Protein AF-A0A2V6K3G8-F1 (afdb_monomer_lite)

Secondary structure (DSSP, 8-state):
------SS-S-EETTHHHHHHHHHHHTTS--S--TTS--SS--SHHHHHHHHHHHHHHHHTTB-B-TTT-PEEEEEEE-SSS-HHHHHHHHHHH-TT-EEEEEESSGGGT-EEEEEE-TTTHHHHTTSTTEEEEEEPBPPEE---SSS--HHHHTTGGGT---------STT-TT-TT-----HHHHHHHTSS-STT-SS--SPPEEEE----TTT--SSHHHHHHHHHHH-TT---EEE-STT-HHHHHHHHHHHTT-TT----HHHHTT---SEEEE-EE-TTS-TTS--HHHHHHHHHHHTT-EEEE---S--TTS-------EE---SSSBTTT-STTTTS--B-TTS-THHHHT-EE---TT--TTS---------SS---------SSPSS-------SS-S-------GGGPPPP-----PPTT-----------SSTT---------B-TTS-B---

pLDDT: mean 79.96, std 15.94, range [26.11, 98.06]

Radius of gyration: 26.2 Å; chains: 1; bounding box: 74×57×69 Å

Foldseek 3Di:
DFFFDPQADPQEAQCLSLLLVLVCVVVVVDDFQDPVRCFLQRPGPVSVNVVSVVSNVLSVVFFDADPVPRFTKKKFFFLQPDQPVVLVVVCCVVPVQKAWDDWDRPVLVRIITIITHDSVCQRVSCPDHGTRHIYTFTFWDFQDDPDNDPPCVVVVVCVPDPDDDDQAFFQAAPPELVGDPDGNVVCCVVQLAADCPRPLHHAHAQELAGDHDPPVRHHDHNVVRSVCCSVPVHDRHYDYHPRPGLLSNLLVLCQQQVHPPSHHPCVRSVVHHALEDEGAIGGLAQDPQDQDNNNVSVVVSVVVNRHYYYDPGNDDPVQDDDDDFQFDQWADAFACVGIPLQPPHGGGCVRPDCVVDNRGAGAPDPVSDPVDRDRDDDDDPPDDPSDDDDDDNPDDSNRNPDADPVHLDDDDDDQPPNDDDDPDDRDDDPPDDDDDDDDDDDPDPRHDDDDDDFDADPVGDTDDD

Structure (mmCIF, N/CA/C/O backbone):
data_AF-A0A2V6K3G8-F1
#
_entry.id   AF-A0A2V6K3G8-F1
#
loop_
_atom_site.group_PDB
_atom_site.id
_atom_site.type_symbol
_atom_site.label_atom_id
_atom_site.label_alt_id
_atom_site.label_comp_id
_atom_site.label_asym_id
_atom_site.label_entity_id
_atom_site.label_seq_id
_atom_site.pdbx_PDB_ins_code
_atom_site.Cartn_x
_atom_site.Cartn_y
_atom_site.Cartn_z
_atom_site.occupancy
_atom_site.B_iso_or_equiv
_atom_site.auth_seq_id
_atom_site.auth_comp_id
_atom_site.auth_asym_id
_atom_site.auth_atom_id
_atom_site.pdbx_PDB_model_num
ATOM 1 N N . MET A 1 1 ? 38.773 -7.062 -12.611 1.00 28.53 1 MET A N 1
ATOM 2 C CA . MET A 1 1 ? 37.634 -6.235 -13.074 1.00 28.53 1 MET A CA 1
ATOM 3 C C . MET A 1 1 ? 36.806 -5.953 -11.836 1.00 28.53 1 MET A C 1
ATOM 5 O O . MET A 1 1 ? 36.386 -6.922 -11.230 1.00 28.53 1 MET A O 1
ATOM 9 N N . HIS A 1 2 ? 36.674 -4.702 -11.379 1.00 26.11 2 HIS A N 1
ATOM 10 C CA . HIS A 1 2 ? 35.965 -4.444 -10.117 1.00 26.11 2 HIS A CA 1
ATOM 11 C C . HIS A 1 2 ? 34.464 -4.679 -10.291 1.00 26.11 2 HIS A C 1
ATOM 13 O O . HIS A 1 2 ? 33.781 -3.895 -10.951 1.00 26.11 2 HIS A O 1
ATOM 19 N N . LEU A 1 3 ? 33.978 -5.761 -9.690 1.00 30.77 3 LEU A N 1
ATOM 20 C CA . LEU A 1 3 ? 32.568 -5.984 -9.423 1.00 30.77 3 LEU A CA 1
ATOM 21 C C . LEU A 1 3 ? 32.277 -5.342 -8.060 1.00 30.77 3 LEU A C 1
ATOM 23 O O . LEU A 1 3 ? 32.779 -5.794 -7.038 1.00 30.77 3 LEU A O 1
ATOM 27 N N . SER A 1 4 ? 31.503 -4.259 -8.066 1.00 42.22 4 SER A N 1
ATOM 28 C CA . SER A 1 4 ? 30.940 -3.624 -6.867 1.00 42.22 4 SER A CA 1
ATOM 29 C C . SER A 1 4 ? 29.462 -3.970 -6.793 1.00 42.22 4 SER A C 1
ATOM 31 O O . SER A 1 4 ? 28.835 -4.134 -7.844 1.00 42.22 4 SER A O 1
ATOM 33 N N . ALA A 1 5 ? 28.912 -4.065 -5.580 1.00 51.75 5 ALA A N 1
ATOM 34 C CA . ALA A 1 5 ? 27.488 -4.305 -5.376 1.00 51.75 5 ALA A CA 1
ATOM 35 C C . ALA A 1 5 ? 26.690 -3.233 -6.117 1.00 51.75 5 ALA A C 1
ATOM 37 O O . ALA A 1 5 ? 27.124 -2.072 -6.165 1.00 51.75 5 ALA A O 1
ATOM 38 N N . LYS A 1 6 ? 25.524 -3.597 -6.669 1.00 67.50 6 LYS A N 1
ATOM 39 C CA . LYS A 1 6 ? 24.514 -2.577 -6.949 1.00 67.50 6 LYS A CA 1
ATOM 40 C C . LYS A 1 6 ? 24.242 -1.892 -5.603 1.00 67.50 6 LYS A C 1
ATOM 42 O O . LYS A 1 6 ? 23.852 -2.577 -4.660 1.00 67.50 6 LYS A O 1
ATOM 47 N N . PRO A 1 7 ? 24.493 -0.578 -5.462 1.00 77.19 7 PRO A N 1
ATOM 48 C CA . PRO A 1 7 ? 24.336 0.102 -4.174 1.00 77.19 7 PRO A CA 1
ATOM 49 C C . PRO A 1 7 ? 22.864 0.154 -3.730 1.00 77.19 7 PRO A C 1
ATOM 51 O O . PRO A 1 7 ? 22.573 0.421 -2.569 1.00 77.19 7 PRO A O 1
ATOM 54 N N . VAL A 1 8 ? 21.952 -0.125 -4.663 1.00 87.56 8 VAL A N 1
ATOM 55 C CA . VAL A 1 8 ? 20.504 -0.192 -4.508 1.00 87.56 8 VAL A CA 1
ATOM 56 C C . VAL A 1 8 ? 20.066 -1.558 -5.057 1.00 87.56 8 VAL A C 1
ATOM 58 O O . VAL A 1 8 ? 20.346 -1.822 -6.228 1.00 87.56 8 VAL A O 1
ATOM 61 N N . PRO A 1 9 ? 19.462 -2.443 -4.246 1.00 86.69 9 PRO A N 1
ATOM 62 C CA . PRO A 1 9 ? 18.940 -3.730 -4.715 1.00 86.69 9 PRO A CA 1
ATOM 63 C C . PRO A 1 9 ? 17.755 -3.570 -5.675 1.00 86.69 9 PRO A C 1
ATOM 65 O O . PRO A 1 9 ? 17.004 -2.601 -5.574 1.00 86.69 9 PRO A O 1
ATOM 68 N N . ASP A 1 10 ? 17.562 -4.530 -6.585 1.00 83.19 10 ASP A N 1
ATOM 69 C CA . ASP A 1 10 ? 16.461 -4.487 -7.562 1.00 83.19 10 ASP A CA 1
ATOM 70 C C . ASP A 1 10 ? 15.096 -4.881 -6.959 1.00 83.19 10 ASP A C 1
ATOM 72 O O . ASP A 1 10 ? 14.059 -4.599 -7.551 1.00 83.19 10 ASP A O 1
ATOM 76 N N . ASN A 1 11 ? 15.072 -5.515 -5.781 1.00 87.31 11 ASN A N 1
ATOM 77 C CA . ASN A 1 11 ? 13.859 -5.977 -5.093 1.00 87.31 11 ASN A CA 1
ATOM 78 C C . ASN A 1 11 ? 13.232 -4.914 -4.163 1.00 87.31 11 ASN A C 1
ATOM 80 O O . ASN A 1 11 ? 12.672 -5.241 -3.113 1.00 87.31 11 ASN A O 1
ATOM 84 N N . LEU A 1 12 ? 13.335 -3.638 -4.548 1.00 93.12 12 LEU A N 1
ATOM 85 C CA . LEU A 1 12 ? 12.777 -2.495 -3.824 1.00 93.12 12 LEU A CA 1
ATOM 86 C C . LEU A 1 12 ? 11.531 -1.943 -4.541 1.00 93.12 12 LEU A C 1
ATOM 88 O O . LEU A 1 12 ? 11.630 -1.389 -5.635 1.00 93.12 12 LEU A O 1
ATOM 92 N N . GLY A 1 13 ? 10.360 -2.086 -3.916 1.00 90.44 13 GLY A N 1
ATOM 93 C CA 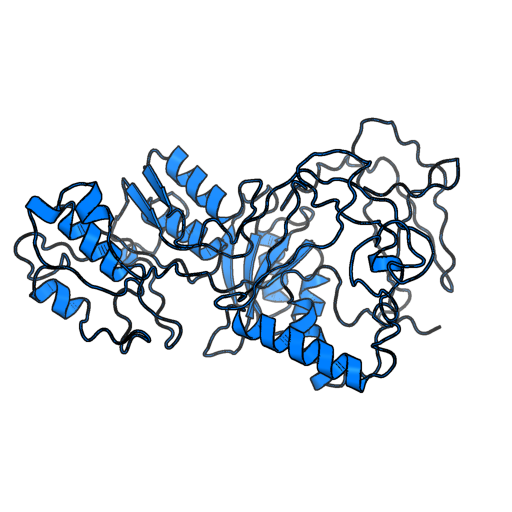. GLY A 1 13 ? 9.060 -1.677 -4.461 1.00 90.44 13 GLY A CA 1
ATOM 94 C C . GLY A 1 13 ? 8.717 -0.196 -4.254 1.00 90.44 13 GLY A C 1
ATOM 95 O O . GLY A 1 13 ? 9.384 0.518 -3.504 1.00 90.44 13 GLY A O 1
ATOM 96 N N . ASN A 1 14 ? 7.653 0.269 -4.919 1.00 89.50 14 ASN A N 1
ATOM 97 C CA . ASN A 1 14 ? 7.013 1.582 -4.719 1.00 89.50 14 ASN A CA 1
ATOM 98 C C . ASN A 1 14 ? 7.947 2.810 -4.691 1.00 89.50 14 ASN A C 1
ATOM 100 O O . ASN A 1 14 ? 7.690 3.791 -3.999 1.00 89.50 14 ASN A O 1
ATOM 104 N N . GLY A 1 15 ? 9.045 2.789 -5.452 1.00 90.06 15 GLY A N 1
ATOM 105 C CA . GLY A 1 15 ? 9.991 3.910 -5.508 1.00 90.06 15 GLY A CA 1
ATOM 106 C C . GLY A 1 15 ? 10.931 4.023 -4.303 1.00 90.06 15 GLY A C 1
ATOM 107 O O . GLY A 1 15 ? 11.682 5.001 -4.203 1.00 90.06 15 GLY A O 1
ATOM 108 N N . LEU A 1 16 ? 10.944 3.023 -3.411 1.00 96.06 16 LEU A N 1
ATOM 109 C CA . LEU A 1 16 ? 11.936 2.897 -2.341 1.00 96.06 16 LEU A CA 1
ATOM 110 C C . LEU A 1 16 ? 13.359 2.899 -2.909 1.00 96.06 16 LEU A C 1
ATOM 112 O O . LEU A 1 16 ? 14.264 3.505 -2.335 1.00 96.06 16 LEU A O 1
ATOM 116 N N . ASP A 1 17 ? 13.538 2.301 -4.087 1.00 93.31 17 ASP A N 1
ATOM 117 C CA . ASP A 1 17 ? 14.779 2.341 -4.851 1.00 93.31 17 ASP A CA 1
ATOM 118 C C . ASP A 1 17 ? 15.236 3.786 -5.135 1.00 93.31 17 ASP A C 1
ATOM 120 O O . ASP A 1 17 ? 16.408 4.102 -4.938 1.00 93.31 17 ASP A O 1
ATOM 124 N N . LYS A 1 18 ? 14.335 4.708 -5.507 1.00 94.31 18 LYS A N 1
ATOM 125 C CA . LYS A 1 18 ? 14.666 6.122 -5.771 1.00 94.31 18 LYS A CA 1
ATOM 126 C C . LYS A 1 18 ? 15.027 6.871 -4.492 1.00 94.31 18 LYS A C 1
ATOM 128 O O . LYS A 1 18 ? 15.986 7.646 -4.504 1.00 94.31 18 LYS A O 1
ATOM 133 N N . LEU A 1 19 ? 14.319 6.613 -3.390 1.00 97.25 19 LEU A N 1
ATOM 134 C CA . LEU A 1 19 ? 14.638 7.169 -2.068 1.00 97.25 19 LEU A CA 1
ATOM 135 C C . LEU A 1 19 ? 16.038 6.736 -1.604 1.00 97.25 19 LEU A C 1
ATOM 137 O O . LEU A 1 19 ? 16.867 7.577 -1.246 1.00 97.25 19 LEU A O 1
ATOM 141 N N . VAL A 1 20 ? 16.328 5.434 -1.683 1.00 96.81 20 VAL A N 1
ATOM 142 C CA . VAL A 1 20 ? 17.631 4.849 -1.341 1.00 96.81 20 VAL A CA 1
ATOM 143 C C . VAL A 1 20 ? 18.728 5.362 -2.283 1.00 96.81 20 VAL A C 1
ATOM 145 O O . VAL A 1 20 ? 19.773 5.801 -1.803 1.00 96.81 20 VAL A O 1
ATOM 148 N N . THR A 1 21 ? 18.490 5.407 -3.600 1.00 94.62 21 THR A N 1
ATOM 149 C CA . THR A 1 21 ? 19.444 5.970 -4.578 1.00 94.62 21 THR A CA 1
ATOM 150 C C . THR A 1 21 ? 19.797 7.413 -4.216 1.00 94.62 21 THR A C 1
ATOM 152 O O . THR A 1 21 ? 20.973 7.765 -4.151 1.00 94.62 21 THR A O 1
ATOM 155 N N . ASN A 1 22 ? 18.797 8.252 -3.925 1.00 96.31 22 ASN A N 1
ATOM 156 C CA . ASN A 1 22 ? 19.013 9.647 -3.551 1.00 96.31 22 ASN A CA 1
ATOM 157 C C . ASN A 1 22 ? 19.821 9.784 -2.245 1.00 96.31 22 ASN A C 1
ATOM 159 O O . ASN A 1 22 ? 20.789 10.541 -2.211 1.00 96.31 22 ASN A O 1
ATOM 163 N N . ASN A 1 23 ? 19.486 9.017 -1.200 1.00 96.69 23 ASN A N 1
ATOM 164 C CA . ASN A 1 23 ? 20.246 8.971 0.058 1.00 96.69 23 ASN A CA 1
ATOM 165 C C . ASN A 1 23 ? 21.725 8.591 -0.177 1.00 96.69 23 ASN A C 1
ATOM 167 O O . ASN A 1 23 ? 22.634 9.245 0.338 1.00 96.69 23 ASN A O 1
ATOM 171 N N . LEU A 1 24 ? 21.986 7.583 -1.013 1.00 94.94 24 LEU A N 1
ATOM 172 C CA . LEU A 1 24 ? 23.343 7.115 -1.308 1.00 94.94 24 LEU A CA 1
ATOM 173 C C . LEU A 1 24 ? 24.134 8.055 -2.239 1.00 94.94 24 LEU A C 1
ATOM 175 O O . LEU A 1 24 ? 25.359 8.120 -2.121 1.00 94.94 24 LEU A O 1
ATOM 179 N N . ILE A 1 25 ? 23.471 8.832 -3.105 1.00 94.62 25 ILE A N 1
ATOM 180 C CA . ILE A 1 25 ? 24.101 9.958 -3.821 1.00 94.62 25 ILE A CA 1
ATOM 181 C C . ILE A 1 25 ? 24.479 11.068 -2.831 1.00 94.62 25 ILE A C 1
ATOM 183 O O . ILE A 1 25 ? 25.621 11.524 -2.825 1.00 94.62 25 ILE A O 1
ATOM 187 N N . GLN A 1 26 ? 23.553 11.480 -1.956 1.00 95.50 26 GLN A N 1
ATOM 188 C CA . GLN A 1 26 ? 23.789 12.544 -0.969 1.00 95.50 26 GLN A CA 1
ATOM 189 C C . GLN A 1 26 ? 24.922 12.200 0.013 1.00 95.50 26 GLN A C 1
ATOM 191 O O . GLN A 1 26 ? 25.648 13.091 0.450 1.00 95.50 26 GLN A O 1
ATOM 196 N N . LYS A 1 27 ? 25.123 10.910 0.311 1.00 94.69 27 LYS A N 1
ATOM 197 C CA . LYS A 1 27 ? 26.228 10.399 1.143 1.00 94.69 27 LYS A CA 1
ATOM 198 C C . LYS A 1 27 ? 27.530 10.131 0.377 1.00 94.69 27 LYS A C 1
ATOM 200 O O . LYS A 1 27 ? 28.501 9.686 0.981 1.00 94.69 27 LYS A O 1
ATOM 205 N N . GLY A 1 28 ? 27.576 10.390 -0.933 1.00 92.38 28 GLY A N 1
ATOM 206 C CA . GLY A 1 28 ? 28.767 10.171 -1.760 1.00 92.38 28 GLY A CA 1
ATOM 207 C C . GLY A 1 28 ? 29.149 8.698 -1.946 1.00 92.38 28 GLY A C 1
ATOM 208 O O . GLY A 1 28 ? 30.288 8.407 -2.302 1.00 92.38 28 GLY A O 1
ATOM 209 N N . VAL A 1 29 ? 28.216 7.768 -1.714 1.00 89.75 29 VAL A N 1
ATOM 210 C CA . VAL A 1 29 ? 28.389 6.332 -1.996 1.00 89.75 29 VAL A CA 1
ATOM 211 C C . VAL A 1 29 ? 28.199 6.080 -3.493 1.00 89.75 29 VAL A C 1
ATOM 213 O O . VAL A 1 29 ? 28.996 5.389 -4.124 1.00 89.75 29 VAL A O 1
ATOM 216 N N . ILE A 1 30 ? 27.182 6.710 -4.089 1.00 88.50 30 ILE A N 1
ATOM 217 C CA . ILE A 1 30 ? 27.005 6.775 -5.541 1.00 88.50 30 ILE A CA 1
ATOM 218 C C . ILE A 1 30 ? 27.650 8.077 -6.029 1.00 88.50 30 ILE A C 1
ATOM 220 O O . ILE A 1 30 ? 27.241 9.163 -5.632 1.00 88.50 30 ILE A O 1
ATOM 224 N N . THR A 1 31 ? 28.666 7.966 -6.888 1.00 88.56 31 THR A N 1
ATOM 225 C CA . THR A 1 31 ? 29.457 9.106 -7.412 1.00 88.56 31 THR A CA 1
ATOM 226 C C . THR A 1 31 ? 29.538 9.152 -8.941 1.00 88.56 31 THR A C 1
ATOM 228 O O . THR A 1 31 ? 30.134 10.060 -9.521 1.00 88.56 31 THR A O 1
ATOM 231 N N . ALA A 1 32 ? 28.939 8.169 -9.610 1.00 84.19 32 ALA A N 1
ATOM 232 C CA . ALA A 1 32 ? 28.826 8.075 -11.057 1.00 84.19 32 ALA A CA 1
ATOM 233 C C . ALA A 1 32 ? 27.555 7.296 -11.415 1.00 84.19 32 ALA A C 1
ATOM 235 O O . ALA A 1 32 ? 27.071 6.496 -10.616 1.00 84.19 32 ALA A O 1
ATOM 236 N N . VAL A 1 33 ? 27.044 7.491 -12.633 1.00 79.81 33 VAL A N 1
ATOM 237 C CA . VAL A 1 33 ? 25.839 6.799 -13.118 1.00 79.81 33 VAL A CA 1
ATOM 238 C C . VAL A 1 33 ? 26.079 5.277 -13.124 1.00 79.81 33 VAL A C 1
ATOM 240 O O . VAL A 1 33 ? 27.022 4.838 -13.814 1.00 79.81 33 VAL A O 1
ATOM 243 N N . PRO A 1 34 ? 25.279 4.478 -12.381 1.00 73.56 34 PRO A N 1
ATOM 244 C CA . PRO A 1 34 ? 25.395 3.021 -12.330 1.00 73.56 34 PRO A CA 1
ATOM 245 C C . PRO A 1 34 ? 25.317 2.391 -13.718 1.00 73.56 34 PRO A C 1
ATOM 247 O O . PRO A 1 34 ? 24.717 2.946 -14.634 1.00 73.56 34 PRO A O 1
ATOM 250 N N . ARG A 1 35 ? 25.953 1.231 -13.916 1.00 62.72 35 ARG A N 1
ATOM 251 C CA . ARG A 1 35 ? 26.141 0.670 -15.266 1.00 62.72 35 ARG A CA 1
ATOM 252 C C . ARG A 1 35 ? 24.824 0.305 -15.971 1.00 62.72 35 ARG A C 1
ATOM 254 O O . ARG A 1 35 ? 24.793 0.402 -17.193 1.00 62.72 35 ARG A O 1
ATOM 261 N N . GLY A 1 36 ? 23.783 -0.067 -15.220 1.00 60.88 36 GLY A N 1
ATOM 262 C CA . GLY A 1 36 ? 22.431 -0.318 -15.743 1.00 60.88 36 GLY A CA 1
ATOM 263 C C . GLY A 1 36 ? 21.632 0.952 -16.065 1.00 60.88 36 GLY A C 1
ATOM 264 O O . GLY A 1 36 ? 20.823 0.941 -16.982 1.00 60.88 36 GLY A O 1
ATOM 265 N N . ASP A 1 37 ? 21.924 2.075 -15.402 1.00 58.25 37 ASP A N 1
ATOM 266 C CA . ASP A 1 37 ? 21.128 3.312 -15.496 1.00 58.25 37 ASP A CA 1
ATOM 267 C C . ASP A 1 37 ? 21.600 4.272 -16.605 1.00 58.25 37 ASP A C 1
ATOM 269 O O . ASP A 1 37 ? 21.161 5.424 -16.685 1.00 58.25 37 ASP A O 1
ATOM 273 N N . ARG A 1 38 ? 22.555 3.844 -17.442 1.00 57.59 38 ARG A N 1
ATOM 274 C CA . ARG A 1 38 ? 23.217 4.684 -18.456 1.00 57.59 38 ARG A CA 1
ATOM 275 C C . ARG A 1 38 ? 22.403 4.779 -19.741 1.00 57.59 38 ARG A C 1
ATOM 277 O O . ARG A 1 38 ? 22.724 4.153 -20.751 1.00 57.59 38 ARG A O 1
ATOM 284 N N . THR A 1 39 ? 21.387 5.631 -19.719 1.00 55.97 39 THR A N 1
ATOM 285 C CA . THR A 1 39 ? 20.611 5.993 -20.906 1.00 55.97 39 THR A CA 1
ATOM 286 C C . THR A 1 39 ? 21.396 6.950 -21.814 1.00 55.97 39 THR A C 1
ATOM 288 O O . THR A 1 39 ? 22.506 7.398 -21.508 1.00 55.97 39 THR A O 1
ATOM 291 N N . THR A 1 40 ? 20.815 7.322 -22.961 1.00 49.69 40 THR A N 1
ATOM 292 C CA . THR A 1 40 ? 21.400 8.380 -23.800 1.00 49.69 40 THR A CA 1
ATOM 293 C C . THR A 1 40 ? 21.143 9.800 -23.277 1.00 49.69 40 THR A C 1
ATOM 295 O O . THR A 1 40 ? 21.789 10.723 -23.779 1.00 49.69 40 THR A O 1
ATOM 298 N N . THR A 1 41 ? 20.298 9.969 -22.252 1.00 48.91 41 THR A N 1
ATOM 299 C CA . THR A 1 41 ? 20.020 11.233 -21.543 1.00 48.91 41 THR A CA 1
ATOM 300 C C . THR A 1 41 ? 20.676 11.324 -20.157 1.00 48.91 41 THR A C 1
ATOM 302 O O . THR A 1 41 ? 21.073 12.415 -19.766 1.00 48.91 41 THR A O 1
ATOM 305 N N . THR A 1 42 ? 20.908 10.216 -19.444 1.00 55.88 42 THR A N 1
ATOM 306 C CA . THR A 1 42 ? 21.641 10.159 -18.157 1.00 55.88 42 THR A CA 1
ATOM 307 C C . THR A 1 42 ? 23.144 9.917 -18.357 1.00 55.88 42 THR A C 1
ATOM 309 O O . THR A 1 42 ? 23.778 9.142 -17.644 1.00 55.88 42 THR A O 1
ATOM 312 N N . LYS A 1 43 ? 23.753 10.560 -19.364 1.00 59.72 43 LYS A N 1
ATOM 313 C CA . LYS A 1 43 ? 25.180 10.352 -19.685 1.00 59.72 43 LYS A CA 1
ATOM 314 C C . LYS A 1 43 ? 26.135 10.951 -18.656 1.00 59.72 43 LYS A C 1
ATOM 316 O O . LYS A 1 43 ? 27.234 10.425 -18.482 1.00 59.72 43 LYS A O 1
ATOM 321 N N . ASP A 1 44 ? 25.737 12.040 -18.007 1.00 78.38 44 ASP A N 1
ATOM 322 C CA . ASP A 1 44 ? 26.474 12.656 -16.909 1.00 78.38 44 ASP A CA 1
ATOM 323 C C . ASP A 1 44 ? 25.758 12.458 -15.566 1.00 78.38 44 ASP A C 1
ATOM 325 O O . ASP A 1 44 ? 24.546 12.240 -15.480 1.00 78.38 44 ASP A O 1
ATOM 329 N N . PHE A 1 45 ? 26.548 12.525 -14.497 1.00 86.19 45 PHE A N 1
ATOM 330 C CA . PHE A 1 45 ? 26.079 12.252 -13.146 1.00 86.19 45 PHE A CA 1
ATOM 331 C C . PHE A 1 45 ? 25.220 13.382 -12.552 1.00 86.19 45 PHE A C 1
ATOM 333 O O . PHE A 1 45 ? 24.435 13.125 -11.640 1.00 86.19 45 PHE A O 1
ATOM 340 N N . ALA A 1 46 ? 25.300 14.610 -13.078 1.00 86.75 46 ALA A N 1
ATOM 341 C CA . ALA A 1 46 ? 24.497 15.730 -12.591 1.00 86.75 46 ALA A CA 1
ATOM 342 C C . ALA A 1 46 ? 23.038 15.604 -13.054 1.00 86.75 46 ALA A C 1
ATOM 344 O O . ALA A 1 46 ? 22.120 15.752 -12.249 1.00 86.75 46 ALA A O 1
ATOM 345 N N . THR A 1 47 ? 22.819 15.237 -14.319 1.00 83.25 47 THR A N 1
ATOM 346 C CA . THR A 1 47 ? 21.484 14.982 -14.876 1.00 83.25 47 THR A CA 1
ATOM 347 C C . THR A 1 47 ? 20.846 13.741 -14.239 1.00 83.25 47 THR A C 1
ATOM 349 O O . THR A 1 47 ? 19.667 13.773 -13.888 1.00 83.25 47 THR A O 1
ATOM 352 N N . TYR A 1 48 ? 21.623 12.675 -14.002 1.00 83.88 48 TYR A N 1
ATOM 353 C CA . TYR A 1 48 ? 21.167 11.513 -13.226 1.00 83.88 48 TYR A CA 1
ATOM 354 C C . TYR A 1 48 ? 20.760 11.900 -11.793 1.00 83.88 48 TYR A C 1
ATOM 356 O O . TYR A 1 48 ? 19.656 11.575 -11.365 1.00 83.88 48 TYR A O 1
ATOM 364 N N . THR A 1 49 ? 21.594 12.667 -11.081 1.00 88.88 49 THR A N 1
ATOM 365 C CA . THR A 1 49 ? 21.289 13.145 -9.719 1.00 88.88 49 THR A CA 1
ATOM 366 C C . THR A 1 49 ? 20.024 14.007 -9.681 1.00 88.88 49 THR A C 1
ATOM 368 O O . THR A 1 49 ? 19.182 13.816 -8.809 1.00 88.88 49 THR A O 1
ATOM 371 N N . ALA A 1 50 ? 19.839 14.917 -10.643 1.00 85.75 50 ALA A N 1
ATOM 372 C CA . ALA A 1 50 ? 18.641 15.752 -10.725 1.00 85.75 50 ALA A CA 1
ATOM 373 C C . ALA A 1 50 ? 17.365 14.937 -11.025 1.00 85.75 50 ALA A C 1
ATOM 375 O O . ALA A 1 50 ? 16.304 15.222 -10.468 1.00 85.75 50 ALA A O 1
ATOM 376 N N . MET A 1 51 ? 17.466 13.904 -11.871 1.00 85.50 51 MET A N 1
ATOM 377 C CA . MET A 1 51 ? 16.368 12.976 -12.162 1.00 85.50 51 MET A CA 1
ATOM 378 C C . MET A 1 51 ? 15.976 12.163 -10.921 1.00 85.50 51 MET A C 1
ATOM 380 O O . MET A 1 51 ? 14.806 12.166 -10.538 1.00 85.50 51 MET A O 1
ATOM 384 N N . ILE A 1 52 ? 16.953 11.514 -10.279 1.00 89.06 52 ILE A N 1
ATOM 385 C CA . ILE A 1 52 ? 16.751 10.707 -9.069 1.00 89.06 52 ILE A CA 1
ATOM 386 C C . ILE A 1 52 ? 16.206 11.568 -7.927 1.00 89.06 52 ILE A C 1
ATOM 388 O O . ILE A 1 52 ? 15.229 11.176 -7.298 1.00 89.06 52 ILE A O 1
ATOM 392 N N . GLY A 1 53 ? 16.759 12.764 -7.704 1.00 89.25 53 GLY A N 1
ATOM 393 C CA . GLY A 1 53 ? 16.268 13.697 -6.688 1.00 89.25 53 GLY A CA 1
ATOM 394 C C . GLY A 1 53 ? 14.802 14.080 -6.906 1.00 89.25 53 GLY A C 1
ATOM 395 O O . GLY A 1 53 ? 14.007 14.007 -5.972 1.00 89.25 53 GLY A O 1
ATOM 396 N N . LYS A 1 54 ? 14.402 14.392 -8.150 1.00 86.56 54 LYS A N 1
ATOM 397 C CA . LYS A 1 54 ? 12.996 14.684 -8.480 1.00 86.56 54 LYS A CA 1
ATOM 398 C C . LYS A 1 54 ? 12.077 13.482 -8.223 1.00 86.56 54 LYS A C 1
ATOM 400 O O . LYS A 1 54 ? 10.983 13.666 -7.695 1.00 86.56 54 LYS A O 1
ATOM 405 N N . GLN A 1 55 ? 12.501 12.273 -8.595 1.00 87.56 55 GLN A N 1
ATOM 406 C CA . GLN A 1 55 ? 11.728 11.051 -8.341 1.00 87.56 55 GLN A CA 1
ATOM 407 C C . GLN A 1 55 ? 11.599 10.779 -6.836 1.00 87.56 55 GLN A C 1
ATOM 409 O O . GLN A 1 55 ? 10.493 10.561 -6.349 1.00 87.56 55 GLN A O 1
ATOM 414 N N . ALA A 1 56 ? 12.701 10.877 -6.090 1.00 92.00 56 ALA A N 1
ATOM 415 C CA . ALA A 1 56 ? 12.730 10.700 -4.644 1.00 92.00 56 ALA A CA 1
ATOM 416 C C . ALA A 1 56 ? 11.831 11.712 -3.915 1.00 92.00 56 ALA A C 1
ATOM 418 O O . ALA A 1 56 ? 11.097 11.313 -3.022 1.00 92.00 56 ALA A O 1
ATOM 419 N N . THR A 1 57 ? 11.807 12.991 -4.316 1.00 90.00 57 THR A N 1
ATOM 420 C CA . THR A 1 57 ? 10.859 13.972 -3.752 1.00 90.00 57 THR A CA 1
ATOM 421 C C . THR A 1 57 ? 9.402 13.569 -3.995 1.00 90.00 57 THR A C 1
ATOM 423 O O . THR A 1 57 ? 8.600 13.656 -3.069 1.00 90.00 57 THR A O 1
ATOM 426 N N . GLY A 1 58 ? 9.064 13.089 -5.198 1.00 86.19 58 GLY A N 1
ATOM 427 C CA . GLY A 1 58 ? 7.706 12.638 -5.521 1.00 86.19 58 GLY A CA 1
ATOM 428 C C . GLY A 1 58 ? 7.250 11.443 -4.678 1.00 86.19 58 GLY A C 1
ATOM 429 O O . GLY A 1 58 ? 6.139 11.455 -4.156 1.00 86.19 58 GLY A O 1
ATOM 430 N N . TYR A 1 59 ? 8.121 10.448 -4.476 1.00 90.19 59 TYR A N 1
ATOM 431 C CA . TYR A 1 59 ? 7.824 9.318 -3.588 1.00 90.19 59 TYR A CA 1
ATOM 432 C C . TYR A 1 59 ? 7.824 9.717 -2.108 1.00 90.19 59 TYR A C 1
ATOM 434 O O . TYR A 1 59 ? 6.940 9.292 -1.380 1.00 90.19 59 TYR A O 1
ATOM 442 N N . MET A 1 60 ? 8.726 10.593 -1.654 1.00 90.56 60 MET A N 1
ATOM 443 C CA . MET A 1 60 ? 8.775 11.082 -0.264 1.00 90.56 60 MET A CA 1
ATOM 444 C C . MET A 1 60 ? 7.495 11.833 0.146 1.00 90.56 60 MET A C 1
ATOM 446 O O . MET A 1 60 ? 7.070 11.738 1.292 1.00 90.56 60 MET A O 1
ATOM 450 N N . GLN A 1 61 ? 6.856 12.551 -0.785 1.00 85.44 61 GLN A N 1
ATOM 451 C CA . GLN A 1 61 ? 5.556 13.195 -0.550 1.00 85.44 61 GLN A CA 1
ATOM 452 C C . GLN A 1 61 ? 4.407 12.188 -0.360 1.00 85.44 61 GLN A C 1
ATOM 454 O O . GLN A 1 61 ? 3.387 12.537 0.229 1.00 85.44 61 GLN A O 1
ATOM 459 N N . ARG A 1 62 ? 4.570 10.942 -0.823 1.00 85.75 62 ARG A N 1
ATOM 460 C CA . ARG A 1 62 ? 3.587 9.857 -0.671 1.00 85.75 62 ARG A CA 1
ATOM 461 C C . ARG A 1 62 ? 3.930 8.899 0.460 1.00 85.75 62 ARG A C 1
ATOM 463 O O . ARG A 1 62 ? 3.026 8.498 1.165 1.00 85.75 62 ARG A O 1
ATOM 470 N N . ALA A 1 63 ? 5.207 8.608 0.674 1.00 91.44 63 ALA A N 1
ATOM 471 C CA . ALA A 1 63 ? 5.729 7.726 1.711 1.00 91.44 63 ALA A CA 1
ATOM 472 C C . ALA A 1 63 ? 5.106 7.973 3.091 1.00 91.44 63 ALA A C 1
ATOM 474 O O . ALA A 1 63 ? 5.155 9.104 3.592 1.00 91.44 63 ALA A O 1
ATOM 475 N N . MET A 1 64 ? 4.625 6.917 3.745 1.00 91.12 64 MET A N 1
ATOM 476 C CA . MET A 1 64 ? 4.366 6.956 5.182 1.00 91.12 64 MET A CA 1
ATOM 477 C C . MET A 1 64 ? 5.702 7.110 5.924 1.00 91.12 64 MET A C 1
ATOM 479 O O . MET A 1 64 ? 6.633 6.320 5.751 1.00 91.12 64 MET A O 1
ATOM 483 N N . ILE A 1 65 ? 5.825 8.187 6.704 1.00 90.81 65 ILE A N 1
ATOM 484 C CA . ILE A 1 65 ? 7.058 8.573 7.402 1.00 90.81 65 ILE A CA 1
ATOM 485 C C . ILE A 1 65 ? 6.706 8.933 8.843 1.00 90.81 65 ILE A C 1
ATOM 487 O O . ILE A 1 65 ? 5.868 9.805 9.072 1.00 90.81 65 ILE A O 1
ATOM 491 N N . ASP A 1 66 ? 7.400 8.313 9.797 1.00 88.31 66 ASP A N 1
ATOM 492 C CA . ASP A 1 66 ? 7.376 8.691 11.209 1.00 88.31 66 ASP A CA 1
ATOM 493 C C . ASP A 1 66 ? 7.929 10.120 11.350 1.00 88.31 66 ASP A C 1
ATOM 495 O O . ASP A 1 66 ? 9.116 10.377 11.124 1.00 88.31 66 ASP A O 1
ATOM 499 N N . SER A 1 67 ? 7.057 11.057 11.726 1.00 80.81 67 SER A N 1
ATOM 500 C CA . SER A 1 67 ? 7.361 12.485 11.863 1.00 80.81 67 SER A CA 1
ATOM 501 C C . SER A 1 67 ? 8.356 12.805 12.988 1.00 80.81 67 SER A C 1
ATOM 503 O O . SER A 1 67 ? 8.972 13.871 12.972 1.00 80.81 67 SER A O 1
ATOM 505 N N . THR A 1 68 ? 8.560 11.882 13.934 1.00 84.31 68 THR A N 1
ATOM 506 C CA . THR A 1 68 ? 9.499 12.014 15.056 1.00 84.31 68 THR A CA 1
ATOM 507 C C . THR A 1 68 ? 10.865 11.404 14.741 1.00 84.31 68 THR A C 1
ATOM 509 O O . THR A 1 68 ? 11.888 12.003 15.077 1.00 84.31 68 THR A O 1
ATOM 512 N N . THR A 1 69 ? 10.920 10.225 14.108 1.00 89.25 69 THR A N 1
ATOM 513 C CA . THR A 1 69 ? 12.197 9.526 13.842 1.00 89.25 69 THR A CA 1
ATOM 514 C C . THR A 1 69 ? 12.714 9.643 12.407 1.00 89.25 69 THR A C 1
ATOM 516 O O . THR A 1 69 ? 13.865 9.286 12.152 1.00 89.25 69 THR A O 1
ATOM 519 N N . GLY A 1 70 ? 11.908 10.151 11.469 1.00 90.44 70 GLY A N 1
ATOM 520 C CA . GLY A 1 70 ? 12.266 10.272 10.050 1.00 90.44 70 GLY A CA 1
ATOM 521 C C . GLY A 1 70 ? 12.396 8.930 9.320 1.00 90.44 70 GLY A C 1
ATOM 522 O O . GLY A 1 70 ? 13.003 8.869 8.248 1.00 90.44 70 GLY A O 1
ATOM 523 N N . LYS A 1 71 ? 11.872 7.849 9.910 1.00 95.50 71 LYS A N 1
ATOM 524 C CA . LYS A 1 71 ? 11.846 6.510 9.316 1.00 95.50 71 LYS A CA 1
ATOM 525 C C . LYS A 1 71 ? 10.699 6.374 8.324 1.00 95.50 71 LYS A C 1
ATOM 527 O O . LYS A 1 71 ? 9.622 6.915 8.543 1.00 95.50 71 LYS A O 1
ATOM 532 N N . TYR A 1 72 ? 10.925 5.584 7.287 1.00 97.38 72 TYR A N 1
ATOM 533 C CA . TYR A 1 72 ? 9.946 5.231 6.264 1.00 97.38 72 TYR A CA 1
ATOM 534 C C . TYR A 1 72 ? 9.278 3.919 6.665 1.00 97.38 72 TYR A C 1
ATOM 536 O O . TYR A 1 72 ? 9.987 2.984 7.045 1.00 97.38 72 TYR A O 1
ATOM 544 N N . LEU A 1 73 ? 7.951 3.848 6.602 1.00 97.62 73 LEU A N 1
ATOM 545 C CA . LEU A 1 73 ? 7.234 2.587 6.764 1.00 97.62 73 LEU A CA 1
ATOM 546 C C . LEU A 1 73 ? 7.428 1.740 5.496 1.00 97.62 73 LEU A C 1
ATOM 548 O O . LEU A 1 73 ? 7.436 2.266 4.380 1.00 97.62 73 LEU A O 1
ATOM 552 N N . VAL A 1 74 ? 7.642 0.438 5.667 1.00 97.81 74 VAL A N 1
ATOM 553 C CA . VAL A 1 74 ? 7.770 -0.517 4.563 1.00 97.81 74 VAL A CA 1
ATOM 554 C C . VAL A 1 74 ? 7.092 -1.837 4.898 1.00 97.81 74 VAL A C 1
ATOM 556 O O . VAL A 1 74 ? 7.095 -2.263 6.055 1.00 97.81 74 VAL A O 1
ATOM 559 N N . GLN A 1 75 ? 6.637 -2.534 3.864 1.00 96.06 75 GLN A N 1
ATOM 560 C CA . GLN A 1 75 ? 6.374 -3.968 3.910 1.00 96.06 75 GLN A CA 1
ATOM 561 C C . GLN A 1 75 ? 7.670 -4.718 3.582 1.00 96.06 75 GLN A C 1
ATOM 563 O O . GLN A 1 75 ? 8.411 -4.353 2.666 1.00 96.06 75 GLN A O 1
ATOM 568 N N . ILE A 1 76 ? 7.953 -5.786 4.319 1.00 96.31 76 ILE A N 1
ATOM 569 C CA . ILE A 1 76 ? 9.050 -6.721 4.067 1.00 96.31 76 ILE A CA 1
ATOM 570 C C . ILE A 1 76 ? 8.410 -8.069 3.746 1.00 96.31 76 ILE A C 1
ATOM 572 O O . ILE A 1 76 ? 7.951 -8.778 4.648 1.00 96.31 76 ILE A O 1
ATOM 576 N N . MET A 1 77 ? 8.384 -8.419 2.460 1.00 92.69 77 MET A N 1
ATOM 577 C CA . MET A 1 77 ? 7.831 -9.686 1.985 1.00 92.69 77 MET A CA 1
ATOM 578 C C . MET A 1 77 ? 8.866 -10.802 2.160 1.00 92.69 77 MET A C 1
ATOM 580 O O . MET A 1 77 ? 9.971 -10.687 1.619 1.00 92.69 77 MET A O 1
ATOM 584 N N . PRO A 1 78 ? 8.565 -11.895 2.879 1.00 91.38 78 PRO A N 1
ATOM 585 C CA . PRO A 1 78 ? 9.424 -13.069 2.960 1.00 91.38 78 PRO A CA 1
ATOM 586 C C . PRO A 1 78 ? 9.387 -13.873 1.654 1.00 91.38 78 PRO A C 1
ATOM 588 O O . PRO A 1 78 ? 8.333 -14.104 1.077 1.00 91.38 78 PRO A O 1
ATOM 591 N N . ASN A 1 79 ? 10.523 -14.412 1.216 1.00 84.94 79 ASN A N 1
ATOM 592 C CA . ASN A 1 79 ? 10.618 -15.247 0.008 1.00 84.94 79 ASN A CA 1
ATOM 593 C C . ASN A 1 79 ? 10.145 -16.708 0.201 1.00 84.94 79 ASN A C 1
ATOM 595 O O . ASN A 1 79 ? 10.561 -17.601 -0.540 1.00 84.94 79 ASN A O 1
ATOM 599 N N . GLY A 1 80 ? 9.356 -16.980 1.244 1.00 82.75 80 GLY A N 1
ATOM 600 C CA . GLY A 1 80 ? 8.879 -18.314 1.632 1.00 82.75 80 GLY A CA 1
ATOM 601 C C . GLY A 1 80 ? 9.944 -19.293 2.160 1.00 82.75 80 GLY A C 1
ATOM 602 O O . GLY A 1 80 ? 9.583 -20.321 2.727 1.00 82.75 80 GLY A O 1
ATOM 603 N N . ARG A 1 81 ? 11.253 -19.011 2.034 1.00 80.81 81 ARG A N 1
ATOM 604 C CA . ARG A 1 81 ? 12.329 -19.933 2.476 1.00 80.81 81 ARG A CA 1
ATOM 605 C C . ARG A 1 81 ? 12.642 -19.855 3.975 1.00 80.81 81 ARG A C 1
ATOM 607 O O . ARG A 1 81 ? 13.351 -20.716 4.491 1.00 80.81 81 ARG A O 1
ATOM 614 N N . VAL A 1 82 ? 12.166 -18.818 4.664 1.00 83.94 82 VAL A N 1
ATOM 615 C CA . VAL A 1 82 ? 12.347 -18.600 6.107 1.00 83.94 82 VAL A CA 1
ATOM 616 C C . VAL A 1 82 ? 10.988 -18.213 6.701 1.00 83.94 82 VAL A C 1
ATOM 618 O O . VAL A 1 82 ? 10.395 -17.255 6.207 1.00 83.94 82 VAL A O 1
ATOM 621 N N . PRO A 1 83 ? 10.487 -18.899 7.748 1.00 89.75 83 PRO A N 1
ATOM 622 C CA . PRO A 1 83 ? 9.245 -18.513 8.418 1.00 89.75 83 PRO A CA 1
ATOM 623 C C . PRO A 1 83 ? 9.297 -17.065 8.914 1.00 89.75 83 PRO A C 1
ATOM 625 O O . PRO A 1 83 ? 10.281 -16.666 9.544 1.00 89.75 83 PRO A O 1
ATOM 628 N N . VAL A 1 84 ? 8.232 -16.292 8.677 1.00 92.81 84 VAL A N 1
ATOM 629 C CA . VAL A 1 84 ? 8.207 -14.839 8.927 1.00 92.81 84 VAL A CA 1
ATOM 630 C C . VAL A 1 84 ? 8.600 -14.449 10.357 1.00 92.81 84 VAL A C 1
ATOM 632 O O . VAL A 1 84 ? 9.309 -13.470 10.553 1.00 92.81 84 VAL A O 1
ATOM 635 N N . THR A 1 85 ? 8.246 -15.252 11.363 1.00 93.25 85 THR A N 1
ATOM 636 C CA . THR A 1 85 ? 8.607 -15.019 12.774 1.00 93.25 85 THR A CA 1
ATOM 637 C C . THR A 1 85 ? 10.107 -15.173 13.048 1.00 93.25 85 THR A C 1
ATOM 639 O O . THR A 1 85 ? 10.675 -14.433 13.856 1.00 93.25 85 THR A O 1
ATOM 642 N N . ILE A 1 86 ? 10.776 -16.093 12.345 1.00 93.75 86 ILE A N 1
ATOM 643 C CA . ILE A 1 86 ? 12.234 -16.258 12.396 1.00 93.75 86 ILE A CA 1
ATOM 644 C C . ILE A 1 86 ? 12.894 -15.089 11.664 1.00 93.75 86 ILE A C 1
ATOM 646 O O . ILE A 1 86 ? 13.786 -14.458 12.227 1.00 93.75 86 ILE A O 1
ATOM 650 N N . LEU A 1 87 ? 12.409 -14.745 10.464 1.00 94.88 87 LEU A N 1
ATOM 651 C CA . LEU A 1 87 ? 12.909 -13.606 9.690 1.00 94.88 87 LEU A CA 1
ATOM 652 C C . LEU A 1 87 ? 12.808 -12.296 10.485 1.00 94.88 87 LEU A C 1
ATOM 654 O O . LEU A 1 87 ? 13.803 -11.589 10.618 1.00 94.88 87 LEU A O 1
ATOM 658 N N . GLN A 1 88 ? 11.649 -12.012 11.084 1.00 96.38 88 GLN A N 1
ATOM 659 C CA . GLN A 1 88 ? 11.421 -10.848 11.941 1.00 96.38 88 GLN A CA 1
ATOM 660 C C . GLN A 1 88 ? 12.438 -10.795 13.090 1.00 96.38 88 GLN A C 1
ATOM 662 O O . GLN A 1 88 ? 13.094 -9.774 13.288 1.00 96.38 88 GLN A O 1
ATOM 667 N N . THR A 1 89 ? 12.633 -11.913 13.798 1.00 96.06 89 THR A N 1
ATOM 668 C CA . THR A 1 89 ? 13.597 -12.011 14.906 1.00 96.06 89 THR A CA 1
ATOM 669 C C . THR A 1 89 ? 15.034 -11.759 14.428 1.00 96.06 89 THR A C 1
ATOM 671 O O . THR A 1 89 ? 15.785 -11.027 15.074 1.00 96.06 89 THR A O 1
ATOM 674 N N . THR A 1 90 ? 15.422 -12.315 13.276 1.00 94.69 90 THR A N 1
ATOM 675 C CA . THR A 1 90 ? 16.742 -12.100 12.665 1.00 94.69 90 THR A CA 1
ATOM 676 C C . THR A 1 90 ? 16.949 -10.645 12.240 1.00 94.69 90 THR A C 1
ATOM 678 O O . THR A 1 90 ? 18.010 -10.085 12.513 1.00 94.69 90 THR A O 1
ATOM 681 N N . LEU A 1 91 ? 15.947 -10.004 11.630 1.00 96.12 91 LEU A N 1
ATOM 682 C CA . LEU A 1 91 ? 16.012 -8.594 11.236 1.00 96.12 91 LEU A CA 1
ATOM 683 C C . LEU A 1 91 ? 16.090 -7.667 12.460 1.00 96.12 91 LEU A C 1
ATOM 685 O O . LEU A 1 91 ? 16.934 -6.776 12.485 1.00 96.12 91 LEU A O 1
ATOM 689 N N . GLN A 1 92 ? 15.293 -7.915 13.504 1.00 95.88 92 GLN A N 1
ATOM 690 C CA . GLN A 1 92 ? 15.339 -7.152 14.760 1.00 95.88 92 GLN A CA 1
ATOM 691 C C . GLN A 1 92 ? 16.681 -7.299 15.499 1.00 95.88 92 GLN A C 1
ATOM 693 O O . GLN A 1 92 ? 17.149 -6.341 16.113 1.00 95.88 92 GLN A O 1
ATOM 698 N N . ALA A 1 93 ? 17.338 -8.460 15.407 1.00 94.50 93 ALA A N 1
ATOM 699 C CA . ALA A 1 93 ? 18.675 -8.668 15.965 1.00 94.50 93 ALA A CA 1
ATOM 700 C C . ALA A 1 93 ? 19.798 -8.019 15.127 1.00 94.50 93 ALA A C 1
ATOM 702 O O . ALA A 1 93 ? 20.791 -7.558 15.690 1.00 94.50 93 ALA A O 1
ATOM 703 N N . ALA A 1 94 ? 19.661 -7.989 13.797 1.00 93.12 94 ALA A N 1
ATOM 704 C CA . ALA A 1 94 ? 20.674 -7.455 12.882 1.00 93.12 94 ALA A CA 1
ATOM 705 C C . ALA A 1 94 ? 20.601 -5.927 12.693 1.00 93.12 94 ALA A C 1
ATOM 707 O O . ALA A 1 94 ? 21.631 -5.290 12.466 1.00 93.12 94 ALA A O 1
ATOM 708 N N . TYR A 1 95 ? 19.407 -5.337 12.809 1.00 95.25 95 TYR A N 1
ATOM 709 C CA . TYR A 1 95 ? 19.143 -3.920 12.547 1.00 95.25 95 TYR A CA 1
ATOM 710 C C . TYR A 1 95 ? 18.378 -3.283 13.721 1.00 95.25 95 TYR A C 1
ATOM 712 O O . TYR A 1 95 ? 17.172 -3.088 13.616 1.00 95.25 95 TYR A O 1
ATOM 720 N N . PRO A 1 96 ? 19.037 -2.910 14.842 1.00 90.88 96 PRO A N 1
ATOM 721 C CA . PRO A 1 96 ? 18.368 -2.378 16.046 1.00 90.88 96 PRO A CA 1
ATOM 722 C C . PRO A 1 96 ? 17.585 -1.061 15.857 1.00 90.88 96 PRO A C 1
ATOM 724 O O . PRO A 1 96 ? 16.982 -0.543 16.794 1.00 90.88 96 PRO A O 1
ATOM 727 N N . THR A 1 97 ? 17.636 -0.492 14.655 1.00 92.50 97 THR A N 1
ATOM 728 C CA . THR A 1 97 ? 16.885 0.665 14.158 1.00 92.50 97 THR A CA 1
ATOM 729 C C . THR A 1 97 ? 15.464 0.319 13.697 1.00 92.50 97 THR A C 1
ATOM 731 O O . THR A 1 97 ? 14.619 1.221 13.680 1.00 92.50 97 THR A O 1
ATOM 734 N N . ILE A 1 98 ? 15.182 -0.939 13.329 1.00 95.38 98 ILE A N 1
ATOM 735 C CA . ILE A 1 98 ? 13.866 -1.383 12.846 1.00 95.38 98 ILE A CA 1
ATOM 736 C C . ILE A 1 98 ? 12.802 -1.257 13.940 1.00 95.38 98 ILE A C 1
ATOM 738 O O . ILE A 1 98 ? 13.022 -1.631 15.091 1.00 95.38 98 ILE A O 1
ATOM 742 N N . SER A 1 99 ? 11.626 -0.754 13.573 1.00 95.69 99 SER A N 1
ATOM 743 C CA . SER A 1 99 ? 10.449 -0.749 14.445 1.00 95.69 99 SER A CA 1
ATOM 744 C C . SER A 1 99 ? 9.292 -1.423 13.722 1.00 95.69 99 SER A C 1
ATOM 746 O O . SER A 1 99 ? 8.560 -0.773 12.982 1.00 95.69 99 SER A O 1
ATOM 748 N N . VAL A 1 100 ? 9.163 -2.739 13.915 1.00 96.12 100 VAL A N 1
ATOM 749 C CA . VAL A 1 100 ? 8.017 -3.530 13.434 1.00 96.12 100 VAL A CA 1
ATOM 750 C C . VAL A 1 100 ? 6.737 -2.954 14.036 1.00 96.12 100 VAL A C 1
ATOM 752 O O . VAL A 1 100 ? 6.705 -2.670 15.233 1.00 96.12 100 VAL A O 1
ATOM 755 N N . GLN A 1 101 ? 5.726 -2.717 13.208 1.00 93.94 101 GLN A N 1
ATOM 756 C CA . GLN A 1 101 ? 4.403 -2.239 13.616 1.00 93.94 101 GLN A CA 1
ATOM 757 C C . GLN A 1 101 ? 3.408 -3.402 13.617 1.00 93.94 101 GLN A C 1
ATOM 759 O O . GLN A 1 101 ? 2.764 -3.646 14.637 1.00 93.94 101 GLN A O 1
ATOM 764 N N . ALA A 1 102 ? 3.389 -4.193 12.542 1.00 93.06 102 ALA A N 1
ATOM 765 C CA . ALA A 1 102 ? 2.533 -5.364 12.411 1.00 93.06 102 ALA A CA 1
ATOM 766 C C . ALA A 1 102 ? 3.226 -6.535 11.689 1.00 93.06 102 ALA A C 1
ATOM 768 O O . ALA A 1 102 ? 4.201 -6.356 10.958 1.00 93.06 102 ALA A O 1
ATOM 769 N N . THR A 1 103 ? 2.689 -7.744 11.885 1.00 94.12 103 THR A N 1
ATOM 770 C CA . THR A 1 103 ? 3.109 -8.973 11.192 1.00 94.12 103 THR A CA 1
ATOM 771 C C . THR A 1 103 ? 1.889 -9.871 10.967 1.00 94.12 103 THR A C 1
ATOM 773 O O . THR A 1 103 ? 1.275 -10.298 11.947 1.00 94.12 103 THR A O 1
ATOM 776 N N . ASP A 1 104 ? 1.564 -10.228 9.719 1.00 91.31 104 ASP A N 1
ATOM 777 C CA . ASP A 1 104 ? 0.660 -11.356 9.436 1.00 91.31 104 ASP A CA 1
ATOM 778 C C . ASP A 1 104 ? 1.496 -12.611 9.153 1.00 91.31 104 ASP A C 1
ATOM 780 O O . ASP A 1 104 ? 2.502 -12.566 8.447 1.00 91.31 104 ASP A O 1
ATOM 784 N N . GLN A 1 105 ? 1.085 -13.746 9.715 1.00 90.94 105 GLN A N 1
ATOM 785 C CA . GLN A 1 105 ? 1.744 -15.043 9.538 1.00 90.94 105 GLN A CA 1
ATOM 786 C C . GLN A 1 105 ? 1.048 -15.933 8.499 1.00 90.94 105 GLN A C 1
ATOM 788 O O . GLN A 1 105 ? 1.573 -16.993 8.174 1.00 90.94 105 GLN A O 1
ATOM 793 N N . ARG A 1 106 ? -0.129 -15.528 8.001 1.00 85.50 106 ARG A N 1
ATOM 794 C CA . ARG A 1 106 ? -0.967 -16.296 7.064 1.00 85.50 106 ARG A CA 1
ATOM 795 C C . ARG A 1 106 ? -0.986 -15.724 5.646 1.00 85.50 106 ARG A C 1
ATOM 797 O O . ARG A 1 106 ? -1.370 -16.435 4.724 1.00 85.50 106 ARG A O 1
ATOM 804 N N . TYR A 1 107 ? -0.598 -14.461 5.469 1.00 86.75 107 TYR A N 1
ATOM 805 C CA . TYR A 1 107 ? -0.624 -13.793 4.166 1.00 86.75 107 TYR A CA 1
ATOM 806 C C . TYR A 1 107 ? 0.201 -14.564 3.119 1.00 86.75 107 TYR A C 1
ATOM 808 O O . TYR A 1 107 ? 1.381 -14.829 3.351 1.00 86.75 107 TYR A O 1
ATOM 816 N N . ALA A 1 108 ? -0.434 -14.969 2.012 1.00 82.62 108 ALA A N 1
ATOM 817 C CA . ALA A 1 108 ? 0.173 -15.720 0.901 1.00 82.62 108 ALA A CA 1
ATOM 818 C C . ALA A 1 108 ? 1.029 -16.953 1.303 1.00 82.62 108 ALA A C 1
ATOM 820 O O . ALA A 1 108 ? 2.011 -17.298 0.642 1.00 82.62 108 ALA A O 1
ATOM 821 N N . ASP A 1 109 ? 0.693 -17.607 2.425 1.00 82.25 109 ASP A N 1
ATOM 822 C CA . ASP A 1 109 ? 1.464 -18.684 3.083 1.00 82.25 109 ASP A CA 1
ATOM 823 C C . ASP A 1 109 ? 2.938 -18.353 3.441 1.00 82.25 109 ASP A C 1
ATOM 825 O O . ASP A 1 109 ? 3.627 -19.185 4.037 1.00 82.25 109 ASP A O 1
ATOM 829 N N . HIS A 1 110 ? 3.437 -17.146 3.139 1.00 84.50 110 HIS A N 1
ATOM 830 C CA . HIS A 1 110 ? 4.783 -16.682 3.499 1.00 84.50 110 HIS A CA 1
ATOM 831 C C . HIS A 1 110 ? 4.805 -15.661 4.647 1.00 84.50 110 HIS A C 1
ATOM 833 O O . HIS A 1 110 ? 5.834 -15.520 5.310 1.00 84.50 110 HIS A O 1
ATOM 839 N N . GLY A 1 111 ? 3.678 -15.002 4.922 1.00 90.88 111 GLY A N 1
ATOM 840 C CA . GLY A 1 111 ? 3.533 -13.906 5.880 1.00 90.88 111 GLY A CA 1
ATOM 841 C C . GLY A 1 111 ? 4.013 -12.558 5.332 1.00 90.88 111 GLY A C 1
ATOM 842 O O . GLY A 1 111 ? 4.519 -12.477 4.220 1.00 90.88 111 GLY A O 1
ATOM 843 N N . VAL A 1 112 ? 3.873 -11.492 6.115 1.00 94.31 112 VAL A N 1
ATOM 844 C CA . VAL A 1 112 ? 4.369 -10.140 5.794 1.00 94.31 112 VAL A CA 1
ATOM 845 C C . VAL A 1 112 ? 4.716 -9.404 7.089 1.00 94.31 112 VAL A C 1
ATOM 847 O O . VAL A 1 112 ? 4.062 -9.619 8.109 1.00 94.31 112 VAL A O 1
ATOM 850 N N . ILE A 1 113 ? 5.762 -8.570 7.064 1.00 97.19 113 ILE A N 1
ATOM 851 C CA . ILE A 1 113 ? 6.186 -7.727 8.195 1.00 97.19 113 ILE A CA 1
ATOM 852 C C . ILE A 1 113 ? 6.103 -6.263 7.765 1.00 97.19 113 ILE A C 1
ATOM 854 O O . ILE A 1 113 ? 6.761 -5.874 6.806 1.00 97.19 113 ILE A O 1
ATOM 858 N N . GLU A 1 114 ? 5.371 -5.444 8.504 1.00 97.19 114 GLU A N 1
ATOM 859 C CA . GLU A 1 114 ? 5.283 -3.995 8.312 1.00 97.19 114 GLU A CA 1
ATOM 860 C C . GLU A 1 114 ? 6.167 -3.303 9.359 1.00 97.19 114 GLU A C 1
ATOM 862 O O . GLU A 1 114 ? 6.068 -3.583 10.559 1.00 97.19 114 GLU A O 1
ATOM 867 N N . ALA A 1 115 ? 7.097 -2.446 8.932 1.00 97.38 115 ALA A N 1
ATOM 868 C CA . ALA A 1 115 ? 8.105 -1.878 9.826 1.00 97.38 115 ALA A CA 1
ATOM 869 C C . ALA A 1 115 ? 8.643 -0.510 9.388 1.00 97.38 115 ALA A C 1
ATOM 871 O O . ALA A 1 115 ? 8.903 -0.265 8.214 1.00 97.38 115 ALA A O 1
ATOM 872 N N . TYR A 1 116 ? 8.926 0.356 10.361 1.00 97.75 116 TYR A N 1
ATOM 873 C CA . TYR A 1 116 ? 9.651 1.607 10.140 1.00 97.75 116 TYR A CA 1
ATOM 874 C C . TYR A 1 116 ? 11.168 1.372 10.034 1.00 97.75 116 TYR A C 1
ATOM 876 O O . TYR A 1 116 ? 11.790 0.842 10.965 1.00 97.75 116 TYR A O 1
ATOM 884 N N . LEU A 1 117 ? 11.774 1.835 8.934 1.00 97.19 117 LEU A N 1
ATOM 885 C CA . LEU A 1 117 ? 13.201 1.720 8.603 1.00 97.19 117 LEU A CA 1
ATOM 886 C C . LEU A 1 117 ? 13.881 3.065 8.316 1.00 97.19 117 LEU A C 1
ATOM 888 O O . LEU A 1 117 ? 13.265 4.021 7.850 1.00 97.19 117 LEU A O 1
ATOM 892 N N . VAL A 1 118 ?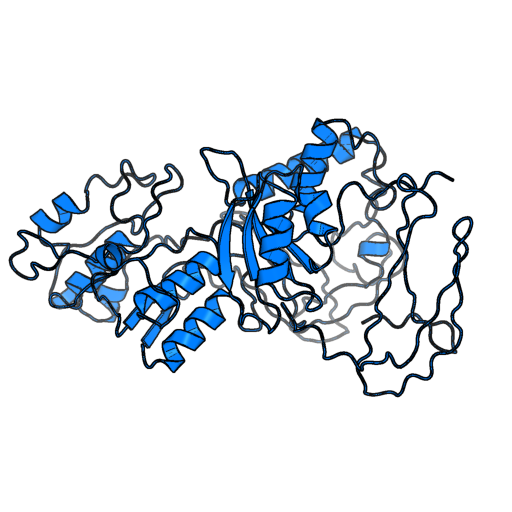 15.204 3.106 8.499 1.00 96.69 118 VAL A N 1
ATOM 893 C CA . VAL A 1 118 ? 16.063 4.147 7.910 1.00 96.69 118 VAL A CA 1
ATOM 894 C C . VAL A 1 118 ? 16.626 3.675 6.565 1.00 96.69 118 VAL A C 1
ATOM 896 O O . VAL A 1 118 ? 17.001 2.512 6.408 1.00 96.69 118 VAL A O 1
ATOM 899 N N . LEU A 1 119 ? 16.750 4.590 5.596 1.00 96.44 119 LEU A N 1
ATOM 900 C CA . LEU A 1 119 ? 17.191 4.287 4.220 1.00 96.44 119 LEU A CA 1
ATOM 901 C C . LEU A 1 119 ? 18.620 3.703 4.114 1.00 96.44 119 LEU A C 1
ATOM 903 O O . LEU A 1 119 ? 18.998 3.212 3.053 1.00 96.44 119 LEU A O 1
ATOM 907 N N . ASP A 1 120 ? 19.411 3.744 5.191 1.00 94.12 120 ASP A N 1
ATOM 908 C CA . ASP A 1 120 ? 20.759 3.157 5.265 1.00 94.12 120 ASP A CA 1
ATOM 909 C C . ASP A 1 120 ? 20.755 1.646 5.542 1.00 94.12 120 ASP A C 1
ATOM 911 O O . ASP A 1 120 ? 21.727 0.955 5.220 1.00 94.12 120 ASP A O 1
ATOM 915 N N . ASP A 1 121 ? 19.694 1.126 6.166 1.00 95.38 121 ASP A N 1
ATOM 916 C CA . ASP A 1 121 ? 19.546 -0.302 6.467 1.00 95.38 121 ASP A CA 1
ATOM 917 C C . ASP A 1 121 ? 18.814 -1.041 5.335 1.00 95.38 121 ASP A C 1
ATOM 919 O O . ASP A 1 121 ? 19.100 -2.213 5.098 1.00 95.38 121 ASP A O 1
ATOM 923 N N . VAL A 1 122 ? 17.962 -0.351 4.560 1.00 96.06 122 VAL A N 1
ATOM 924 C CA . VAL A 1 122 ? 17.189 -0.925 3.438 1.00 96.06 122 VAL A CA 1
ATOM 925 C C . VAL A 1 122 ? 18.043 -1.757 2.456 1.00 96.06 122 VAL A C 1
ATOM 927 O O . VAL A 1 122 ? 17.666 -2.903 2.215 1.00 96.06 122 VAL A O 1
ATOM 930 N N . PRO A 1 123 ? 19.217 -1.306 1.948 1.00 93.25 123 PRO A N 1
ATOM 931 C CA . PRO A 1 123 ? 20.051 -2.129 1.059 1.00 93.25 123 PRO A CA 1
ATOM 932 C C . PRO A 1 123 ? 20.565 -3.432 1.681 1.00 93.25 123 PRO A C 1
ATOM 934 O O . PRO A 1 123 ? 20.909 -4.366 0.961 1.00 93.25 123 PRO A O 1
ATOM 937 N N . ARG A 1 124 ? 20.671 -3.495 3.012 1.00 91.44 124 ARG A N 1
ATOM 938 C CA . ARG A 1 124 ? 21.176 -4.662 3.751 1.00 91.44 124 ARG A CA 1
ATOM 939 C C . ARG A 1 124 ? 20.032 -5.581 4.190 1.00 91.44 124 ARG A C 1
ATOM 941 O O . ARG A 1 124 ? 20.190 -6.796 4.160 1.00 91.44 124 ARG A O 1
ATOM 948 N N . ILE A 1 125 ? 18.868 -5.011 4.505 1.00 93.94 125 ILE A N 1
ATOM 949 C CA . ILE A 1 125 ? 17.621 -5.737 4.779 1.00 93.94 125 ILE A CA 1
ATOM 950 C C . ILE A 1 125 ? 17.103 -6.423 3.511 1.00 93.94 125 ILE A C 1
ATOM 952 O O . ILE A 1 125 ? 16.824 -7.614 3.549 1.00 93.94 125 ILE A O 1
ATOM 956 N N . ALA A 1 126 ? 17.054 -5.730 2.371 1.00 92.38 126 ALA A N 1
ATOM 957 C CA . ALA A 1 126 ? 16.567 -6.305 1.114 1.00 92.38 126 ALA A CA 1
ATOM 958 C C . ALA A 1 126 ? 17.461 -7.437 0.557 1.00 92.38 126 ALA A C 1
ATOM 960 O O . ALA A 1 126 ? 16.978 -8.286 -0.187 1.00 92.38 126 ALA A O 1
ATOM 961 N N . ASN A 1 127 ? 18.736 -7.485 0.965 1.00 88.88 127 ASN A N 1
ATOM 962 C CA . ASN A 1 127 ? 19.671 -8.586 0.693 1.00 88.88 127 ASN A CA 1
ATOM 963 C C . ASN A 1 127 ? 19.735 -9.640 1.825 1.00 88.88 127 ASN A C 1
ATOM 965 O O . ASN A 1 127 ? 20.560 -10.553 1.767 1.00 88.88 127 ASN A O 1
ATOM 969 N N . ALA A 1 128 ? 18.927 -9.525 2.885 1.00 87.38 128 ALA A N 1
ATOM 970 C CA . ALA A 1 128 ? 18.968 -10.462 4.005 1.00 87.38 128 ALA A CA 1
ATOM 971 C C . ALA A 1 128 ? 18.325 -11.810 3.638 1.00 87.38 128 ALA A C 1
ATOM 973 O O . ALA A 1 128 ? 17.276 -11.870 2.993 1.00 87.38 128 ALA A O 1
ATOM 974 N N . GLN A 1 129 ? 18.929 -12.913 4.094 1.00 85.75 129 GLN A N 1
ATOM 975 C CA . GLN A 1 129 ? 18.410 -14.255 3.827 1.00 85.75 129 GLN A CA 1
ATOM 976 C C . GLN A 1 129 ? 16.977 -14.405 4.356 1.00 85.75 129 GLN A C 1
ATOM 978 O O . GLN A 1 129 ? 16.734 -14.338 5.558 1.00 85.75 129 GLN A O 1
ATOM 983 N N . GLY A 1 130 ? 16.047 -14.669 3.439 1.00 85.44 130 GLY A N 1
ATOM 984 C CA . GLY A 1 130 ? 14.623 -14.836 3.732 1.00 85.44 130 GLY A CA 1
ATOM 985 C C . GLY A 1 130 ? 13.754 -13.677 3.248 1.00 85.44 130 GLY A C 1
ATOM 986 O O . GLY A 1 130 ? 12.559 -13.886 3.088 1.00 85.44 130 GLY A O 1
ATOM 987 N N . VAL A 1 131 ? 14.322 -12.510 2.929 1.00 91.00 131 VAL A N 1
ATOM 988 C CA . VAL A 1 131 ? 13.585 -11.421 2.266 1.00 91.00 131 VAL A CA 1
ATOM 989 C C . VAL A 1 131 ? 13.413 -11.732 0.773 1.00 91.00 131 VAL A C 1
ATOM 991 O O . VAL A 1 131 ? 14.313 -12.268 0.123 1.00 91.00 131 VAL A O 1
ATOM 994 N N . GLY A 1 132 ? 12.225 -11.449 0.245 1.00 88.75 132 GLY A N 1
ATOM 995 C CA . GLY A 1 132 ? 11.884 -11.461 -1.177 1.00 88.75 132 GLY A CA 1
ATOM 996 C C . GLY A 1 132 ? 11.920 -10.054 -1.757 1.00 88.75 132 GLY A C 1
ATOM 997 O O . GLY A 1 132 ? 12.678 -9.803 -2.691 1.00 88.75 132 GLY A O 1
ATOM 998 N N . SER A 1 133 ? 11.184 -9.123 -1.149 1.00 91.38 133 SER A N 1
ATOM 999 C CA . SER A 1 133 ? 11.174 -7.700 -1.506 1.00 91.38 133 SER A CA 1
ATOM 1000 C C . SER A 1 133 ? 11.018 -6.804 -0.274 1.00 91.38 133 SER A C 1
ATOM 1002 O O . SER A 1 133 ? 10.640 -7.259 0.809 1.00 91.38 133 SER A O 1
ATOM 1004 N N . VAL A 1 134 ? 11.325 -5.516 -0.445 1.00 96.31 134 VAL A N 1
ATOM 1005 C CA . VAL A 1 134 ? 10.984 -4.458 0.517 1.00 96.31 134 VAL A CA 1
ATOM 1006 C C . VAL A 1 134 ? 10.228 -3.365 -0.232 1.00 96.31 134 VAL A C 1
ATOM 1008 O O . VAL A 1 134 ? 10.758 -2.790 -1.182 1.00 96.31 134 VAL A O 1
ATOM 1011 N N . ILE A 1 135 ? 8.991 -3.094 0.165 1.00 95.12 135 ILE A N 1
ATOM 1012 C CA . ILE A 1 135 ? 8.042 -2.235 -0.553 1.00 95.12 135 ILE A CA 1
ATOM 1013 C C . ILE A 1 135 ? 7.764 -0.999 0.308 1.00 95.12 135 ILE A C 1
ATOM 1015 O O . ILE A 1 135 ? 7.514 -1.128 1.502 1.00 95.12 135 ILE A O 1
ATOM 1019 N N . LEU A 1 136 ? 7.852 0.203 -0.267 1.00 97.00 136 LEU A N 1
ATOM 1020 C CA . LEU A 1 136 ? 7.502 1.440 0.440 1.00 97.00 136 LEU A CA 1
ATOM 1021 C C . LEU A 1 136 ? 5.986 1.540 0.642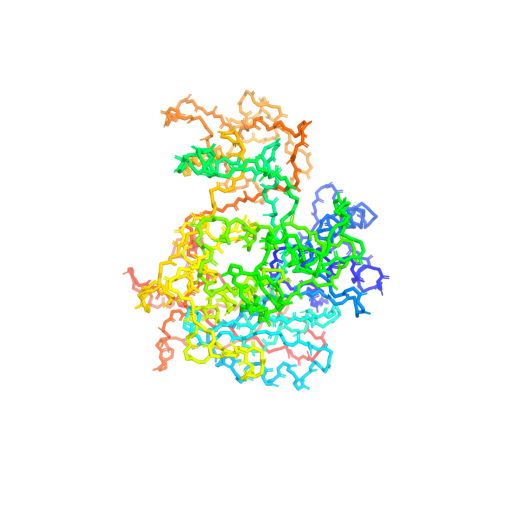 1.00 97.00 136 LEU A C 1
ATOM 1023 O O . LEU A 1 136 ? 5.254 1.567 -0.343 1.00 97.00 136 LEU A O 1
ATOM 1027 N N . GLU A 1 137 ? 5.557 1.702 1.892 1.00 94.62 137 GLU A N 1
ATOM 1028 C CA . GLU A 1 137 ? 4.174 2.048 2.233 1.00 94.62 137 GLU A CA 1
ATOM 1029 C C . GLU A 1 137 ? 3.873 3.488 1.797 1.00 94.62 137 GLU A C 1
ATOM 1031 O O . GLU A 1 137 ? 4.579 4.446 2.158 1.00 94.62 137 GLU A O 1
ATOM 1036 N N . LEU A 1 138 ? 2.829 3.644 0.989 1.00 90.31 138 LEU A N 1
ATOM 1037 C CA . LEU A 1 138 ? 2.321 4.935 0.546 1.00 90.31 138 LEU A CA 1
ATOM 1038 C C . LEU A 1 138 ? 1.171 5.356 1.465 1.00 90.31 138 LEU A C 1
ATOM 1040 O O . LEU A 1 138 ? 0.398 4.523 1.911 1.00 90.31 138 LEU A O 1
ATOM 1044 N N . ARG A 1 139 ? 1.034 6.659 1.738 1.00 84.00 139 ARG A N 1
ATOM 1045 C CA . ARG A 1 139 ? -0.178 7.193 2.369 1.00 84.00 139 ARG A CA 1
ATOM 1046 C C . ARG A 1 139 ? -1.396 6.780 1.535 1.00 84.00 139 ARG A C 1
ATOM 1048 O O . ARG A 1 139 ? -1.308 6.875 0.300 1.00 84.00 139 ARG A O 1
ATOM 1055 N N . PRO A 1 140 ? -2.515 6.418 2.178 1.00 75.44 140 PRO A N 1
ATOM 1056 C CA . PRO A 1 140 ? -3.764 6.205 1.472 1.00 75.44 140 PRO A CA 1
ATOM 1057 C C . PRO A 1 140 ? -4.254 7.482 0.770 1.00 75.44 140 PRO A C 1
ATOM 1059 O O . PRO A 1 140 ? -3.724 8.585 0.945 1.00 75.44 140 PRO A O 1
ATOM 1062 N N . ILE A 1 141 ? -5.290 7.324 -0.051 1.00 69.06 141 ILE A N 1
ATOM 1063 C CA . ILE A 1 141 ? -6.071 8.423 -0.613 1.00 69.06 141 ILE A CA 1
ATOM 1064 C C . ILE A 1 141 ? -7.440 8.465 0.061 1.00 69.06 141 ILE A C 1
ATOM 1066 O O . ILE A 1 141 ? -8.284 7.593 -0.136 1.00 69.06 141 ILE A O 1
ATOM 1070 N N . HIS A 1 142 ? -7.649 9.554 0.793 1.00 61.91 142 HIS A N 1
ATOM 1071 C CA . HIS A 1 142 ? -8.932 10.013 1.313 1.00 61.91 142 HIS A CA 1
ATOM 1072 C C . HIS A 1 142 ? -9.759 10.602 0.165 1.00 61.91 142 HIS A C 1
ATOM 1074 O O . HIS A 1 142 ? -9.269 11.436 -0.606 1.00 61.91 142 HIS A O 1
ATOM 1080 N N . SER A 1 143 ? -11.006 10.162 0.012 1.00 54.34 143 SER A N 1
ATOM 1081 C CA . SER A 1 143 ? -11.840 10.477 -1.158 1.00 54.34 143 SER A CA 1
ATOM 1082 C C . SER A 1 143 ? -12.799 11.641 -0.887 1.00 54.34 143 SER A C 1
ATOM 1084 O O . SER A 1 143 ? -14.014 11.510 -1.042 1.00 54.34 143 SER A O 1
ATOM 1086 N N . ALA A 1 144 ? -12.271 12.810 -0.517 1.00 48.66 144 ALA A N 1
ATOM 1087 C CA . ALA A 1 144 ? -13.067 13.999 -0.194 1.00 48.66 144 ALA A CA 1
ATOM 1088 C C . ALA A 1 144 ? -13.790 14.596 -1.428 1.00 48.66 144 ALA A C 1
ATOM 1090 O O . ALA A 1 144 ? -13.286 15.472 -2.135 1.00 48.66 144 ALA A O 1
ATOM 1091 N N . GLY A 1 145 ? -15.009 14.123 -1.700 1.00 41.91 145 GLY A N 1
ATOM 1092 C CA . GLY A 1 145 ? -15.871 14.662 -2.753 1.00 41.91 145 GLY A CA 1
ATOM 1093 C C . GLY A 1 145 ? -16.436 16.047 -2.408 1.00 41.91 145 GLY A C 1
ATOM 1094 O O . GLY A 1 145 ? -16.687 16.366 -1.250 1.00 41.91 145 GLY A O 1
ATOM 1095 N N . ALA A 1 146 ? -16.752 16.858 -3.426 1.00 37.50 146 ALA A N 1
ATOM 1096 C CA . ALA A 1 146 ? -17.295 18.219 -3.257 1.00 37.50 146 ALA A CA 1
ATOM 1097 C C . ALA A 1 146 ? -18.685 18.304 -2.570 1.00 37.50 146 ALA A C 1
ATOM 1099 O O . ALA A 1 146 ? -19.228 19.399 -2.409 1.00 37.50 146 ALA A O 1
ATOM 1100 N N . VAL A 1 147 ? -19.277 17.165 -2.191 1.00 38.81 147 VAL A N 1
ATOM 1101 C CA . VAL A 1 147 ? -20.449 17.041 -1.313 1.00 38.81 147 VAL A CA 1
ATOM 1102 C C . VAL A 1 147 ? -20.231 15.814 -0.420 1.00 38.81 147 VAL A C 1
ATOM 1104 O O . VAL A 1 147 ? -20.272 14.690 -0.915 1.00 38.81 147 VAL A O 1
ATOM 1107 N N . THR A 1 148 ? -20.028 16.017 0.883 1.00 50.72 148 THR A N 1
ATOM 1108 C CA . THR A 1 148 ? -19.512 14.988 1.811 1.00 50.72 148 THR A CA 1
ATOM 1109 C C . THR A 1 148 ? -20.547 13.992 2.346 1.00 50.72 148 THR A C 1
ATOM 1111 O O . THR A 1 148 ? -20.177 13.037 3.017 1.00 50.72 148 THR A O 1
ATOM 1114 N N . SER A 1 149 ? -21.845 14.144 2.050 1.00 49.03 149 SER A N 1
ATOM 1115 C CA . SER A 1 149 ? -22.842 13.114 2.391 1.00 49.03 149 SER A CA 1
ATOM 1116 C C . SER A 1 149 ? -24.008 13.049 1.404 1.00 49.03 149 SER A C 1
ATOM 1118 O O . SER A 1 149 ? -24.854 13.942 1.331 1.00 49.03 149 SER A O 1
ATOM 1120 N N . GLN A 1 150 ? -24.083 11.941 0.660 1.00 44.16 150 GLN A N 1
ATOM 1121 C CA . GLN A 1 150 ? -25.280 11.534 -0.090 1.00 44.16 150 GLN A CA 1
ATOM 1122 C C . GLN A 1 150 ? -26.019 10.358 0.564 1.00 44.16 150 GLN A C 1
ATOM 1124 O O . GLN A 1 150 ? -27.206 10.177 0.295 1.00 44.16 150 GLN A O 1
ATOM 1129 N N . GLY A 1 151 ? -25.382 9.590 1.459 1.00 47.94 151 GLY A N 1
ATOM 1130 C CA . GLY A 1 151 ? -25.991 8.421 2.111 1.00 47.94 151 GLY A CA 1
ATOM 1131 C C . GLY A 1 151 ? -27.281 8.760 2.868 1.00 47.94 151 GLY A C 1
ATOM 1132 O O . GLY A 1 151 ? -28.298 8.089 2.697 1.00 47.94 151 GLY A O 1
ATOM 1133 N N . VAL A 1 152 ? -27.290 9.880 3.597 1.00 48.50 152 VAL A N 1
ATOM 1134 C CA . VAL A 1 152 ? -28.463 10.392 4.333 1.00 48.50 152 VAL A CA 1
ATOM 1135 C C . VAL A 1 152 ? -29.627 10.755 3.387 1.00 48.50 152 VAL A C 1
ATOM 1137 O O . VAL A 1 152 ? -30.797 10.574 3.734 1.00 48.50 152 VAL A O 1
ATOM 1140 N N . HIS A 1 153 ? -29.337 11.192 2.155 1.00 45.41 153 HIS A N 1
ATOM 1141 C CA . HIS A 1 153 ? -30.340 11.415 1.104 1.00 45.41 153 HIS A CA 1
ATOM 1142 C C . HIS A 1 153 ? -30.797 10.106 0.436 1.00 45.41 153 HIS A C 1
ATOM 1144 O O . HIS A 1 153 ? -31.995 9.913 0.213 1.00 45.41 153 HIS A O 1
ATOM 1150 N N . LEU A 1 154 ? -29.864 9.195 0.144 1.00 52.16 154 LEU A N 1
ATOM 1151 C CA . LEU A 1 154 ? -30.110 7.926 -0.546 1.00 52.16 154 LEU A CA 1
ATOM 1152 C C . LEU A 1 154 ? -30.965 6.974 0.309 1.00 52.16 154 LEU A C 1
ATOM 1154 O O . LEU A 1 154 ? -31.965 6.432 -0.166 1.00 52.16 154 LEU A O 1
ATOM 1158 N N . HIS A 1 155 ? -30.632 6.859 1.598 1.00 53.62 155 HIS A N 1
ATOM 1159 C CA . HIS A 1 155 ? -31.385 6.109 2.610 1.00 53.62 155 HIS A CA 1
ATOM 1160 C C . HIS A 1 155 ? -32.618 6.868 3.140 1.00 53.62 155 HIS A C 1
ATOM 1162 O O . HIS A 1 155 ? -33.410 6.308 3.895 1.00 53.62 155 HIS A O 1
ATOM 1168 N N . ARG A 1 156 ? -32.834 8.118 2.697 1.00 52.19 156 ARG A N 1
ATOM 1169 C CA . ARG A 1 156 ? -33.964 9.002 3.059 1.00 52.19 156 ARG A CA 1
ATOM 1170 C C . ARG A 1 156 ? -34.036 9.406 4.540 1.00 52.19 156 ARG A C 1
ATOM 1172 O O . ARG A 1 156 ? -35.100 9.814 5.009 1.00 52.19 156 ARG A O 1
ATOM 1179 N N . VAL A 1 157 ? -32.921 9.324 5.264 1.00 52.31 157 VAL A N 1
ATOM 1180 C CA . VAL A 1 157 ? -32.794 9.767 6.666 1.00 52.31 157 VAL A CA 1
ATOM 1181 C C . VAL A 1 157 ? -32.803 11.300 6.780 1.00 52.31 157 VAL A C 1
ATOM 1183 O O . VAL A 1 157 ? -33.236 11.837 7.795 1.00 52.31 157 VAL A O 1
ATOM 1186 N N . ASN A 1 158 ? -32.563 12.008 5.668 1.00 47.56 158 ASN A N 1
ATOM 1187 C CA . ASN A 1 158 ? -32.883 13.433 5.467 1.00 47.56 158 ASN A CA 1
ATOM 1188 C C . ASN A 1 158 ? -34.377 13.807 5.654 1.00 47.56 158 ASN A C 1
ATOM 1190 O O . ASN A 1 158 ? -34.761 14.958 5.460 1.00 47.56 158 ASN A O 1
ATOM 1194 N N . ARG A 1 159 ? -35.251 12.835 5.950 1.00 50.84 159 ARG A N 1
ATOM 1195 C CA . ARG A 1 159 ? -36.655 13.043 6.343 1.00 50.84 159 ARG A CA 1
ATOM 1196 C C . ARG A 1 159 ? -36.877 12.926 7.856 1.00 50.84 159 ARG A C 1
ATOM 1198 O O . ARG A 1 159 ? -38.029 12.950 8.284 1.00 50.84 159 ARG A O 1
ATOM 1205 N N . ILE A 1 160 ? -35.805 12.740 8.627 1.00 50.38 160 ILE A N 1
ATOM 1206 C CA . ILE A 1 160 ? -35.817 12.464 10.068 1.00 50.38 160 ILE A CA 1
ATOM 1207 C C . ILE A 1 160 ? -34.895 13.445 10.804 1.00 50.38 160 ILE A C 1
ATOM 1209 O O . ILE A 1 160 ? -35.388 14.139 11.690 1.00 50.38 160 ILE A O 1
ATOM 1213 N N . ASN A 1 161 ? -33.620 13.564 10.405 1.00 43.75 161 ASN A N 1
ATOM 1214 C CA . ASN A 1 161 ? -32.691 14.573 10.937 1.00 43.75 161 ASN A CA 1
ATOM 1215 C C . ASN A 1 161 ? -32.252 15.584 9.854 1.00 43.75 161 ASN A C 1
ATOM 1217 O O . ASN A 1 161 ? -32.433 15.344 8.657 1.00 43.75 161 ASN A O 1
ATOM 1221 N N . ASN A 1 162 ? -31.779 16.759 10.285 1.00 47.03 162 ASN A N 1
ATOM 1222 C CA . ASN A 1 162 ? -31.847 18.004 9.507 1.00 47.03 162 ASN A CA 1
ATOM 1223 C C . ASN A 1 162 ? -30.572 18.878 9.553 1.00 47.03 162 ASN A C 1
ATOM 1225 O O . ASN A 1 162 ? -30.588 19.994 9.030 1.00 47.03 162 ASN A O 1
ATOM 1229 N N . PHE A 1 163 ? -29.489 18.392 10.165 1.00 45.62 163 PHE A N 1
ATOM 1230 C CA . PHE A 1 163 ? -28.181 19.052 10.232 1.00 45.62 163 PHE A CA 1
ATOM 1231 C C . PHE A 1 163 ? -27.094 18.069 9.788 1.00 45.62 163 PHE A C 1
ATOM 1233 O O . PHE A 1 163 ? -27.120 16.925 10.217 1.00 45.62 163 PHE A O 1
ATOM 1240 N N . TYR A 1 164 ? -26.160 18.501 8.937 1.00 50.12 164 TYR A N 1
ATOM 1241 C CA . TYR A 1 164 ? -24.878 17.818 8.725 1.00 50.12 164 TYR A CA 1
ATOM 1242 C C . TYR A 1 164 ? -23.895 18.731 7.985 1.00 50.12 164 TYR A C 1
ATOM 1244 O O . TYR A 1 164 ? -24.288 19.416 7.037 1.00 50.12 164 TYR A O 1
ATOM 1252 N N . ASN A 1 165 ? -22.628 18.700 8.396 1.00 38.62 165 ASN A N 1
ATOM 1253 C CA . ASN A 1 165 ? -21.454 18.927 7.551 1.00 38.62 165 ASN A CA 1
ATOM 1254 C C . ASN A 1 165 ? -20.209 18.656 8.399 1.00 38.62 165 ASN A C 1
ATOM 1256 O O . ASN A 1 165 ? -20.008 19.341 9.399 1.00 38.62 165 ASN A O 1
ATOM 1260 N N . ALA A 1 166 ? -19.357 17.730 7.975 1.00 41.00 166 ALA A N 1
ATOM 1261 C CA . ALA A 1 166 ? -18.067 17.499 8.608 1.00 41.00 166 ALA A CA 1
ATOM 1262 C C . ALA A 1 166 ? -17.049 17.003 7.569 1.00 41.00 166 ALA A C 1
ATOM 1264 O O . ALA A 1 166 ? -17.423 16.295 6.627 1.00 41.00 166 ALA A O 1
ATOM 1265 N N . GLY A 1 167 ? -15.790 17.413 7.748 1.00 37.22 167 GLY A N 1
ATOM 1266 C CA . GLY A 1 167 ? -14.645 16.569 7.404 1.00 37.22 167 GLY A CA 1
ATOM 1267 C C . GLY A 1 167 ? -14.590 15.435 8.427 1.00 37.22 167 GLY A C 1
ATOM 1268 O O . GLY A 1 167 ? -15.088 15.594 9.541 1.00 37.22 167 GLY A O 1
ATOM 1269 N N . VAL A 1 168 ? -14.047 14.285 8.045 1.00 52.16 168 VAL A N 1
ATOM 1270 C CA . VAL A 1 168 ? -14.437 12.983 8.606 1.00 52.16 168 VAL A CA 1
ATOM 1271 C C . VAL A 1 168 ? -13.628 12.547 9.975 1.00 52.16 168 VAL A C 1
ATOM 1273 O O . VAL A 1 168 ? -14.212 12.950 10.969 1.00 52.16 168 VAL A O 1
ATOM 1276 N N . ASP A 1 169 ? -12.399 12.051 10.436 1.00 52.28 169 ASP A N 1
ATOM 1277 C CA . ASP A 1 169 ? -11.195 11.044 10.407 1.00 52.28 169 ASP A CA 1
ATOM 1278 C C . ASP A 1 169 ? -10.659 10.882 11.828 1.00 52.28 169 ASP A C 1
ATOM 1280 O O . ASP A 1 169 ? -11.345 10.252 12.631 1.00 52.28 169 ASP A O 1
ATOM 1284 N N . SER A 1 170 ? -9.446 11.370 12.132 1.00 53.06 170 SER A N 1
ATOM 1285 C CA . SER A 1 170 ? -8.799 11.088 13.395 1.00 53.06 170 SER A CA 1
ATOM 1286 C C . SER A 1 170 ? -9.784 11.475 14.471 1.00 53.06 170 SER A C 1
ATOM 1288 O O . SER A 1 170 ? -10.452 12.514 14.383 1.00 53.06 170 SER A O 1
ATOM 1290 N N . PHE A 1 171 ? -9.948 10.582 15.438 1.00 63.00 171 PHE A N 1
ATOM 1291 C CA . PHE A 1 171 ? -11.099 10.659 16.306 1.00 63.00 171 PHE A CA 1
ATOM 1292 C C . PHE A 1 171 ? -11.128 11.987 17.065 1.00 63.00 171 PHE A C 1
ATOM 1294 O O . PHE A 1 171 ? -12.211 12.494 17.320 1.00 63.00 171 PHE A O 1
ATOM 1301 N N . ASP A 1 172 ? -9.971 12.591 17.358 1.00 66.62 172 ASP A N 1
ATOM 1302 C CA . ASP A 1 172 ? -9.899 13.875 18.064 1.00 66.62 172 ASP A CA 1
ATOM 1303 C C . ASP A 1 172 ? -8.680 14.740 17.646 1.00 66.62 172 ASP A C 1
ATOM 1305 O O . ASP A 1 172 ? -8.032 15.354 18.497 1.00 66.62 172 ASP A O 1
ATOM 1309 N N . SER A 1 173 ? -8.320 14.783 16.347 1.00 57.44 173 SER A N 1
ATOM 1310 C CA . SER A 1 173 ? -7.164 15.590 15.900 1.00 57.44 173 SER A CA 1
ATOM 1311 C C . SER A 1 173 ? -7.423 17.101 15.932 1.00 57.44 173 SER A C 1
ATOM 1313 O O . SER A 1 173 ? -8.362 17.610 15.321 1.00 57.44 173 SER A O 1
ATOM 1315 N N . GLU A 1 174 ? -6.541 17.837 16.617 1.00 56.03 174 GLU A N 1
ATOM 1316 C CA . GLU A 1 174 ? -6.670 19.282 16.828 1.00 56.03 174 GLU A CA 1
ATOM 1317 C C . GLU A 1 174 ? -5.318 20.028 16.756 1.00 56.03 174 GLU A C 1
ATOM 1319 O O . GLU A 1 174 ? -4.368 19.650 17.453 1.00 56.03 174 GLU A O 1
ATOM 1324 N N . PRO A 1 175 ? -5.204 21.128 15.982 1.00 51.06 175 PRO A N 1
ATOM 1325 C CA . PRO A 1 175 ? -6.135 21.564 14.941 1.00 51.06 175 PRO A CA 1
ATOM 1326 C C . PRO A 1 175 ? -6.021 20.654 13.712 1.00 51.06 175 PRO A C 1
ATOM 1328 O O . PRO A 1 175 ? -4.932 20.497 13.149 1.00 51.06 175 PRO A O 1
ATOM 1331 N N . ALA A 1 176 ? -7.140 20.081 13.270 1.00 51.12 176 ALA A N 1
ATOM 1332 C CA . ALA A 1 176 ? -7.168 19.296 12.042 1.00 51.12 176 ALA A CA 1
ATOM 1333 C C . ALA A 1 176 ? -6.818 20.160 10.818 1.00 51.12 176 ALA A C 1
ATOM 1335 O O . ALA A 1 176 ? -7.212 21.327 10.728 1.00 51.12 176 ALA A O 1
ATOM 1336 N N . ALA A 1 177 ? -6.125 19.580 9.832 1.00 49.41 177 ALA A N 1
ATOM 1337 C CA . ALA A 1 177 ? -5.662 20.318 8.650 1.00 49.41 177 ALA A CA 1
ATOM 1338 C C . ALA A 1 177 ? -6.796 20.924 7.794 1.00 49.41 177 ALA A C 1
ATOM 1340 O O . ALA A 1 177 ? -6.559 21.869 7.041 1.00 49.41 177 ALA A O 1
ATOM 1341 N N . GLU A 1 178 ? -8.022 20.412 7.935 1.00 48.97 178 GLU A N 1
ATOM 1342 C CA . GLU A 1 178 ? -9.219 20.890 7.232 1.00 48.97 178 GLU A CA 1
ATOM 1343 C C . GLU A 1 178 ? -9.965 22.031 7.949 1.00 48.97 178 GLU A C 1
ATOM 1345 O O . GLU A 1 178 ? -10.876 22.620 7.371 1.00 48.97 178 GLU A O 1
ATOM 1350 N N . GLY A 1 179 ? -9.579 22.380 9.184 1.00 46.94 179 GLY A N 1
ATOM 1351 C CA . GLY A 1 179 ? -10.198 23.479 9.934 1.00 46.94 179 GLY A CA 1
ATOM 1352 C C . GLY A 1 179 ? -11.572 23.155 10.530 1.00 46.94 179 GLY A C 1
ATOM 1353 O O . GLY A 1 179 ? -12.479 23.981 10.460 1.00 46.94 179 GLY A O 1
ATOM 1354 N N . GLY A 1 180 ? -11.730 21.962 11.111 1.00 51.72 180 GLY A N 1
ATOM 1355 C CA . GLY A 1 180 ? -12.831 21.700 12.040 1.00 51.72 180 GLY A CA 1
ATOM 1356 C C . GLY A 1 180 ? -12.622 22.469 13.351 1.00 51.72 180 GLY A C 1
ATOM 1357 O O . GLY A 1 180 ? -11.515 22.476 13.873 1.00 51.72 180 GLY A O 1
ATOM 1358 N N . ASP A 1 181 ? -13.679 23.108 13.862 1.00 57.97 181 ASP A N 1
ATOM 1359 C CA . ASP A 1 181 ? -13.682 23.841 15.144 1.00 57.97 181 ASP A CA 1
ATOM 1360 C C . ASP A 1 181 ? -14.305 23.008 16.303 1.00 57.97 181 ASP A C 1
ATOM 1362 O O . ASP A 1 181 ? -14.558 23.550 17.384 1.00 57.97 181 ASP A O 1
ATOM 1366 N N . THR A 1 182 ? -14.622 21.716 16.094 1.00 62.66 182 THR A N 1
ATOM 1367 C CA . THR A 1 182 ? -15.282 20.846 17.096 1.00 62.66 182 THR A CA 1
ATOM 1368 C C . THR A 1 182 ? -14.508 19.560 17.393 1.00 62.66 182 THR A C 1
ATOM 1370 O O . THR A 1 182 ? -14.056 18.851 16.494 1.00 62.66 182 THR A O 1
ATOM 1373 N N . THR A 1 183 ? -14.416 19.237 18.684 1.00 75.44 183 THR A N 1
ATOM 1374 C CA . THR A 1 183 ? -13.771 18.035 19.229 1.00 75.44 183 THR A CA 1
ATOM 1375 C C . THR A 1 183 ? -14.803 16.963 19.549 1.00 75.44 183 THR A C 1
ATOM 1377 O O . THR A 1 183 ? -15.969 17.277 19.803 1.00 75.44 183 THR A O 1
ATOM 1380 N N . ALA A 1 184 ? -14.377 15.706 19.682 1.00 79.75 184 ALA A N 1
ATOM 1381 C CA . ALA A 1 184 ? -15.264 14.612 20.075 1.00 79.75 184 ALA A CA 1
ATOM 1382 C C . ALA A 1 184 ? -15.983 14.883 21.415 1.00 79.75 184 ALA A C 1
ATOM 1384 O O . ALA A 1 184 ? -17.125 14.472 21.618 1.00 79.75 184 ALA A O 1
ATOM 1385 N N . ALA A 1 185 ? -15.350 15.629 22.329 1.00 80.75 185 ALA A N 1
ATOM 1386 C CA . ALA A 1 185 ? -15.960 16.053 23.590 1.00 80.75 185 ALA A CA 1
ATOM 1387 C C . ALA A 1 185 ? -17.052 17.132 23.425 1.00 80.75 185 ALA A C 1
ATOM 1389 O O . ALA A 1 185 ? -17.962 17.198 24.254 1.00 80.75 185 ALA A O 1
ATOM 1390 N N . MET A 1 186 ? -16.976 17.974 22.387 1.00 79.25 186 MET A N 1
ATOM 1391 C CA . MET A 1 186 ? -18.048 18.915 22.040 1.00 79.25 186 MET A CA 1
ATOM 1392 C C . MET A 1 186 ? -19.197 18.199 21.325 1.00 79.25 186 MET A C 1
ATOM 1394 O O . MET A 1 186 ? -20.344 18.401 21.716 1.00 79.25 186 MET A O 1
ATOM 1398 N N . ASP A 1 187 ? -18.889 17.294 20.395 1.00 80.81 187 ASP A N 1
ATOM 1399 C CA . ASP A 1 187 ? -19.873 16.502 19.643 1.00 80.81 187 ASP A CA 1
ATOM 1400 C C . ASP A 1 187 ? -20.705 15.572 20.566 1.00 80.81 187 ASP A C 1
ATOM 1402 O O . ASP A 1 187 ? -21.912 15.403 20.391 1.00 80.81 187 ASP A O 1
ATOM 1406 N N . VAL A 1 188 ? -20.102 15.013 21.627 1.00 81.88 188 VAL A N 1
ATOM 1407 C CA . VAL A 1 188 ? -20.837 14.289 22.694 1.00 81.88 188 VAL A CA 1
ATOM 1408 C C . VAL A 1 188 ? -21.734 15.226 23.521 1.00 81.88 188 VAL A C 1
ATOM 1410 O O . VAL A 1 188 ? -22.750 14.795 24.068 1.00 81.88 188 VAL A O 1
ATOM 1413 N N . GLY A 1 189 ? -21.372 16.507 23.627 1.00 75.50 189 GLY A N 1
ATOM 1414 C CA . GLY A 1 189 ? -22.130 17.529 24.352 1.00 75.50 189 GLY A CA 1
ATOM 1415 C C . GLY A 1 189 ? -23.311 18.115 23.570 1.00 75.50 189 GLY A C 1
ATOM 1416 O O . GLY A 1 189 ? -24.277 18.566 24.189 1.00 75.50 189 GLY A O 1
ATOM 1417 N N . THR A 1 190 ? -23.255 18.105 22.237 1.00 77.25 190 THR A N 1
ATOM 1418 C CA . THR A 1 190 ? -24.369 18.466 21.341 1.00 77.25 190 THR A CA 1
ATOM 1419 C C . THR A 1 190 ? -25.295 17.285 21.053 1.00 77.25 190 THR A C 1
ATOM 1421 O O . THR A 1 190 ? -26.494 17.495 20.875 1.00 77.25 190 THR A O 1
ATOM 1424 N N . GLY A 1 191 ? -24.761 16.059 21.087 1.00 71.94 191 GLY A N 1
ATOM 1425 C CA . GLY A 1 191 ? -25.486 14.806 20.856 1.00 71.94 191 GLY A CA 1
ATOM 1426 C C . GLY A 1 191 ? -25.100 14.092 19.557 1.00 71.94 191 GLY A C 1
ATOM 1427 O O . GLY A 1 191 ? -25.581 12.991 19.317 1.00 71.94 191 GLY A O 1
ATOM 1428 N N . ASP A 1 192 ? -24.215 14.683 18.752 1.00 77.00 192 ASP A N 1
ATOM 1429 C CA . ASP A 1 192 ? -23.775 14.167 17.449 1.00 77.00 192 ASP A CA 1
ATOM 1430 C C . ASP A 1 192 ? -22.840 12.942 17.571 1.00 77.00 192 ASP A C 1
ATOM 1432 O O . ASP A 1 192 ? -22.707 12.161 16.629 1.00 77.00 192 ASP A O 1
ATOM 1436 N N . LEU A 1 193 ? -22.239 12.715 18.750 1.00 84.00 193 LEU A N 1
ATOM 1437 C CA . LEU A 1 193 ? -21.527 11.476 19.100 1.00 84.00 193 LEU A CA 1
ATOM 1438 C C . LEU A 1 193 ? -22.057 10.827 20.393 1.00 84.00 193 LEU A C 1
ATOM 1440 O O . LEU A 1 193 ? -22.437 11.532 21.334 1.00 84.00 193 LEU A O 1
ATOM 1444 N N . PRO A 1 194 ? -22.013 9.485 20.508 1.00 87.06 194 PRO A N 1
ATOM 1445 C CA . PRO A 1 194 ? -22.390 8.781 21.727 1.00 87.06 194 PRO A CA 1
ATOM 1446 C C . PRO A 1 194 ? -21.269 8.863 22.778 1.00 87.06 194 PRO A C 1
ATOM 1448 O O . PRO A 1 194 ? -20.080 8.749 22.465 1.00 87.06 194 PRO A O 1
ATOM 1451 N N . GLY A 1 195 ? -21.631 9.056 24.049 1.00 88.44 195 GLY A N 1
ATOM 1452 C CA . GLY A 1 195 ? -20.648 9.213 25.123 1.00 88.44 195 GLY A CA 1
ATOM 1453 C C . GLY A 1 195 ? -21.192 9.749 26.445 1.00 88.44 195 GLY A C 1
ATOM 1454 O O . GLY A 1 195 ? -22.378 10.027 26.602 1.00 88.44 195 GLY A O 1
ATOM 1455 N N . THR A 1 196 ? -20.304 9.879 27.432 1.00 89.50 196 THR A N 1
ATOM 1456 C CA . THR A 1 196 ? -20.644 10.242 28.817 1.00 89.50 196 THR A CA 1
ATOM 1457 C C . THR A 1 196 ? -21.338 11.606 28.910 1.00 89.50 196 THR A C 1
ATOM 1459 O O . THR A 1 196 ? -20.680 12.642 28.957 1.00 89.50 196 THR A O 1
ATOM 1462 N N . GLY A 1 197 ? -22.668 11.598 29.009 1.00 80.75 197 GLY A N 1
ATOM 1463 C CA . GLY A 1 197 ? -23.501 12.801 29.117 1.00 80.75 197 GLY A CA 1
ATOM 1464 C C . GLY A 1 197 ? -24.532 12.946 27.996 1.00 80.75 197 GLY A C 1
ATOM 1465 O O . GLY A 1 197 ? -25.557 13.584 28.226 1.00 80.75 197 GLY A O 1
ATOM 1466 N N . ASN A 1 198 ? -24.319 12.296 26.846 1.00 77.75 198 ASN A N 1
ATOM 1467 C CA . ASN A 1 198 ? -25.325 12.177 25.792 1.00 77.75 198 ASN A CA 1
ATOM 1468 C C . ASN A 1 198 ? -26.538 11.390 26.341 1.00 77.75 198 ASN A C 1
ATOM 1470 O O . ASN A 1 198 ? -26.391 10.333 26.968 1.00 77.75 198 ASN A O 1
ATOM 1474 N N . THR A 1 199 ? -27.738 11.952 26.165 1.00 79.06 199 THR A N 1
ATOM 1475 C CA . THR A 1 199 ? -28.997 11.414 26.706 1.00 79.06 199 THR A CA 1
ATOM 1476 C C . THR A 1 199 ? -29.582 10.268 25.895 1.00 79.06 199 THR A C 1
ATOM 1478 O O . THR A 1 199 ? -30.322 9.463 26.458 1.00 79.06 199 THR A O 1
ATOM 1481 N N . ASP A 1 200 ? -29.258 10.189 24.607 1.00 76.44 200 ASP A N 1
ATOM 1482 C CA . ASP A 1 200 ? -29.723 9.135 23.716 1.00 76.44 200 ASP A CA 1
ATOM 1483 C C . ASP A 1 200 ? -28.795 7.920 23.797 1.00 76.44 200 ASP A C 1
ATOM 1485 O O . ASP A 1 200 ? -29.272 6.798 23.972 1.00 76.44 200 ASP A O 1
ATOM 1489 N N . ASN A 1 201 ? -27.471 8.114 23.774 1.00 83.31 201 ASN A N 1
ATOM 1490 C CA . ASN A 1 201 ? -26.507 7.026 23.952 1.00 83.31 201 ASN A CA 1
ATOM 1491 C C . ASN A 1 201 ? -25.298 7.440 24.797 1.00 83.31 201 ASN A C 1
ATOM 1493 O O . ASN A 1 201 ? -24.422 8.184 24.363 1.00 83.31 201 ASN A O 1
ATOM 1497 N N . SER A 1 202 ? -25.230 6.883 26.006 1.00 91.12 202 SER A N 1
ATOM 1498 C CA . SER A 1 202 ? -24.182 7.176 26.986 1.00 91.12 202 SER A CA 1
ATOM 1499 C C . SER A 1 202 ? -22.932 6.290 26.878 1.00 91.12 202 SER A C 1
ATOM 1501 O O . SER A 1 202 ? -22.036 6.414 27.713 1.00 91.12 202 SER A O 1
ATOM 1503 N N . GLN A 1 203 ? -22.847 5.391 25.888 1.00 92.50 203 GLN A N 1
ATOM 1504 C CA . GLN A 1 203 ? -21.661 4.562 25.639 1.00 92.50 203 GLN A CA 1
ATOM 1505 C C . GLN A 1 203 ? -20.653 5.325 24.761 1.00 92.50 203 GLN A C 1
ATOM 1507 O O . GLN A 1 203 ? -20.985 5.615 23.614 1.00 92.50 203 GLN A O 1
ATOM 1512 N N . PRO A 1 204 ? -19.429 5.630 25.232 1.00 93.56 204 PRO A N 1
ATOM 1513 C CA . PRO A 1 204 ? -18.412 6.255 24.387 1.00 93.56 204 PRO A CA 1
ATOM 1514 C C . PRO A 1 204 ? -18.020 5.375 23.196 1.00 93.56 204 PRO A C 1
ATOM 1516 O O . PRO A 1 204 ? -18.033 4.143 23.294 1.00 93.56 204 PRO A O 1
ATOM 1519 N N . VAL A 1 205 ? -17.604 6.014 22.100 1.00 94.31 205 VAL A N 1
ATOM 1520 C CA . VAL A 1 205 ? -16.965 5.334 20.964 1.00 94.31 205 VAL A CA 1
ATOM 1521 C C . VAL A 1 205 ? -15.725 4.573 21.444 1.00 94.31 205 VAL A C 1
ATOM 1523 O O . VAL A 1 205 ? -14.872 5.121 22.145 1.00 94.31 205 VAL A O 1
ATOM 1526 N N . VAL A 1 206 ? -15.610 3.300 21.063 1.00 96.75 206 VAL A N 1
ATOM 1527 C CA . VAL A 1 206 ? -14.443 2.473 21.393 1.00 96.75 206 VAL A CA 1
ATOM 1528 C C . VAL A 1 206 ? -13.346 2.701 20.355 1.00 96.75 206 VAL A C 1
ATOM 1530 O O . VAL A 1 206 ? -13.292 2.028 19.328 1.00 96.75 206 VAL A O 1
ATOM 1533 N N . VAL A 1 207 ? -12.477 3.672 20.624 1.00 95.44 207 VAL A N 1
ATOM 1534 C CA . VAL A 1 207 ? -11.278 3.939 19.821 1.00 95.44 207 VAL A CA 1
ATOM 1535 C C . VAL A 1 207 ? -10.224 2.863 20.103 1.00 95.44 207 VAL A C 1
ATOM 1537 O O . VAL A 1 207 ? -9.690 2.786 21.210 1.00 95.44 207 VAL A O 1
ATOM 1540 N N . LEU A 1 208 ? -9.930 2.032 19.101 1.00 96.06 208 LEU A N 1
ATOM 1541 C CA . LEU A 1 208 ? -8.872 1.020 19.147 1.00 96.06 208 LEU A CA 1
ATOM 1542 C C . LEU A 1 208 ? -7.506 1.629 18.803 1.00 96.06 208 LEU A C 1
ATOM 1544 O O . LEU A 1 208 ? -6.531 1.423 19.526 1.00 96.06 208 LEU A O 1
ATOM 1548 N N . GLN A 1 209 ? -7.459 2.427 17.733 1.00 93.31 209 GLN A N 1
ATOM 1549 C CA . GLN A 1 209 ? -6.284 3.176 17.288 1.00 93.31 209 GLN A CA 1
ATOM 1550 C C . GLN A 1 209 ? -6.713 4.464 16.579 1.00 93.31 209 GLN A C 1
ATOM 1552 O O . GLN A 1 209 ? -7.667 4.457 15.805 1.00 93.31 209 GLN A O 1
ATOM 1557 N N . ASP A 1 210 ? -5.978 5.550 16.815 1.00 89.12 210 ASP A N 1
ATOM 1558 C CA . ASP A 1 210 ? -6.241 6.878 16.258 1.00 89.12 210 ASP A CA 1
ATOM 1559 C C . ASP A 1 210 ? -4.950 7.503 15.697 1.00 89.12 210 ASP A C 1
ATOM 1561 O O . ASP A 1 210 ? -3.876 7.350 16.289 1.00 89.12 210 ASP A O 1
ATOM 1565 N N . PHE A 1 211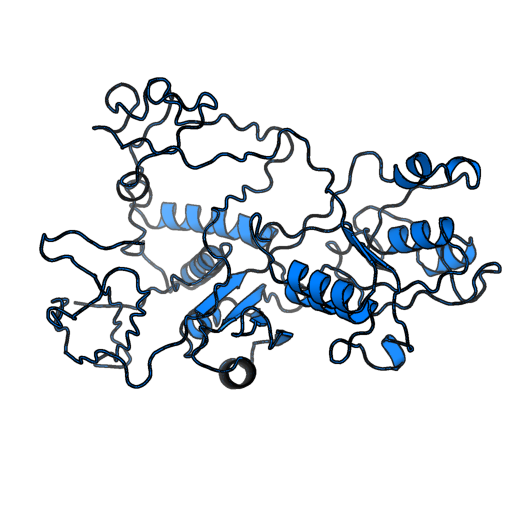 ? -5.042 8.194 14.559 1.00 84.12 211 PHE A N 1
ATOM 1566 C CA . PHE A 1 211 ? -3.901 8.743 13.823 1.00 84.12 211 PHE A CA 1
ATOM 1567 C C . PHE A 1 211 ? -3.670 10.227 14.143 1.00 84.12 211 PHE A C 1
ATOM 1569 O O . PHE A 1 211 ? -4.010 11.129 13.385 1.00 84.12 211 PHE A O 1
ATOM 1576 N N . ASN A 1 212 ? -3.021 10.495 15.276 1.00 76.50 212 ASN A N 1
ATOM 1577 C CA . ASN A 1 212 ? -2.723 11.859 15.725 1.00 76.50 212 ASN A CA 1
ATOM 1578 C C . ASN A 1 212 ? -1.332 12.354 15.274 1.00 76.50 212 ASN A C 1
ATOM 1580 O O . ASN A 1 212 ? -0.443 12.580 16.096 1.00 76.50 212 ASN A O 1
ATOM 1584 N N . SER A 1 213 ? -1.134 12.547 13.963 1.00 70.69 213 SER A N 1
ATOM 1585 C CA . SER A 1 213 ? 0.085 13.164 13.398 1.00 70.69 213 SER A CA 1
ATOM 1586 C C . SER A 1 213 ? -0.201 14.346 12.442 1.00 70.69 213 SER A C 1
ATOM 1588 O O . SER A 1 213 ? -0.025 14.217 11.223 1.00 70.69 213 SER A O 1
ATOM 1590 N N . PRO A 1 214 ? -0.587 15.534 12.952 1.00 63.25 214 PRO A N 1
ATOM 1591 C CA . PRO A 1 214 ? -0.742 16.745 12.140 1.00 63.25 214 PRO A CA 1
ATOM 1592 C C . PRO A 1 214 ? 0.535 17.114 11.349 1.00 63.25 214 PRO A C 1
ATOM 1594 O O . PRO A 1 214 ? 1.646 16.888 11.836 1.00 63.25 214 PRO A O 1
ATOM 1597 N N . PRO A 1 215 ? 0.423 17.703 10.141 1.00 63.44 215 PRO A N 1
ATOM 1598 C CA . PRO A 1 215 ? -0.803 18.100 9.443 1.00 63.44 215 PRO A CA 1
ATOM 1599 C C . PRO A 1 215 ? -1.399 16.978 8.569 1.00 63.44 215 PRO A C 1
ATOM 1601 O O . PRO A 1 215 ? -2.183 17.269 7.675 1.00 63.44 215 PRO A O 1
ATOM 1604 N N . PHE A 1 216 ? -0.979 15.722 8.758 1.00 67.62 216 PHE A N 1
ATOM 1605 C CA . PHE A 1 216 ? -1.499 14.580 7.995 1.00 67.62 216 PHE A CA 1
ATOM 1606 C C . PHE A 1 216 ? -2.712 13.935 8.662 1.00 67.62 216 PHE A C 1
ATOM 1608 O O . PHE A 1 216 ? -3.512 13.329 7.968 1.00 67.62 216 PHE A O 1
ATOM 1615 N N . ALA A 1 217 ? -2.869 14.102 9.978 1.00 67.88 217 ALA A N 1
ATOM 1616 C CA . ALA A 1 217 ? -4.147 13.887 10.642 1.00 67.88 217 ALA A CA 1
ATOM 1617 C C . ALA A 1 217 ? -5.175 14.891 10.092 1.00 67.88 217 ALA A C 1
ATOM 1619 O O . ALA A 1 217 ? -5.023 16.110 10.256 1.00 67.88 217 ALA A O 1
ATOM 1620 N N . THR A 1 218 ? -6.170 14.364 9.389 1.00 68.88 218 THR A N 1
ATOM 1621 C CA . THR A 1 218 ? -7.292 15.092 8.792 1.00 68.88 218 THR A CA 1
ATOM 1622 C C . THR A 1 218 ? -8.582 14.606 9.447 1.00 68.88 218 THR A C 1
ATOM 1624 O O . THR A 1 218 ? -8.595 14.324 10.649 1.00 68.88 218 THR A O 1
ATOM 1627 N N . ASN A 1 219 ? -9.651 14.516 8.647 1.00 68.19 219 ASN A N 1
ATOM 1628 C CA . ASN A 1 219 ? -10.904 13.896 8.986 1.00 68.19 219 ASN A CA 1
ATOM 1629 C C . ASN A 1 219 ? -11.483 13.109 7.683 1.00 68.19 219 ASN A C 1
ATOM 1631 O O . ASN A 1 219 ? -11.471 13.844 6.701 1.00 68.19 219 ASN A O 1
ATOM 1635 N N . GLU A 1 220 ? -12.052 11.872 7.357 1.00 72.94 220 GLU A N 1
ATOM 1636 C CA . GLU A 1 220 ? -12.425 10.367 7.619 1.00 72.94 220 GLU A CA 1
ATOM 1637 C C . GLU A 1 220 ? -13.271 9.689 8.812 1.00 72.94 220 GLU A C 1
ATOM 1639 O O . GLU A 1 220 ? -14.308 10.156 9.245 1.00 72.94 220 GLU A O 1
ATOM 1644 N N . GLY A 1 221 ? -12.910 8.564 9.454 1.00 78.31 221 GLY A N 1
ATOM 1645 C CA . GLY A 1 221 ? -13.252 8.222 10.886 1.00 78.31 221 GLY A CA 1
ATOM 1646 C C . GLY A 1 221 ? -14.315 8.978 11.776 1.00 78.31 221 GLY A C 1
ATOM 1647 O O . GLY A 1 221 ? -15.393 8.424 12.022 1.00 78.31 221 GLY A O 1
ATOM 1648 N N . ARG A 1 222 ? -14.048 10.151 12.406 1.00 83.81 222 ARG A N 1
ATOM 1649 C CA . ARG A 1 222 ? -14.936 10.784 13.438 1.00 83.81 222 ARG A CA 1
ATOM 1650 C C . ARG A 1 222 ? -16.338 11.061 12.903 1.00 83.81 222 ARG A C 1
ATOM 1652 O O . ARG A 1 222 ? -17.314 10.695 13.559 1.00 83.81 222 ARG A O 1
ATOM 1659 N N . ALA A 1 223 ? -16.478 11.658 11.729 1.00 76.00 223 ALA A N 1
ATOM 1660 C CA . ALA A 1 223 ? -17.789 11.916 11.160 1.00 76.00 223 ALA A CA 1
ATOM 1661 C C . ALA A 1 223 ? -18.419 10.652 10.557 1.00 76.00 223 ALA A C 1
ATOM 1663 O O . ALA A 1 223 ? -19.643 10.584 10.488 1.00 76.00 223 ALA A O 1
ATOM 1664 N N . MET A 1 224 ? -17.653 9.586 10.262 1.00 85.44 224 MET A N 1
ATOM 1665 C CA . MET A 1 224 ? -18.250 8.261 10.049 1.00 85.44 224 MET A CA 1
ATOM 1666 C C . MET A 1 224 ? -18.951 7.808 11.333 1.00 85.44 224 MET A C 1
ATOM 1668 O O . MET A 1 224 ? -20.079 7.322 11.278 1.00 85.44 224 MET A O 1
ATOM 1672 N N . CYS A 1 225 ? -18.334 8.024 12.502 1.00 87.56 225 CYS A N 1
ATOM 1673 C CA . CYS A 1 225 ? -18.951 7.718 13.795 1.00 87.56 225 CYS A CA 1
ATOM 1674 C C . CYS A 1 225 ? -20.203 8.575 14.054 1.00 87.56 225 CYS A C 1
ATOM 1676 O O . CYS A 1 225 ? -21.202 8.032 14.527 1.00 87.56 225 CYS A O 1
ATOM 1678 N N . GLN A 1 226 ? -20.192 9.865 13.691 1.00 80.62 226 GLN A N 1
ATOM 1679 C CA . GLN A 1 226 ? -21.383 10.729 13.735 1.00 80.62 226 GLN A CA 1
ATOM 1680 C C . GLN A 1 226 ? -22.491 10.196 12.805 1.00 80.62 226 GLN A C 1
ATOM 1682 O O . GLN A 1 226 ? -23.615 9.984 13.249 1.00 80.62 226 GLN A O 1
ATOM 1687 N N . ILE A 1 227 ? -22.177 9.873 11.543 1.00 80.38 227 ILE A N 1
ATOM 1688 C CA . ILE A 1 227 ? -23.128 9.304 10.569 1.00 80.38 227 ILE A CA 1
ATOM 1689 C C . ILE A 1 227 ? -23.710 7.972 11.070 1.00 80.38 227 ILE A C 1
ATOM 1691 O O . ILE A 1 227 ? -24.913 7.740 10.947 1.00 80.38 227 ILE A O 1
ATOM 1695 N N . VAL A 1 228 ? -22.893 7.089 11.652 1.00 87.00 228 VAL A N 1
ATOM 1696 C CA . VAL A 1 228 ? -23.363 5.824 12.242 1.00 87.00 228 VAL A CA 1
ATOM 1697 C C . VAL A 1 228 ? -24.263 6.083 13.453 1.00 87.00 228 VAL A C 1
ATOM 1699 O O . VAL A 1 228 ? -25.265 5.384 13.611 1.00 87.00 228 VAL A O 1
ATOM 1702 N N . HIS A 1 229 ? -23.968 7.098 14.272 1.00 83.69 229 HIS A N 1
ATOM 1703 C CA . HIS A 1 229 ? -24.826 7.501 15.385 1.00 83.69 229 HIS A CA 1
ATOM 1704 C C . HIS A 1 229 ? -26.182 8.029 14.889 1.00 83.69 229 HIS A C 1
ATOM 1706 O O . HIS A 1 229 ? -27.216 7.538 15.328 1.00 83.69 229 HIS A O 1
ATOM 1712 N N . ASP A 1 230 ? -26.194 8.920 13.899 1.00 73.00 230 ASP A N 1
ATOM 1713 C CA . ASP A 1 230 ? -27.403 9.466 13.264 1.00 73.00 230 ASP A CA 1
ATOM 1714 C C . ASP A 1 230 ? -28.290 8.361 12.643 1.00 73.00 230 ASP A C 1
ATOM 1716 O O . ASP A 1 230 ? -29.517 8.342 12.779 1.00 73.00 230 ASP A O 1
ATOM 1720 N N . MET A 1 231 ? -27.657 7.390 11.975 1.00 75.88 231 MET A N 1
ATOM 1721 C CA . MET A 1 231 ? -28.323 6.252 11.331 1.00 75.88 231 MET A CA 1
ATOM 1722 C C . MET A 1 231 ? -28.822 5.194 12.331 1.00 75.88 231 MET A C 1
ATOM 1724 O O . MET A 1 231 ? -29.824 4.523 12.064 1.00 75.88 231 MET A O 1
ATOM 1728 N N . ALA A 1 232 ? -28.123 5.006 13.454 1.00 82.75 232 ALA A N 1
ATOM 1729 C CA . ALA A 1 232 ? -28.416 3.988 14.460 1.00 82.75 232 ALA A CA 1
ATOM 1730 C C . ALA A 1 232 ? -28.033 4.457 15.885 1.00 82.75 232 ALA A C 1
ATOM 1732 O O . ALA A 1 232 ? -27.066 3.949 16.457 1.00 82.75 232 ALA A O 1
ATOM 1733 N N . PRO A 1 233 ? -28.817 5.350 16.529 1.00 80.75 233 PRO A N 1
ATOM 1734 C CA . PRO A 1 233 ? -28.389 6.029 17.759 1.00 80.75 233 PRO A CA 1
ATOM 1735 C C . PRO A 1 233 ? -28.009 5.112 18.924 1.00 80.75 233 PRO A C 1
ATOM 1737 O O . PRO A 1 233 ? -27.141 5.458 19.717 1.00 80.75 233 PRO A O 1
ATOM 1740 N N . GLN A 1 234 ? -28.618 3.926 19.020 1.00 85.75 234 GLN A N 1
ATOM 1741 C CA . GLN A 1 234 ? -28.353 2.930 20.071 1.00 85.75 234 GLN A CA 1
ATOM 1742 C C . GLN A 1 234 ? -27.202 1.956 19.747 1.00 85.75 234 GLN A C 1
ATOM 1744 O O . GLN A 1 234 ? -26.970 1.015 20.508 1.00 85.75 234 GLN A O 1
ATOM 1749 N N . ALA A 1 235 ? -26.504 2.120 18.620 1.00 91.19 235 ALA A N 1
ATOM 1750 C CA . ALA A 1 235 ? -25.369 1.273 18.272 1.00 91.19 235 ALA A CA 1
ATOM 1751 C C . ALA A 1 235 ? -24.202 1.473 19.253 1.00 91.19 235 ALA A C 1
ATOM 1753 O O . ALA A 1 235 ? -23.934 2.583 19.716 1.00 91.19 235 ALA A O 1
ATOM 1754 N N . ARG A 1 236 ? -23.455 0.398 19.530 1.00 95.44 236 ARG A N 1
ATOM 1755 C CA . ARG A 1 236 ? -22.111 0.533 20.098 1.00 95.44 236 ARG A CA 1
ATOM 1756 C C . ARG A 1 236 ? -21.163 0.817 18.938 1.00 95.44 236 ARG A C 1
ATOM 1758 O O . ARG A 1 236 ? -21.004 -0.036 18.071 1.00 95.44 236 ARG A O 1
ATOM 1765 N N . ILE A 1 237 ? -20.562 2.000 18.924 1.00 95.56 237 ILE A N 1
ATOM 1766 C CA . ILE A 1 237 ? -19.642 2.434 17.868 1.00 95.56 237 ILE A CA 1
ATOM 1767 C C . ILE A 1 237 ? -18.201 2.172 18.322 1.00 95.56 237 ILE A C 1
ATOM 1769 O O . ILE A 1 237 ? -17.880 2.296 19.506 1.00 95.56 237 ILE A O 1
ATOM 1773 N N . GLY A 1 238 ? -17.340 1.793 17.384 1.00 96.50 238 GLY A N 1
ATOM 1774 C CA . GLY A 1 238 ? -15.903 1.651 17.583 1.00 96.50 238 GLY A CA 1
ATOM 1775 C C . GLY A 1 238 ? -15.164 2.147 16.348 1.00 96.50 238 GLY A C 1
ATOM 1776 O O . GLY A 1 238 ? -15.713 2.101 15.249 1.00 96.50 238 GLY A O 1
ATOM 1777 N N . PHE A 1 239 ? -13.946 2.641 16.544 1.00 95.56 239 PHE A N 1
ATOM 1778 C CA . PHE A 1 239 ? -13.133 3.269 15.505 1.00 95.56 239 PHE A CA 1
ATOM 1779 C C . PHE A 1 239 ? -11.704 2.725 15.533 1.00 95.56 239 PHE A C 1
ATOM 1781 O O . PHE A 1 239 ? -11.138 2.493 16.603 1.00 95.56 239 PHE A O 1
ATOM 1788 N N . ALA A 1 240 ? -11.123 2.543 14.352 1.00 95.69 240 ALA A N 1
ATOM 1789 C CA . ALA A 1 240 ? -9.713 2.257 14.166 1.00 95.69 240 ALA A CA 1
ATOM 1790 C C . ALA A 1 240 ? -9.262 2.881 12.838 1.00 95.69 240 ALA A C 1
ATOM 1792 O O . ALA A 1 240 ? -9.889 2.637 11.810 1.00 95.69 240 ALA A O 1
ATOM 1793 N N . THR A 1 241 ? -8.202 3.686 12.869 1.00 92.00 241 THR A N 1
ATOM 1794 C CA . THR A 1 241 ? -7.666 4.373 11.680 1.00 92.00 241 THR A CA 1
ATOM 1795 C C . THR A 1 241 ? -7.113 3.411 10.615 1.00 92.00 241 THR A C 1
ATOM 1797 O O . THR A 1 241 ? -6.566 2.347 10.935 1.00 92.00 241 THR A O 1
ATOM 1800 N N . ALA A 1 242 ? -7.208 3.815 9.346 1.00 91.62 242 ALA A N 1
ATOM 1801 C CA . ALA A 1 242 ? -6.542 3.161 8.222 1.00 91.62 242 ALA A CA 1
ATOM 1802 C C . ALA A 1 242 ? -5.067 3.591 8.068 1.00 91.62 242 ALA A C 1
ATOM 1804 O O . ALA A 1 242 ? -4.276 2.844 7.493 1.00 91.62 242 ALA A O 1
ATOM 1805 N N . ASP A 1 243 ? -4.660 4.737 8.626 1.00 88.94 243 ASP A N 1
ATOM 1806 C CA . ASP A 1 243 ? -3.343 5.377 8.450 1.00 88.94 243 ASP A CA 1
ATOM 1807 C C . ASP A 1 243 ? -2.241 4.756 9.321 1.00 88.94 243 ASP A C 1
ATOM 1809 O O . ASP A 1 243 ? -1.497 5.411 10.056 1.00 88.94 243 ASP A O 1
ATOM 1813 N N . SER A 1 244 ? -2.131 3.434 9.220 1.00 89.44 244 SER A N 1
ATOM 1814 C CA . SER A 1 244 ? -1.107 2.615 9.870 1.00 89.44 244 SER A CA 1
ATOM 1815 C C . SER A 1 244 ? -0.246 1.802 8.895 1.00 89.44 244 SER A C 1
ATOM 1817 O O . SER A 1 244 ? 0.746 1.237 9.346 1.00 89.44 244 SER A O 1
ATOM 1819 N N . GLY A 1 245 ? -0.566 1.826 7.595 1.00 91.94 245 GLY A N 1
ATOM 1820 C CA . GLY A 1 245 ? -0.047 0.936 6.548 1.00 91.94 245 GLY A CA 1
ATOM 1821 C C . GLY A 1 245 ? -1.115 -0.074 6.113 1.00 91.94 245 GLY A C 1
ATOM 1822 O O . GLY A 1 245 ? -2.103 -0.272 6.831 1.00 91.94 245 GLY A O 1
ATOM 1823 N N . GLU A 1 246 ? -0.959 -0.713 4.949 1.00 94.25 246 GLU A N 1
ATOM 1824 C CA . GLU A 1 246 ? -1.949 -1.691 4.455 1.00 94.25 246 GLU A CA 1
ATOM 1825 C C . GLU A 1 246 ? -2.166 -2.848 5.446 1.00 94.25 246 GLU A C 1
ATOM 1827 O O . GLU A 1 246 ? -3.290 -3.327 5.636 1.00 94.25 246 GLU A O 1
ATOM 1832 N N . LEU A 1 247 ? -1.095 -3.301 6.109 1.00 94.81 247 LEU A N 1
ATOM 1833 C CA . LEU A 1 247 ? -1.156 -4.392 7.077 1.00 94.81 247 LEU A CA 1
ATOM 1834 C C . LEU A 1 247 ? -1.726 -3.922 8.422 1.00 94.81 247 LEU A C 1
ATOM 1836 O O . LEU A 1 247 ? -2.522 -4.643 9.031 1.00 94.81 247 LEU A O 1
ATOM 1840 N N . GLY A 1 248 ? -1.376 -2.720 8.877 1.00 94.88 248 GLY A N 1
ATOM 1841 C CA . GLY A 1 248 ? -2.014 -2.064 10.016 1.00 94.88 248 GLY A CA 1
ATOM 1842 C C . GLY A 1 248 ? -3.531 -1.947 9.825 1.00 94.88 248 GLY A C 1
ATOM 1843 O O . GLY A 1 248 ? -4.300 -2.408 10.674 1.00 94.88 248 GLY A O 1
ATOM 1844 N N . PHE A 1 249 ? -3.972 -1.459 8.662 1.00 96.00 249 PHE A N 1
ATOM 1845 C CA . PHE A 1 249 ? -5.385 -1.339 8.296 1.00 96.00 249 PHE A CA 1
ATOM 1846 C C . PHE A 1 249 ? -6.093 -2.705 8.238 1.00 96.00 249 PHE A C 1
ATOM 1848 O O . PHE A 1 249 ? -7.131 -2.887 8.881 1.00 96.00 249 PHE A O 1
ATOM 1855 N N . ALA A 1 250 ? -5.501 -3.708 7.578 1.00 96.56 250 ALA A N 1
ATOM 1856 C CA . ALA A 1 250 ? -6.032 -5.076 7.543 1.00 96.56 250 ALA A CA 1
ATOM 1857 C C . ALA A 1 250 ? -6.209 -5.688 8.946 1.00 96.56 250 ALA A C 1
ATOM 1859 O O . ALA A 1 250 ? -7.162 -6.429 9.203 1.00 96.56 250 ALA A O 1
ATOM 1860 N N . ASN A 1 251 ? -5.316 -5.363 9.883 1.00 97.00 251 ASN A N 1
ATOM 1861 C CA . ASN A 1 251 ? -5.415 -5.810 11.270 1.00 97.00 251 ASN A CA 1
ATOM 1862 C C . ASN A 1 251 ? -6.449 -5.010 12.075 1.00 97.00 251 ASN A C 1
ATOM 1864 O O . ASN A 1 251 ? -7.153 -5.604 12.891 1.00 97.00 251 ASN A O 1
ATOM 1868 N N . ASN A 1 252 ? -6.621 -3.717 11.795 1.00 97.44 252 ASN A N 1
ATOM 1869 C CA . ASN A 1 252 ? -7.676 -2.886 12.378 1.00 97.44 252 ASN A CA 1
ATOM 1870 C C . ASN A 1 252 ? -9.081 -3.330 11.947 1.00 97.44 252 ASN A C 1
ATOM 1872 O O . ASN A 1 252 ? -9.969 -3.434 12.794 1.00 97.44 252 ASN A O 1
ATOM 1876 N N . ILE A 1 253 ? -9.266 -3.723 10.684 1.00 97.75 253 ILE A N 1
ATOM 1877 C CA . ILE A 1 253 ? -10.495 -4.363 10.181 1.00 97.75 253 ILE A CA 1
ATOM 1878 C C . ILE A 1 253 ? -10.844 -5.609 11.018 1.00 97.75 253 ILE A C 1
ATOM 1880 O O . ILE A 1 253 ? -11.960 -5.744 11.533 1.00 97.75 253 ILE A O 1
ATOM 1884 N N . ARG A 1 254 ? -9.864 -6.498 11.229 1.00 97.88 254 ARG A N 1
ATOM 1885 C CA . ARG A 1 254 ? -10.014 -7.721 12.038 1.00 97.88 254 ARG A CA 1
ATOM 1886 C C . ARG A 1 254 ? -10.236 -7.427 13.531 1.00 97.88 254 ARG A C 1
ATOM 1888 O O . ARG A 1 254 ? -10.974 -8.164 14.187 1.00 97.88 254 ARG A O 1
ATOM 1895 N N . ALA A 1 255 ? -9.651 -6.351 14.061 1.00 97.69 255 ALA A N 1
ATOM 1896 C CA . ALA A 1 255 ? -9.785 -5.947 15.462 1.00 97.69 255 ALA A CA 1
ATOM 1897 C C . ALA A 1 255 ? -11.121 -5.267 15.782 1.00 97.69 255 ALA A C 1
ATOM 1899 O O . ALA A 1 255 ? -11.705 -5.544 16.832 1.00 97.69 255 ALA A O 1
ATOM 1900 N N . LEU A 1 256 ? -11.671 -4.470 14.861 1.00 97.88 256 LEU A N 1
ATOM 1901 C CA . LEU A 1 256 ? -13.051 -3.982 14.948 1.00 97.88 256 LEU A CA 1
ATOM 1902 C C . LEU A 1 256 ? -14.039 -5.157 14.958 1.00 97.88 256 LEU A C 1
ATOM 1904 O O . LEU A 1 256 ? -14.956 -5.190 15.776 1.00 97.88 256 LEU A O 1
ATOM 1908 N N . ALA A 1 257 ? -13.809 -6.176 14.128 1.00 97.56 257 ALA A N 1
ATOM 1909 C CA . ALA A 1 257 ? -14.585 -7.418 14.119 1.00 97.56 257 ALA A CA 1
ATOM 1910 C C . ALA A 1 257 ? -14.313 -8.365 15.314 1.00 97.56 257 ALA A C 1
ATOM 1912 O O . ALA A 1 257 ? -14.990 -9.390 15.443 1.00 97.56 257 ALA A O 1
ATOM 1913 N N . GLY A 1 258 ? -13.363 -8.035 16.199 1.00 96.00 258 GLY A N 1
ATOM 1914 C CA . GLY A 1 258 ? -13.042 -8.798 17.408 1.00 96.00 258 GLY A CA 1
ATOM 1915 C C . GLY A 1 258 ? -12.502 -10.208 17.143 1.00 96.00 258 GLY A C 1
ATOM 1916 O O . GLY A 1 258 ? -12.860 -11.141 17.865 1.00 96.00 258 GLY A O 1
ATOM 1917 N N . LEU A 1 259 ? -11.700 -10.399 16.089 1.00 95.75 259 LEU A N 1
ATOM 1918 C CA . LEU A 1 259 ? -11.188 -11.720 15.714 1.00 95.75 259 LEU A CA 1
ATOM 1919 C C . LEU A 1 259 ? -10.037 -12.187 16.621 1.00 95.75 259 LEU A C 1
ATOM 1921 O O . LEU A 1 259 ? -9.122 -11.437 16.951 1.00 95.75 259 LEU A O 1
ATOM 1925 N N . ASN A 1 260 ? -10.040 -13.475 16.978 1.00 90.44 260 ASN A N 1
ATOM 1926 C CA . ASN A 1 260 ? -8.997 -14.076 17.816 1.00 90.44 260 ASN A CA 1
ATOM 1927 C C . ASN A 1 260 ? -7.596 -13.886 17.203 1.00 90.44 260 ASN A C 1
ATOM 1929 O O . ASN A 1 260 ? -7.343 -14.327 16.084 1.00 90.44 260 ASN A O 1
ATOM 1933 N N . GLY A 1 261 ? -6.680 -13.285 17.969 1.00 88.88 261 GLY A N 1
ATOM 1934 C CA . GLY A 1 261 ? -5.315 -12.962 17.530 1.00 88.88 261 GLY A CA 1
ATOM 1935 C C . GLY A 1 261 ? -5.150 -11.550 16.956 1.00 88.88 261 GLY A C 1
ATOM 1936 O O . GLY A 1 261 ? -4.020 -11.085 16.848 1.00 88.88 261 GLY A O 1
ATOM 1937 N N . TYR A 1 262 ? -6.253 -10.852 16.675 1.00 92.00 262 TYR A N 1
ATOM 1938 C CA . TYR A 1 262 ? -6.292 -9.478 16.182 1.00 92.00 262 TYR A CA 1
ATOM 1939 C C . TYR A 1 262 ? -7.135 -8.641 17.155 1.00 92.00 262 TYR A C 1
ATOM 1941 O O . TYR A 1 262 ? -8.301 -8.365 16.908 1.00 92.00 262 TYR A O 1
ATOM 1949 N N . THR A 1 263 ? -6.575 -8.302 18.317 1.00 88.38 263 THR A N 1
ATOM 1950 C CA . THR A 1 263 ? -7.281 -7.571 19.387 1.00 88.38 263 THR A CA 1
ATOM 1951 C C . THR A 1 263 ? -6.340 -6.637 20.132 1.00 88.38 263 THR A C 1
ATOM 1953 O O . THR A 1 263 ? -5.220 -7.030 20.470 1.00 88.38 263 THR A O 1
ATOM 1956 N N . TYR A 1 264 ? -6.824 -5.448 20.480 1.00 94.69 264 TYR A N 1
ATOM 1957 C CA . TYR A 1 264 ? -6.118 -4.527 21.371 1.00 94.69 264 TYR A CA 1
ATOM 1958 C C . TYR A 1 264 ? -6.195 -5.014 22.833 1.00 94.69 264 TYR A C 1
ATOM 1960 O O . TYR A 1 264 ? -7.020 -5.875 23.150 1.00 94.69 264 TYR A O 1
ATOM 1968 N N . PRO A 1 265 ? -5.360 -4.490 23.755 1.00 95.56 265 PRO A N 1
ATOM 1969 C CA . PRO A 1 265 ? -5.460 -4.818 25.179 1.00 95.56 265 PRO A CA 1
ATOM 1970 C C . PRO A 1 265 ? -6.870 -4.557 25.728 1.00 95.56 265 PRO A C 1
ATOM 1972 O O . PRO A 1 265 ? -7.518 -3.604 25.301 1.00 95.56 265 PRO A O 1
ATOM 1975 N N . ASP A 1 266 ? -7.325 -5.334 26.718 1.00 94.00 266 ASP A N 1
ATOM 1976 C CA . ASP A 1 266 ? -8.709 -5.286 27.238 1.00 94.00 266 ASP A CA 1
ATOM 1977 C C . ASP A 1 266 ? -9.207 -3.875 27.607 1.00 94.00 266 ASP A C 1
ATOM 1979 O O . ASP A 1 266 ? -10.384 -3.565 27.427 1.00 94.00 266 ASP A O 1
ATOM 1983 N N . ALA A 1 267 ? -8.318 -3.004 28.097 1.00 94.62 267 ALA A N 1
ATOM 1984 C CA . ALA A 1 267 ? -8.631 -1.614 28.443 1.00 94.62 267 ALA A CA 1
ATOM 1985 C C . ALA A 1 267 ? -8.943 -0.724 27.221 1.00 94.62 267 ALA A C 1
ATOM 1987 O O . ALA A 1 267 ? -9.687 0.245 27.347 1.00 94.62 267 ALA A O 1
ATOM 1988 N N . THR A 1 268 ? -8.395 -1.064 26.055 1.00 96.06 268 THR A N 1
ATOM 1989 C CA . THR A 1 268 ? -8.626 -0.401 24.764 1.00 96.06 268 THR A CA 1
ATOM 1990 C C . THR A 1 268 ? -9.771 -1.079 24.015 1.00 96.06 268 THR A C 1
ATOM 1992 O O . THR A 1 268 ? -10.734 -0.413 23.649 1.00 96.06 268 THR A O 1
ATOM 1995 N N . GLN A 1 269 ? -9.724 -2.410 23.865 1.00 95.44 269 GLN A N 1
ATOM 1996 C CA . GLN A 1 269 ? -10.755 -3.181 23.162 1.00 95.44 269 GLN A CA 1
ATOM 1997 C C . GLN A 1 269 ? -12.108 -3.126 23.887 1.00 95.44 269 GLN A C 1
ATOM 1999 O O . GLN A 1 269 ? -13.144 -3.146 23.236 1.00 95.44 269 GLN A O 1
ATOM 2004 N N . GLN A 1 270 ? -12.136 -3.081 25.225 1.00 94.88 270 GLN A N 1
ATOM 2005 C CA . GLN A 1 270 ? -13.353 -2.965 26.048 1.00 94.88 270 GLN A CA 1
ATOM 2006 C C . GLN A 1 270 ? -14.442 -4.017 25.731 1.00 94.88 270 GLN A C 1
ATOM 2008 O O . GLN A 1 270 ? -15.643 -3.759 25.875 1.00 94.88 270 GLN A O 1
ATOM 2013 N N . GLY A 1 271 ? -14.048 -5.196 25.234 1.00 94.19 271 GLY A N 1
ATOM 2014 C CA . GLY A 1 271 ? -14.977 -6.208 24.716 1.00 94.19 271 GLY A CA 1
ATOM 2015 C C . GLY A 1 271 ? -15.828 -5.724 23.532 1.00 94.19 271 GLY A C 1
ATOM 2016 O O . GLY A 1 271 ? -16.963 -6.168 23.374 1.00 94.19 271 GLY A O 1
ATOM 2017 N N . PHE A 1 272 ? -15.342 -4.756 22.753 1.00 96.69 272 PHE A N 1
ATOM 2018 C CA . PHE A 1 272 ? -15.947 -4.340 21.495 1.00 96.69 272 PHE A CA 1
ATOM 2019 C C . PHE A 1 272 ? -15.760 -5.422 20.434 1.00 96.69 272 PHE A C 1
ATOM 2021 O O . PHE A 1 272 ? -14.672 -5.982 20.276 1.00 96.69 272 PHE A O 1
ATOM 2028 N N . LYS A 1 273 ? -16.842 -5.666 19.702 1.00 96.75 273 LYS A N 1
ATOM 2029 C CA . LYS A 1 273 ? -16.891 -6.435 18.470 1.00 96.75 273 LYS A CA 1
ATOM 2030 C C . LYS A 1 273 ? -17.987 -5.821 17.603 1.00 96.75 273 LYS A C 1
ATOM 2032 O O . LYS A 1 273 ? -19.108 -5.646 18.076 1.00 96.75 273 LYS A O 1
ATOM 2037 N N . ALA A 1 274 ? -17.668 -5.550 16.348 1.00 97.19 274 ALA A N 1
ATOM 2038 C CA . ALA A 1 274 ? -18.607 -5.108 15.336 1.00 97.19 274 ALA A CA 1
ATOM 2039 C C . ALA A 1 274 ? -19.446 -6.269 14.769 1.00 97.19 274 ALA A C 1
ATOM 2041 O O . ALA A 1 274 ? -18.981 -7.410 14.667 1.00 97.19 274 ALA A O 1
ATOM 2042 N N . ASP A 1 275 ? -20.666 -5.942 14.340 1.00 97.50 275 ASP A N 1
ATOM 2043 C CA . ASP A 1 275 ? -21.509 -6.775 13.464 1.00 97.50 275 ASP A CA 1
ATOM 2044 C C . ASP A 1 275 ? -21.516 -6.253 12.011 1.00 97.50 275 ASP A C 1
ATOM 2046 O O . ASP A 1 275 ? -21.784 -7.006 11.070 1.00 97.50 275 ASP A O 1
ATOM 2050 N N . VAL A 1 276 ? -21.148 -4.978 11.826 1.00 97.06 276 VAL A N 1
ATOM 2051 C CA . VAL A 1 276 ? -20.888 -4.316 10.540 1.00 97.06 276 VAL A CA 1
ATOM 2052 C C . VAL A 1 276 ? -19.618 -3.472 10.677 1.00 97.06 276 VAL A C 1
ATOM 2054 O O . VAL A 1 276 ? -19.489 -2.736 11.653 1.00 97.06 276 VAL A O 1
ATOM 2057 N N . VAL A 1 277 ? -18.706 -3.563 9.710 1.00 97.06 277 VAL A N 1
ATOM 2058 C CA . VAL A 1 277 ? -17.518 -2.704 9.563 1.00 97.06 277 VAL A CA 1
ATOM 2059 C C . VAL A 1 277 ? -17.607 -1.982 8.215 1.00 97.06 277 VAL A C 1
ATOM 2061 O O . VAL A 1 277 ? -18.141 -2.535 7.251 1.00 97.06 277 VAL A O 1
ATOM 2064 N N . CYS A 1 278 ? -17.115 -0.749 8.144 1.00 94.12 278 CYS A N 1
ATOM 2065 C CA . CYS A 1 278 ? -17.063 0.036 6.914 1.00 94.12 278 CYS A CA 1
ATOM 2066 C C . CYS A 1 278 ? -15.845 0.962 6.886 1.00 94.12 278 CYS A C 1
ATOM 2068 O O . CYS A 1 278 ? -15.326 1.330 7.940 1.00 94.12 278 CYS A O 1
ATOM 2070 N N . ASP A 1 279 ? -15.453 1.351 5.681 1.00 92.06 279 ASP A N 1
ATOM 2071 C CA . ASP A 1 279 ? -14.309 2.203 5.362 1.00 92.06 279 ASP A CA 1
ATOM 2072 C C . ASP A 1 279 ? -14.644 3.148 4.192 1.00 92.06 279 ASP A C 1
ATOM 2074 O O . ASP A 1 279 ? -15.557 2.896 3.399 1.00 92.06 279 ASP A O 1
ATOM 2078 N N . ASP A 1 280 ? -13.890 4.239 4.083 1.00 84.31 280 ASP A N 1
ATOM 2079 C CA . ASP A 1 280 ? -13.923 5.194 2.971 1.00 84.31 280 ASP A CA 1
ATOM 2080 C C . ASP A 1 280 ? -12.544 5.472 2.341 1.00 84.31 280 ASP A C 1
ATOM 2082 O O . ASP A 1 280 ? -12.409 6.340 1.473 1.00 84.31 280 ASP A O 1
ATOM 2086 N N . VAL A 1 281 ? -11.550 4.663 2.713 1.00 84.75 281 VAL A N 1
ATOM 2087 C CA . VAL A 1 281 ? -10.122 4.845 2.427 1.00 84.75 281 VAL A CA 1
ATOM 2088 C C . VAL A 1 281 ? -9.635 3.825 1.392 1.00 84.75 281 VAL A C 1
ATOM 2090 O O . VAL A 1 281 ? -10.075 2.680 1.389 1.00 84.75 281 VAL A O 1
ATOM 2093 N N . SER A 1 282 ? -8.694 4.207 0.521 1.00 84.62 282 SER A N 1
ATOM 2094 C CA . SER A 1 282 ? -8.040 3.271 -0.413 1.00 84.62 282 SER A CA 1
ATOM 2095 C C . SER A 1 282 ? -6.541 3.540 -0.531 1.00 84.62 282 SER A C 1
ATOM 2097 O O . SER A 1 282 ? -6.119 4.698 -0.586 1.00 84.62 282 SER A O 1
ATOM 2099 N N . TYR A 1 283 ? -5.728 2.491 -0.618 1.00 87.38 283 TYR A N 1
ATOM 2100 C CA . TYR A 1 283 ? -4.296 2.592 -0.904 1.00 87.38 283 TYR A CA 1
ATOM 2101 C C . TYR A 1 283 ? -4.058 2.574 -2.428 1.00 87.38 283 TYR A C 1
ATOM 2103 O O . TYR A 1 283 ? -4.829 2.010 -3.203 1.00 87.38 283 TYR A O 1
ATOM 2111 N N . LEU A 1 284 ? -3.010 3.260 -2.904 1.00 82.06 284 LEU A N 1
ATOM 2112 C CA . LEU A 1 284 ? -2.756 3.390 -4.352 1.00 82.06 284 LEU A CA 1
ATOM 2113 C C . LEU A 1 284 ? -2.287 2.077 -4.993 1.00 82.06 284 LEU A C 1
ATOM 2115 O O . LEU A 1 284 ? -2.443 1.878 -6.195 1.00 82.06 284 LEU A O 1
ATOM 2119 N N . ASP A 1 285 ? -1.655 1.225 -4.204 1.00 84.06 285 ASP A N 1
ATOM 2120 C CA . ASP A 1 285 ? -0.925 0.035 -4.617 1.00 84.06 285 ASP A CA 1
ATOM 2121 C C . ASP A 1 285 ? -1.674 -1.282 -4.348 1.00 84.06 285 ASP A C 1
ATOM 2123 O O . ASP A 1 285 ? -1.174 -2.348 -4.722 1.00 84.06 285 ASP A O 1
ATOM 2127 N N . GLU A 1 286 ? -2.920 -1.197 -3.859 1.00 88.00 286 GLU A N 1
ATOM 2128 C CA . GLU A 1 286 ? -3.851 -2.326 -3.753 1.00 88.00 286 GLU A CA 1
ATOM 2129 C C . GLU A 1 286 ? -3.997 -3.067 -5.090 1.00 88.00 286 GLU A C 1
ATOM 2131 O O . GLU A 1 286 ? -4.091 -2.472 -6.172 1.00 88.00 286 GLU A O 1
ATOM 2136 N N . ALA A 1 287 ? -4.039 -4.397 -5.036 1.00 87.56 287 ALA A N 1
ATOM 2137 C CA . ALA A 1 287 ? -4.054 -5.229 -6.231 1.00 87.56 287 ALA A CA 1
ATOM 2138 C C . ALA A 1 287 ? -5.414 -5.182 -6.968 1.00 87.56 287 ALA A C 1
ATOM 2140 O O . ALA A 1 287 ? -6.419 -5.735 -6.533 1.00 87.56 287 ALA A O 1
ATOM 2141 N N . MET A 1 288 ? -5.433 -4.600 -8.170 1.00 86.50 288 MET A N 1
ATOM 2142 C CA . MET A 1 288 ? -6.631 -4.374 -9.002 1.00 86.50 288 MET A CA 1
ATOM 2143 C C . MET A 1 288 ? -7.295 -5.653 -9.544 1.00 86.50 288 MET A C 1
ATOM 2145 O O . MET A 1 288 ? -8.372 -5.587 -10.142 1.00 86.50 288 MET A O 1
ATOM 2149 N N . PHE A 1 289 ? -6.630 -6.806 -9.425 1.00 84.88 289 PHE A N 1
ATOM 2150 C CA . PHE A 1 289 ? -7.015 -8.057 -10.092 1.00 84.88 289 PHE A CA 1
ATOM 2151 C C . PHE A 1 289 ? -7.052 -9.290 -9.172 1.00 84.88 289 PHE A C 1
ATOM 2153 O O . PHE A 1 289 ? -7.384 -10.373 -9.654 1.00 84.88 289 PHE A O 1
ATOM 2160 N N . GLN A 1 290 ? -6.709 -9.147 -7.886 1.00 86.56 290 GLN A N 1
ATOM 2161 C CA . GLN A 1 290 ? -6.701 -10.223 -6.883 1.00 86.56 290 GLN A CA 1
ATOM 2162 C C . GLN A 1 290 ? -6.643 -9.650 -5.457 1.00 86.56 290 GLN A C 1
ATOM 2164 O O . GLN A 1 290 ? -6.294 -8.491 -5.271 1.00 86.56 290 GLN A O 1
ATOM 2169 N N . ASP A 1 291 ? -6.955 -10.464 -4.454 1.00 88.56 291 ASP A N 1
ATOM 2170 C CA . ASP A 1 291 ? -7.131 -10.026 -3.065 1.00 88.56 291 ASP A CA 1
ATOM 2171 C C . ASP A 1 291 ? -5.788 -9.730 -2.348 1.00 88.56 291 ASP A C 1
ATOM 2173 O O . ASP A 1 291 ? -5.133 -10.646 -1.836 1.00 88.56 291 ASP A O 1
ATOM 2177 N N . GLY A 1 292 ? -5.405 -8.447 -2.273 1.00 89.75 292 GLY A N 1
ATOM 2178 C CA . GLY A 1 292 ? -4.256 -7.938 -1.501 1.00 89.75 292 GLY A CA 1
ATOM 2179 C C . GLY A 1 292 ? -4.426 -7.996 0.030 1.00 89.75 292 GLY A C 1
ATOM 2180 O O . GLY A 1 292 ? -5.402 -8.549 0.538 1.00 89.75 292 GLY A O 1
ATOM 2181 N N . ILE A 1 293 ? -3.476 -7.425 0.786 1.00 92.44 293 ILE A N 1
ATOM 2182 C CA . ILE A 1 293 ? -3.409 -7.521 2.265 1.00 92.44 293 ILE A CA 1
ATOM 2183 C C . ILE A 1 293 ? -4.728 -7.087 2.934 1.00 92.44 293 ILE A C 1
ATOM 2185 O O . ILE A 1 293 ? -5.286 -7.832 3.746 1.00 92.44 293 ILE A O 1
ATOM 2189 N N . ILE A 1 294 ? -5.262 -5.925 2.545 1.00 94.75 294 ILE A N 1
ATOM 2190 C CA . ILE A 1 294 ? -6.521 -5.363 3.064 1.00 94.75 294 ILE A CA 1
ATOM 2191 C C . ILE A 1 294 ? -7.703 -6.293 2.752 1.00 94.75 294 ILE A C 1
ATOM 2193 O O . ILE A 1 294 ? -8.465 -6.654 3.652 1.00 94.75 294 ILE A O 1
ATOM 2197 N N . ALA A 1 295 ? -7.806 -6.779 1.510 1.00 93.12 295 ALA A N 1
ATOM 2198 C CA . ALA A 1 295 ? -8.857 -7.703 1.083 1.00 93.12 295 ALA A CA 1
ATOM 2199 C C . ALA A 1 295 ? -8.830 -9.044 1.846 1.00 93.12 295 ALA A C 1
ATOM 2201 O O . ALA A 1 295 ? -9.889 -9.588 2.160 1.00 93.12 295 ALA A O 1
ATOM 2202 N N . GLN A 1 296 ? -7.656 -9.554 2.242 1.00 92.44 296 GLN A N 1
ATOM 2203 C CA . GLN A 1 296 ? -7.578 -10.720 3.137 1.00 92.44 296 GLN A CA 1
ATOM 2204 C C . GLN A 1 296 ? -8.100 -10.412 4.552 1.00 92.44 296 GLN A C 1
ATOM 2206 O O . GLN A 1 296 ? -8.733 -11.268 5.174 1.00 92.44 296 GLN A O 1
ATOM 2211 N N . GLY A 1 297 ? -7.905 -9.183 5.043 1.00 95.06 297 GLY A N 1
ATOM 2212 C CA . GLY A 1 297 ? -8.549 -8.684 6.262 1.00 95.06 297 GLY A CA 1
ATOM 2213 C C . GLY A 1 297 ? -10.077 -8.686 6.159 1.00 95.06 297 GLY A C 1
ATOM 2214 O O . GLY A 1 297 ? -10.755 -9.208 7.046 1.00 95.06 297 GLY A O 1
ATOM 2215 N N . VAL A 1 298 ? -10.617 -8.190 5.043 1.00 96.69 298 VAL A N 1
ATOM 2216 C CA . VAL A 1 298 ? -12.059 -8.221 4.736 1.00 96.69 298 VAL A CA 1
ATOM 2217 C C . VAL A 1 298 ? -12.587 -9.657 4.663 1.00 96.69 298 VAL A C 1
ATOM 2219 O O . VAL A 1 298 ? -13.608 -9.968 5.279 1.00 96.69 298 VAL A O 1
ATOM 2222 N N . ASN A 1 299 ? -11.879 -10.556 3.974 1.00 95.50 299 ASN A N 1
ATOM 2223 C CA . ASN A 1 299 ? -12.259 -11.963 3.834 1.00 95.50 299 ASN A CA 1
ATOM 2224 C C . ASN A 1 299 ? -12.341 -12.691 5.188 1.00 95.50 299 ASN A C 1
ATOM 2226 O O . ASN A 1 299 ? -13.319 -13.401 5.428 1.00 95.50 299 ASN A O 1
ATOM 2230 N N . ASP A 1 300 ? -11.374 -12.495 6.095 1.00 95.50 300 ASP A N 1
ATOM 2231 C CA . ASP A 1 300 ? -11.427 -13.050 7.461 1.00 95.50 300 ASP A CA 1
ATOM 2232 C C . ASP A 1 300 ? -12.674 -12.564 8.230 1.00 95.50 300 ASP A C 1
ATOM 2234 O O . ASP A 1 300 ? -13.333 -13.340 8.927 1.00 95.50 300 ASP A O 1
ATOM 2238 N N . VAL A 1 301 ? -13.017 -11.278 8.094 1.00 97.62 301 VAL A N 1
ATOM 2239 C CA . VAL A 1 301 ? -14.150 -10.637 8.782 1.00 97.62 301 VAL A CA 1
ATOM 2240 C C . VAL A 1 301 ? -15.498 -11.115 8.234 1.00 97.62 301 VAL A C 1
ATOM 2242 O O . VAL A 1 301 ? -16.385 -11.485 9.009 1.00 97.62 301 VAL A O 1
ATOM 2245 N N . VAL A 1 302 ? -15.636 -11.209 6.910 1.00 97.69 302 VAL A N 1
ATOM 2246 C CA . VAL A 1 302 ? -16.835 -11.754 6.254 1.00 97.69 302 VAL A CA 1
ATOM 2247 C C . VAL A 1 302 ? -17.000 -13.249 6.557 1.00 97.69 302 VAL A C 1
ATOM 2249 O O . VAL A 1 302 ? -18.113 -13.700 6.836 1.00 97.69 302 VAL A O 1
ATOM 2252 N N . ALA A 1 303 ? -15.908 -14.021 6.606 1.00 97.00 303 ALA A N 1
ATOM 2253 C CA . ALA A 1 303 ? -15.935 -15.427 7.017 1.00 97.00 303 ALA A CA 1
ATOM 2254 C C . ALA A 1 303 ? -16.361 -15.619 8.488 1.00 97.00 303 ALA A C 1
ATOM 2256 O O . ALA A 1 303 ? -16.964 -16.641 8.826 1.00 97.00 303 ALA A O 1
ATOM 2257 N N . ALA A 1 304 ? -16.115 -14.629 9.353 1.00 96.44 304 ALA A N 1
ATOM 2258 C CA . ALA A 1 304 ? -16.611 -14.586 10.730 1.00 96.44 304 ALA A CA 1
ATOM 2259 C C . ALA A 1 304 ? -18.084 -14.128 10.858 1.00 96.44 304 ALA A C 1
ATOM 2261 O O . ALA A 1 304 ? -18.604 -14.041 11.973 1.00 96.44 304 ALA A O 1
ATOM 2262 N N . GLY A 1 305 ? -18.773 -13.857 9.743 1.00 97.12 305 GLY A N 1
ATOM 2263 C CA . GLY A 1 305 ? -20.188 -13.475 9.708 1.00 97.12 305 GLY A CA 1
ATOM 2264 C C . GLY A 1 305 ? -20.468 -11.996 9.996 1.00 97.12 305 GLY A C 1
ATOM 2265 O O . GLY A 1 305 ? -21.620 -11.637 10.232 1.00 97.12 305 GLY A O 1
ATOM 2266 N N . VAL A 1 306 ? -19.439 -11.147 9.984 1.00 98.06 306 VAL A N 1
ATOM 2267 C CA . VAL A 1 306 ? -19.558 -9.686 10.096 1.00 98.06 306 VAL A CA 1
ATOM 2268 C C . VAL A 1 306 ? -19.743 -9.099 8.695 1.00 98.06 306 VAL A C 1
ATOM 2270 O O . VAL A 1 306 ? -19.101 -9.539 7.744 1.00 98.06 306 VAL A O 1
ATOM 2273 N N . SER A 1 307 ? -20.637 -8.121 8.539 1.00 97.56 307 SER A N 1
ATOM 2274 C CA . SER A 1 307 ? -20.821 -7.454 7.240 1.00 97.56 307 SER A CA 1
ATOM 2275 C C . SER A 1 307 ? -19.720 -6.419 7.009 1.00 97.56 307 SER A C 1
ATOM 2277 O O . SER A 1 307 ? -19.370 -5.694 7.936 1.00 97.56 307 SER A O 1
ATOM 2279 N N . TYR A 1 308 ? -19.212 -6.316 5.782 1.00 97.12 308 TYR A N 1
ATOM 2280 C CA . TYR A 1 308 ? -18.194 -5.333 5.405 1.00 97.12 308 TYR A CA 1
ATOM 2281 C C . TYR A 1 308 ? -18.682 -4.462 4.240 1.00 97.12 308 TYR A C 1
ATOM 2283 O O . TYR A 1 308 ? -19.341 -4.978 3.333 1.00 97.12 308 TYR A O 1
ATOM 2291 N N . ALA A 1 309 ? -18.386 -3.160 4.263 1.00 93.44 309 ALA A N 1
ATOM 2292 C CA . ALA A 1 309 ? -18.787 -2.216 3.220 1.00 93.44 309 ALA A CA 1
ATOM 2293 C C . ALA A 1 309 ? -17.741 -1.106 3.009 1.00 93.44 309 ALA A C 1
ATOM 2295 O O . ALA A 1 309 ? -17.654 -0.187 3.819 1.00 93.44 309 ALA A O 1
ATOM 2296 N N . SER A 1 310 ? -17.024 -1.184 1.887 1.00 90.19 310 SER A N 1
ATOM 2297 C CA . SER A 1 310 ? -16.057 -0.174 1.441 1.00 90.19 310 SER A CA 1
ATOM 2298 C C . SER A 1 310 ? -16.686 0.862 0.509 1.00 90.19 310 SER A C 1
ATOM 2300 O O . SER A 1 310 ? -17.689 0.593 -0.169 1.00 90.19 310 SER A O 1
ATOM 2302 N N . SER A 1 311 ? -16.097 2.055 0.477 1.00 84.62 311 SER A N 1
ATOM 2303 C CA . SER A 1 311 ? -16.433 3.117 -0.468 1.00 84.62 311 SER A CA 1
ATOM 2304 C C . SER A 1 311 ? -16.054 2.752 -1.909 1.00 84.62 311 SER A C 1
ATOM 2306 O O . SER A 1 311 ? -15.128 1.998 -2.178 1.00 84.62 311 SER A O 1
ATOM 2308 N N . ALA A 1 312 ? -16.755 3.345 -2.877 1.00 76.19 312 ALA A N 1
ATOM 2309 C CA . ALA A 1 312 ? -16.415 3.231 -4.299 1.00 76.19 312 ALA A CA 1
ATOM 2310 C C . ALA A 1 312 ? -15.394 4.296 -4.764 1.00 76.19 312 ALA A C 1
ATOM 2312 O O . ALA A 1 312 ? -15.234 4.494 -5.971 1.00 76.19 312 ALA A O 1
ATOM 2313 N N . ALA A 1 313 ? -14.756 4.996 -3.813 1.00 73.12 313 ALA A N 1
ATOM 2314 C CA . ALA A 1 313 ? -14.039 6.262 -3.985 1.00 73.12 313 ALA A CA 1
ATOM 2315 C C . ALA A 1 313 ? -14.912 7.391 -4.588 1.00 73.12 313 ALA A C 1
ATOM 2317 O O . ALA A 1 313 ? -16.060 7.188 -4.988 1.00 73.12 313 ALA A O 1
ATOM 2318 N N . ASN A 1 314 ? -14.369 8.613 -4.652 1.00 68.00 314 ASN A N 1
ATOM 2319 C CA . ASN A 1 314 ? -15.010 9.761 -5.324 1.00 68.00 314 ASN A CA 1
ATOM 2320 C C . ASN A 1 314 ? -14.318 10.159 -6.648 1.00 68.00 314 ASN A C 1
ATOM 2322 O O . ASN A 1 314 ? -14.597 11.221 -7.215 1.00 68.00 314 ASN A O 1
ATOM 2326 N N . ASN A 1 315 ? -13.446 9.285 -7.161 1.00 65.00 315 ASN A N 1
ATOM 2327 C CA . ASN A 1 315 ? -12.711 9.457 -8.417 1.00 65.00 315 ASN A CA 1
ATOM 2328 C C . ASN A 1 315 ? -13.674 9.516 -9.616 1.00 65.00 315 ASN A C 1
ATOM 2330 O O . ASN A 1 315 ? -14.741 8.895 -9.622 1.00 65.00 315 ASN A O 1
ATOM 2334 N N . TRP A 1 316 ? -13.321 10.259 -10.664 1.00 57.75 316 TRP A N 1
ATOM 2335 C CA . TRP A 1 316 ? -14.228 10.465 -11.787 1.00 57.75 316 TRP A CA 1
ATOM 2336 C C . TRP A 1 316 ? -14.158 9.299 -12.778 1.00 57.75 316 TRP A C 1
ATOM 2338 O O . TRP A 1 316 ? -13.119 8.684 -13.010 1.00 57.75 316 TRP A O 1
ATOM 2348 N N . SER A 1 317 ? -15.274 9.032 -13.463 1.00 57.69 317 SER A N 1
ATOM 2349 C CA . SER A 1 317 ? -15.400 7.953 -14.469 1.00 57.69 317 SER A CA 1
ATOM 2350 C C . SER A 1 317 ? -14.521 8.107 -15.731 1.00 57.69 317 SER A C 1
ATOM 2352 O O . SER A 1 317 ? -14.681 7.363 -16.698 1.00 57.69 317 SER A O 1
ATOM 2354 N N . VAL A 1 318 ? -13.595 9.070 -15.726 1.00 61.47 318 VAL A N 1
ATOM 2355 C CA . VAL A 1 318 ? -12.594 9.339 -16.768 1.00 61.47 318 VAL A CA 1
ATOM 2356 C C . VAL A 1 318 ? -11.157 9.021 -16.329 1.00 61.47 318 VAL A C 1
ATOM 2358 O O . VAL A 1 318 ? -10.270 9.021 -17.179 1.00 61.47 318 VAL A O 1
ATOM 2361 N N . ASP A 1 319 ? -10.931 8.718 -15.046 1.00 70.88 319 ASP A N 1
ATOM 2362 C CA . ASP A 1 319 ? -9.588 8.551 -14.468 1.00 70.88 319 ASP A CA 1
ATOM 2363 C C . ASP A 1 319 ? -9.066 7.100 -14.556 1.00 70.88 319 ASP A C 1
ATOM 2365 O O . ASP A 1 319 ? -7.880 6.841 -14.358 1.00 70.88 319 ASP A O 1
ATOM 2369 N N . GLY A 1 320 ? -9.939 6.142 -14.897 1.00 77.25 320 GLY A N 1
ATOM 2370 C CA . GLY A 1 320 ? -9.609 4.722 -15.052 1.00 77.25 320 GLY A CA 1
ATOM 2371 C C . GLY A 1 320 ? -9.473 4.263 -16.510 1.00 77.25 320 GLY A C 1
ATOM 2372 O O . GLY A 1 320 ? -10.253 4.647 -17.382 1.00 77.25 320 GLY A O 1
ATOM 2373 N N . TYR A 1 321 ? -8.522 3.360 -16.777 1.00 82.44 321 TYR A N 1
ATOM 2374 C CA . TYR A 1 321 ? -8.386 2.663 -18.063 1.00 82.44 321 TYR A CA 1
ATOM 2375 C C . TYR A 1 321 ? -8.160 1.162 -17.860 1.00 82.44 321 TYR A C 1
ATOM 2377 O O . TYR A 1 321 ? -7.145 0.751 -17.305 1.00 82.44 321 TYR A O 1
ATOM 2385 N N . GLN A 1 322 ? -9.066 0.338 -18.394 1.00 85.94 322 GLN A N 1
ATOM 2386 C CA . GLN A 1 322 ? -8.938 -1.119 -18.414 1.00 85.94 322 GLN A CA 1
ATOM 2387 C C . GLN A 1 322 ? -9.071 -1.640 -19.851 1.00 85.94 322 GLN A C 1
ATOM 2389 O O . GLN A 1 322 ? -10.038 -1.341 -20.555 1.00 85.94 322 GLN A O 1
ATOM 2394 N N . ALA A 1 323 ? -8.112 -2.452 -20.296 1.00 85.62 323 ALA A N 1
ATOM 2395 C CA . ALA A 1 323 ? -8.196 -3.194 -21.551 1.00 85.62 323 ALA A CA 1
ATOM 2396 C C . ALA A 1 323 ? -7.294 -4.439 -21.508 1.00 85.62 323 ALA A C 1
ATOM 2398 O O . ALA A 1 323 ? -6.205 -4.362 -20.943 1.00 85.62 323 ALA A O 1
ATOM 2399 N N . PRO A 1 324 ? -7.668 -5.550 -22.173 1.00 85.38 324 PRO A N 1
ATOM 2400 C CA . PRO A 1 324 ? -6.732 -6.640 -22.440 1.00 85.38 324 PRO A CA 1
ATOM 2401 C C . PRO A 1 324 ? -5.519 -6.124 -23.222 1.00 85.38 324 PRO A C 1
ATOM 2403 O O . PRO A 1 324 ? -5.688 -5.301 -24.129 1.00 85.38 324 PRO A O 1
ATOM 2406 N N . PHE A 1 325 ? -4.316 -6.618 -22.918 1.00 85.56 325 PHE A N 1
ATOM 2407 C CA . PHE A 1 325 ? -3.106 -6.206 -23.632 1.00 85.56 325 PHE A CA 1
ATOM 2408 C C . PHE A 1 325 ? -3.200 -6.535 -25.130 1.00 85.56 325 PHE A C 1
ATOM 2410 O O . PHE A 1 325 ? -3.467 -7.671 -25.528 1.00 85.56 325 PHE A O 1
ATOM 2417 N N . ARG A 1 326 ? -2.971 -5.528 -25.978 1.00 86.88 326 ARG A N 1
ATOM 2418 C CA . ARG A 1 326 ? -3.003 -5.647 -27.440 1.00 86.88 326 ARG A CA 1
ATOM 2419 C C . ARG A 1 326 ? -1.616 -5.337 -27.990 1.00 86.88 326 ARG A C 1
ATOM 2421 O O . ARG A 1 326 ? -1.292 -4.179 -28.230 1.00 86.88 326 ARG A O 1
ATOM 2428 N N . TYR A 1 327 ? -0.807 -6.370 -28.185 1.00 87.62 327 TYR A N 1
ATOM 2429 C CA . TYR A 1 327 ? 0.584 -6.229 -28.615 1.00 87.62 327 TYR A CA 1
ATOM 2430 C C . TYR A 1 327 ? 0.748 -5.544 -29.985 1.00 87.62 327 TYR A C 1
ATOM 2432 O O . TYR A 1 327 ? 0.110 -5.921 -30.971 1.00 87.62 327 TYR A O 1
ATOM 2440 N N . VAL A 1 328 ? 1.685 -4.596 -30.058 1.00 87.38 328 VAL A N 1
ATOM 2441 C CA . VAL A 1 328 ? 2.216 -4.001 -31.291 1.00 87.38 328 VAL A CA 1
ATOM 2442 C C . VAL A 1 328 ? 3.730 -4.190 -31.311 1.00 87.38 328 VAL A C 1
ATOM 2444 O O . VAL A 1 328 ? 4.449 -3.617 -30.492 1.00 87.38 328 VAL A O 1
ATOM 2447 N N . ALA A 1 329 ? 4.230 -4.964 -32.275 1.00 87.75 329 ALA A N 1
ATOM 2448 C CA . ALA A 1 329 ? 5.666 -5.138 -32.474 1.00 87.75 329 ALA A CA 1
ATOM 2449 C C . ALA A 1 329 ? 6.342 -3.809 -32.848 1.00 87.75 329 ALA A C 1
ATOM 2451 O O . ALA A 1 329 ? 5.857 -3.076 -33.713 1.00 87.75 329 ALA A O 1
ATOM 2452 N N . ASN A 1 330 ? 7.484 -3.515 -32.221 1.00 89.25 330 ASN A N 1
ATOM 2453 C CA . ASN A 1 330 ? 8.256 -2.308 -32.501 1.00 89.25 330 ASN A CA 1
ATOM 2454 C C . ASN A 1 330 ? 8.758 -2.279 -33.963 1.00 89.25 330 ASN A C 1
ATOM 2456 O O . ASN A 1 330 ? 9.231 -3.284 -34.497 1.00 89.25 330 ASN A O 1
ATOM 2460 N N . GLY A 1 331 ? 8.672 -1.114 -34.609 1.00 86.94 331 GLY A N 1
ATOM 2461 C CA . GLY A 1 331 ? 9.222 -0.882 -35.944 1.00 86.94 331 GLY A CA 1
ATOM 2462 C C . GLY A 1 331 ? 10.710 -0.510 -35.936 1.00 86.94 331 GLY A C 1
ATOM 2463 O O . GLY A 1 331 ? 11.404 -0.578 -34.925 1.00 86.94 331 GLY A O 1
ATOM 2464 N N . LYS A 1 332 ? 11.219 -0.088 -37.099 1.00 88.56 332 LYS A N 1
ATOM 2465 C CA . LYS A 1 332 ? 12.602 0.396 -37.254 1.00 88.56 332 LYS A CA 1
ATOM 2466 C C . LYS A 1 332 ? 12.669 1.916 -37.095 1.00 88.56 332 LYS A C 1
ATOM 2468 O O . LYS A 1 332 ? 11.837 2.623 -37.646 1.00 88.56 332 LYS A O 1
ATOM 2473 N N . GLY A 1 333 ? 13.701 2.426 -36.428 1.00 90.75 333 GLY A N 1
ATOM 2474 C CA . GLY A 1 333 ? 13.878 3.868 -36.216 1.00 90.75 333 GLY A CA 1
ATOM 2475 C C . GLY A 1 333 ? 13.130 4.404 -34.991 1.00 90.75 333 GLY A C 1
ATOM 2476 O O . GLY A 1 333 ? 12.494 3.655 -34.253 1.00 90.75 333 GLY A O 1
ATOM 2477 N N . LEU A 1 334 ? 13.261 5.710 -34.749 1.00 93.00 334 LEU A N 1
ATOM 2478 C CA . LEU A 1 334 ? 12.974 6.327 -33.444 1.00 93.00 334 LEU A CA 1
ATOM 2479 C C . LEU A 1 334 ? 11.783 7.299 -33.448 1.00 93.00 334 LEU A C 1
ATOM 2481 O O . LEU A 1 334 ? 11.406 7.791 -32.393 1.00 93.00 334 LEU A O 1
ATOM 2485 N N . ILE A 1 335 ? 11.199 7.596 -34.611 1.00 93.88 335 ILE A N 1
ATOM 2486 C CA . ILE A 1 335 ? 10.124 8.594 -34.771 1.00 93.88 335 ILE A CA 1
ATOM 2487 C C . ILE A 1 335 ? 9.017 8.078 -35.691 1.00 93.88 335 ILE A C 1
ATOM 2489 O O . ILE A 1 335 ? 9.289 7.269 -36.581 1.00 93.88 335 ILE A O 1
ATOM 2493 N N . ALA A 1 336 ? 7.799 8.603 -35.535 1.00 91.50 336 ALA A N 1
ATOM 2494 C CA . ALA A 1 336 ? 6.582 8.222 -36.270 1.00 91.50 336 ALA A CA 1
ATOM 2495 C C . ALA A 1 336 ? 6.684 8.181 -37.813 1.00 91.50 336 ALA A C 1
ATOM 2497 O O . ALA A 1 336 ? 5.910 7.481 -38.463 1.00 91.50 336 ALA A O 1
ATOM 2498 N N . THR A 1 337 ? 7.632 8.905 -38.420 1.00 91.88 337 THR A N 1
ATOM 2499 C CA . THR A 1 337 ? 7.890 8.889 -39.876 1.00 91.88 337 THR A CA 1
ATOM 2500 C C . THR A 1 337 ? 8.788 7.737 -40.341 1.00 91.88 337 THR A C 1
ATOM 2502 O O . THR A 1 337 ? 8.902 7.496 -41.539 1.00 91.88 337 THR A O 1
ATOM 2505 N N . THR A 1 338 ? 9.431 7.030 -39.408 1.00 94.00 338 THR A N 1
ATOM 2506 C CA . THR A 1 338 ? 10.349 5.903 -39.670 1.00 94.00 338 THR A CA 1
ATOM 2507 C C . THR A 1 338 ? 9.845 4.602 -39.051 1.00 94.00 338 THR A C 1
ATOM 2509 O O . THR A 1 338 ? 9.893 3.554 -39.694 1.00 94.00 338 THR A O 1
ATOM 2512 N N . ASN A 1 339 ? 9.309 4.682 -37.831 1.00 93.75 339 ASN A N 1
ATOM 2513 C CA . ASN A 1 339 ? 8.867 3.546 -37.045 1.00 93.75 339 ASN A CA 1
ATOM 2514 C C . ASN A 1 339 ? 7.375 3.276 -37.266 1.00 93.75 339 ASN A C 1
ATOM 2516 O O . ASN A 1 339 ? 6.518 4.091 -36.928 1.00 93.75 339 ASN A O 1
ATOM 2520 N N . THR A 1 340 ? 7.073 2.098 -37.810 1.00 90.31 340 THR A N 1
ATOM 2521 C CA . THR A 1 340 ? 5.717 1.651 -38.149 1.00 90.31 340 THR A CA 1
ATOM 2522 C C . THR A 1 340 ? 4.786 1.488 -36.949 1.00 90.31 340 THR A C 1
ATOM 2524 O O . THR A 1 340 ? 3.578 1.612 -37.133 1.00 90.31 340 THR A O 1
ATOM 2527 N N . ALA A 1 341 ? 5.315 1.239 -35.745 1.00 90.88 341 ALA A N 1
ATOM 2528 C CA . ALA A 1 341 ? 4.511 1.151 -34.524 1.00 90.88 341 ALA A CA 1
ATOM 2529 C C . ALA A 1 341 ? 4.040 2.535 -34.051 1.00 90.88 341 ALA A C 1
ATOM 2531 O O . ALA A 1 341 ? 2.908 2.687 -33.612 1.00 90.88 341 ALA A O 1
ATOM 2532 N N . LEU A 1 342 ? 4.883 3.561 -34.218 1.00 92.75 342 LEU A N 1
ATOM 2533 C CA . LEU A 1 342 ? 4.642 4.934 -33.754 1.00 92.75 342 LEU A CA 1
ATOM 2534 C C . LEU A 1 342 ? 3.780 5.774 -34.716 1.00 92.75 342 LEU A C 1
ATOM 2536 O O . LEU A 1 342 ? 3.689 6.995 -34.562 1.00 92.75 342 LEU A O 1
ATOM 2540 N N . LYS A 1 343 ? 3.187 5.164 -35.747 1.00 87.69 343 LYS A N 1
ATOM 2541 C CA . LYS A 1 343 ? 2.469 5.875 -36.812 1.00 87.69 343 LYS A CA 1
ATOM 2542 C C . LYS A 1 343 ? 1.336 6.742 -36.240 1.00 87.69 343 LYS A C 1
ATOM 2544 O O . LYS A 1 343 ? 0.586 6.301 -35.381 1.00 87.69 343 LYS A O 1
ATOM 2549 N N . ASN A 1 344 ? 1.189 7.959 -36.771 1.00 86.62 344 ASN A N 1
ATOM 2550 C CA . ASN A 1 344 ? 0.234 8.995 -36.340 1.00 86.62 344 ASN A CA 1
ATOM 2551 C C . ASN A 1 344 ? 0.471 9.584 -34.930 1.00 86.62 344 ASN A C 1
ATOM 2553 O O . ASN A 1 344 ? -0.260 10.492 -34.545 1.00 86.62 344 ASN A O 1
ATOM 2557 N N . THR A 1 345 ? 1.482 9.131 -34.181 1.00 90.69 345 THR A N 1
ATOM 2558 C CA . THR A 1 345 ? 1.837 9.712 -32.874 1.00 90.69 345 THR A CA 1
ATOM 2559 C C . THR A 1 345 ? 2.861 10.846 -33.008 1.00 90.69 345 THR A C 1
ATOM 2561 O O . THR A 1 345 ? 3.488 11.029 -34.053 1.00 90.69 345 THR A O 1
ATOM 2564 N N . ASN A 1 346 ? 3.079 11.585 -31.919 1.00 90.00 346 ASN A N 1
ATOM 2565 C CA . ASN A 1 346 ? 4.197 12.517 -31.743 1.00 90.00 346 ASN A CA 1
ATOM 2566 C C . ASN A 1 346 ? 5.403 11.885 -31.007 1.00 90.00 346 ASN A C 1
ATOM 2568 O O . ASN A 1 346 ? 6.320 12.610 -30.619 1.00 90.00 346 ASN A O 1
ATOM 2572 N N . ILE A 1 347 ? 5.416 10.560 -30.801 1.00 91.62 347 ILE A N 1
ATOM 2573 C CA . ILE A 1 347 ? 6.449 9.874 -30.014 1.00 91.62 347 ILE A CA 1
ATOM 2574 C C . ILE A 1 347 ? 7.813 9.970 -30.711 1.00 91.62 347 ILE A C 1
ATOM 2576 O O . ILE A 1 347 ? 7.960 9.686 -31.905 1.00 91.62 347 ILE A O 1
ATOM 2580 N N . ASN A 1 348 ? 8.825 10.330 -29.920 1.00 91.50 348 ASN A N 1
ATOM 2581 C CA . ASN A 1 348 ? 10.226 10.358 -30.309 1.00 91.50 348 ASN A CA 1
ATOM 2582 C C . ASN A 1 348 ? 11.064 9.592 -29.275 1.00 91.50 348 ASN A C 1
ATOM 2584 O O . ASN A 1 348 ? 11.210 10.026 -28.137 1.00 91.50 348 ASN A O 1
ATOM 2588 N N . LEU A 1 349 ? 11.626 8.461 -29.694 1.00 88.88 349 LEU A N 1
ATOM 2589 C CA . LEU A 1 349 ? 12.461 7.571 -28.886 1.00 88.88 349 LEU A CA 1
ATOM 2590 C C . LEU A 1 349 ? 13.948 7.976 -28.894 1.00 88.88 349 LEU A C 1
ATOM 2592 O O . LEU A 1 349 ? 14.781 7.285 -28.309 1.00 88.88 349 LEU A O 1
ATOM 2596 N N . ALA A 1 350 ? 14.324 9.079 -29.551 1.00 85.88 350 ALA A N 1
ATOM 2597 C CA . ALA A 1 350 ? 15.688 9.597 -29.489 1.00 85.88 350 ALA A CA 1
ATOM 2598 C C . ALA A 1 350 ? 16.014 10.085 -28.066 1.00 85.88 350 ALA A C 1
ATOM 2600 O O . ALA A 1 350 ? 15.461 11.076 -27.600 1.00 85.88 350 ALA A O 1
ATOM 2601 N N . GLY A 1 351 ? 16.923 9.380 -27.385 1.00 71.81 351 GLY A N 1
ATOM 2602 C CA . GLY A 1 351 ? 17.230 9.581 -25.963 1.00 71.81 351 GLY A CA 1
ATOM 2603 C C . GLY A 1 351 ? 16.717 8.457 -25.051 1.00 71.81 351 GLY A C 1
ATOM 2604 O O . GLY A 1 351 ? 17.199 8.315 -23.928 1.00 71.81 351 GLY A O 1
ATOM 2605 N N . VAL A 1 352 ? 15.779 7.634 -25.534 1.00 76.75 352 VAL A N 1
ATOM 2606 C CA . VAL A 1 352 ? 15.184 6.519 -24.783 1.00 76.75 352 VAL A CA 1
ATOM 2607 C C . VAL A 1 352 ? 16.033 5.247 -24.973 1.00 76.75 352 VAL A C 1
ATOM 2609 O O . VAL A 1 352 ? 16.398 4.937 -26.114 1.00 76.75 352 VAL A O 1
ATOM 2612 N N . PRO A 1 353 ? 16.359 4.495 -23.903 1.00 69.50 353 PRO A N 1
ATOM 2613 C CA . PRO A 1 353 ? 17.039 3.204 -24.014 1.00 69.50 353 PRO A CA 1
ATOM 2614 C C . PRO A 1 353 ? 16.237 2.185 -24.848 1.00 69.50 353 PRO A C 1
ATOM 2616 O O . PRO A 1 353 ? 15.040 2.026 -24.592 1.00 69.50 353 PRO A O 1
ATOM 2619 N N . PRO A 1 354 ? 16.853 1.491 -25.828 1.00 74.62 354 PRO A N 1
ATOM 2620 C CA . PRO A 1 354 ? 16.183 0.486 -26.657 1.00 74.62 354 PRO A CA 1
ATOM 2621 C C . PRO A 1 354 ? 15.445 -0.606 -25.882 1.00 74.62 354 PRO A C 1
ATOM 2623 O O . PRO A 1 354 ? 14.372 -1.031 -26.295 1.00 74.62 354 PRO A O 1
ATOM 2626 N N . GLU A 1 355 ? 15.990 -1.038 -24.752 1.00 73.00 355 GLU A N 1
ATOM 2627 C CA . GLU A 1 355 ? 15.434 -2.059 -23.868 1.00 73.00 355 GLU A CA 1
ATOM 2628 C C . GLU A 1 355 ? 14.028 -1.715 -23.347 1.00 73.00 355 GLU A C 1
ATOM 2630 O O . GLU A 1 355 ? 13.207 -2.620 -23.210 1.00 73.00 355 GLU A O 1
ATOM 2635 N N . LEU A 1 356 ? 13.701 -0.427 -23.164 1.00 74.75 356 LEU A N 1
ATOM 2636 C CA . LEU A 1 356 ? 12.384 0.015 -22.680 1.00 74.75 356 LEU A CA 1
ATOM 2637 C C . LEU A 1 356 ? 11.271 -0.069 -23.741 1.00 74.75 356 LEU A C 1
ATOM 2639 O O . LEU A 1 356 ? 10.099 0.040 -23.398 1.00 74.75 356 LEU A O 1
ATOM 2643 N N . TYR A 1 357 ? 11.614 -0.249 -25.022 1.00 81.31 357 TYR A N 1
ATOM 2644 C CA . TYR A 1 357 ? 10.646 -0.393 -26.123 1.00 81.31 357 TYR A CA 1
ATOM 2645 C C . TYR A 1 357 ? 10.940 -1.579 -27.060 1.00 81.31 357 TYR A C 1
ATOM 2647 O O . TYR A 1 357 ? 10.221 -1.809 -28.036 1.00 81.31 357 TYR A O 1
ATOM 2655 N N . ALA A 1 358 ? 11.964 -2.384 -26.761 1.00 80.62 358 ALA A N 1
ATOM 2656 C CA . ALA A 1 358 ? 12.233 -3.654 -27.435 1.00 80.62 358 ALA A CA 1
ATOM 2657 C C . ALA A 1 358 ? 11.064 -4.641 -27.268 1.00 80.62 358 ALA A C 1
ATOM 2659 O O . ALA A 1 358 ? 10.753 -5.388 -28.194 1.00 80.62 358 ALA A O 1
ATOM 2660 N N . GLY A 1 359 ? 10.372 -4.577 -26.123 1.00 79.62 359 GLY A N 1
ATOM 2661 C CA . GLY A 1 359 ? 9.142 -5.319 -25.836 1.00 79.62 359 GLY A CA 1
ATOM 2662 C C . GLY A 1 359 ? 7.900 -4.867 -26.617 1.00 79.62 359 GLY A C 1
ATOM 2663 O O . GLY A 1 359 ? 6.839 -5.449 -26.422 1.00 79.62 359 GLY A O 1
ATOM 2664 N N . GLY A 1 360 ? 7.999 -3.876 -27.512 1.00 89.19 360 GLY A N 1
ATOM 2665 C CA . GLY A 1 360 ? 6.861 -3.361 -28.281 1.00 89.19 360 GLY A CA 1
ATOM 2666 C C . GLY A 1 360 ? 5.980 -2.384 -27.497 1.00 89.19 360 GLY A C 1
ATOM 2667 O O . GLY A 1 360 ? 6.434 -1.744 -26.553 1.00 89.19 360 GLY A O 1
ATOM 2668 N N . PHE A 1 361 ? 4.726 -2.241 -27.931 1.00 89.88 361 PHE A N 1
ATOM 2669 C CA . PHE A 1 361 ? 3.761 -1.276 -27.392 1.00 89.88 361 PHE A CA 1
ATOM 2670 C C . PHE A 1 361 ? 2.371 -1.900 -27.202 1.00 89.88 361 PHE A C 1
ATOM 2672 O O . PHE A 1 361 ? 2.048 -2.919 -27.814 1.00 89.88 361 PHE A O 1
ATOM 2679 N N . HIS A 1 362 ? 1.528 -1.251 -26.395 1.00 89.69 362 HIS A N 1
ATOM 2680 C CA . HIS A 1 362 ? 0.096 -1.552 -26.287 1.00 89.69 362 HIS A CA 1
ATOM 2681 C C . HIS A 1 362 ? -0.710 -0.779 -27.340 1.00 89.69 362 HIS A C 1
ATOM 2683 O O . HIS A 1 362 ? -0.467 0.407 -27.557 1.00 89.69 362 HIS A O 1
ATOM 2689 N N . ASN A 1 363 ? -1.691 -1.428 -27.970 1.00 90.56 363 ASN A N 1
ATOM 2690 C CA . ASN A 1 363 ? -2.678 -0.779 -28.828 1.00 90.56 363 ASN A CA 1
ATOM 2691 C C . ASN A 1 363 ? -3.903 -0.347 -28.006 1.00 90.56 363 ASN A C 1
ATOM 2693 O O . ASN A 1 363 ? -4.802 -1.147 -27.708 1.00 90.56 363 ASN A O 1
ATOM 2697 N N . PHE A 1 364 ? -3.969 0.947 -27.705 1.00 90.06 364 PHE A N 1
ATOM 2698 C CA . PHE A 1 364 ? -5.074 1.577 -26.990 1.00 90.06 364 PHE A CA 1
ATOM 2699 C C . PHE A 1 364 ? -6.387 1.553 -27.786 1.00 90.06 364 PHE A C 1
ATOM 2701 O O . PHE A 1 364 ? -7.455 1.667 -27.181 1.00 90.06 364 PHE A O 1
ATOM 2708 N N . ASN A 1 365 ? -6.344 1.337 -29.110 1.00 88.62 365 ASN A N 1
ATOM 2709 C CA . ASN A 1 365 ? -7.527 1.390 -29.964 1.00 88.62 365 ASN A CA 1
ATOM 2710 C C . ASN A 1 365 ? -8.601 0.358 -29.541 1.00 88.62 365 ASN A C 1
ATOM 2712 O O . ASN A 1 365 ? -8.381 -0.854 -29.660 1.00 88.62 365 ASN A O 1
ATOM 2716 N N . PRO A 1 366 ? -9.802 0.794 -29.110 1.00 86.31 366 PRO A N 1
ATOM 2717 C CA . PRO A 1 366 ? -10.790 -0.102 -28.507 1.00 86.31 366 PRO A CA 1
ATOM 2718 C C . PRO A 1 366 ? -11.445 -1.060 -29.510 1.00 86.31 366 PRO A C 1
ATOM 2720 O O . PRO A 1 366 ? -12.061 -2.038 -29.101 1.00 86.31 366 PRO A O 1
ATOM 2723 N N . SER A 1 367 ? -11.297 -0.830 -30.821 1.00 85.94 367 SER A N 1
ATOM 2724 C CA . SER A 1 367 ? -11.911 -1.683 -31.850 1.00 85.94 367 SER A CA 1
ATOM 2725 C C . SER A 1 367 ? -11.261 -3.064 -32.008 1.00 85.94 367 SER A C 1
ATOM 2727 O O . SER A 1 367 ? -11.762 -3.876 -32.783 1.00 85.94 367 SER A O 1
ATOM 2729 N N . GLY A 1 368 ? -10.122 -3.316 -31.350 1.00 70.94 368 GLY A N 1
ATOM 2730 C CA . GLY A 1 368 ? -9.387 -4.584 -31.424 1.00 70.94 36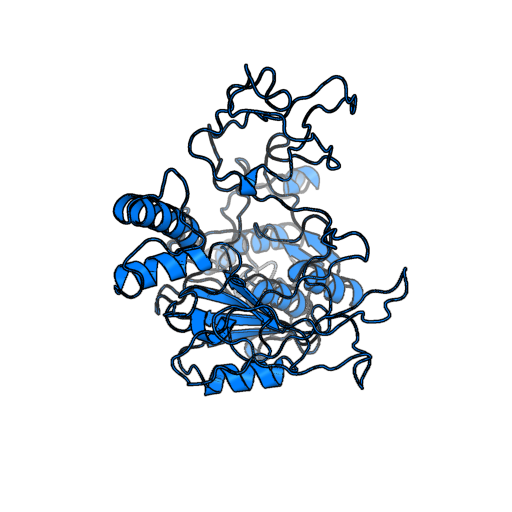8 GLY A CA 1
ATOM 2731 C C . GLY A 1 368 ? -8.787 -4.916 -32.797 1.00 70.94 368 GLY A C 1
ATOM 2732 O O . GLY A 1 368 ? -8.153 -5.955 -32.949 1.00 70.94 368 GLY A O 1
ATOM 2733 N N . SER A 1 369 ? -8.965 -4.057 -33.805 1.00 81.44 369 SER A N 1
ATOM 2734 C CA . SER A 1 369 ? -8.506 -4.303 -35.173 1.00 81.44 369 SER A CA 1
ATOM 2735 C C . SER A 1 369 ? -6.991 -4.088 -35.303 1.00 81.44 369 SER A C 1
ATOM 2737 O O . SER A 1 369 ? -6.539 -2.956 -35.122 1.00 81.44 369 SER A O 1
ATOM 2739 N N . PRO A 1 370 ? -6.194 -5.093 -35.725 1.00 72.38 370 PRO A N 1
ATOM 2740 C CA . PRO A 1 370 ? -4.753 -4.918 -35.948 1.00 72.38 370 PRO A CA 1
ATOM 2741 C C . PRO A 1 370 ? -4.407 -3.895 -37.044 1.00 72.38 370 PRO A C 1
ATOM 2743 O O . PRO A 1 370 ? -3.285 -3.406 -37.106 1.00 72.38 370 PRO A O 1
ATOM 2746 N N . ALA A 1 371 ? -5.371 -3.538 -37.903 1.00 79.69 371 ALA A N 1
ATOM 2747 C CA . ALA A 1 371 ? -5.221 -2.487 -38.912 1.00 79.69 371 ALA A CA 1
ATOM 2748 C C . ALA A 1 371 ? -5.386 -1.058 -38.346 1.00 79.69 371 ALA A C 1
ATOM 2750 O O . ALA A 1 371 ? -5.109 -0.085 -39.049 1.00 79.69 371 ALA A O 1
ATOM 2751 N N . LYS A 1 372 ? -5.844 -0.918 -37.094 1.00 85.69 372 LYS A N 1
ATOM 2752 C CA . LYS A 1 372 ? -6.001 0.352 -36.374 1.00 85.69 372 LYS A CA 1
ATOM 2753 C C . LYS A 1 372 ? -5.059 0.362 -35.173 1.00 85.69 372 LYS A C 1
ATOM 2755 O O . LYS A 1 372 ? -5.450 0.009 -34.064 1.00 85.69 372 LYS A O 1
ATOM 2760 N N . VAL A 1 373 ? -3.809 0.730 -35.432 1.00 86.94 373 VAL A N 1
ATOM 2761 C CA . VAL A 1 373 ? -2.768 0.900 -34.412 1.00 86.94 373 VAL A CA 1
ATOM 2762 C C . VAL A 1 373 ? -2.878 2.293 -33.803 1.00 86.94 373 VAL A C 1
ATOM 2764 O O . VAL A 1 373 ? -2.882 3.281 -34.537 1.00 86.94 373 VAL A O 1
ATOM 2767 N N . ASP A 1 374 ? -2.947 2.346 -32.477 1.00 90.94 374 ASP A N 1
ATOM 2768 C CA . ASP A 1 374 ? -2.889 3.561 -31.674 1.00 90.94 374 ASP A CA 1
ATOM 2769 C C . ASP A 1 374 ? -2.080 3.272 -30.399 1.00 90.94 374 ASP A C 1
ATOM 2771 O O . ASP A 1 374 ? -2.539 2.535 -29.528 1.00 90.94 374 ASP A O 1
ATOM 2775 N N . VAL A 1 375 ? -0.838 3.761 -30.332 1.00 91.75 375 VAL A N 1
ATOM 2776 C CA . VAL A 1 375 ? 0.135 3.430 -29.262 1.00 91.75 375 VAL A CA 1
ATOM 2777 C C . VAL A 1 375 ? 0.404 4.594 -28.305 1.00 91.75 375 VAL A C 1
ATOM 2779 O O . VAL A 1 375 ? 1.348 4.548 -27.519 1.00 91.75 375 VAL A O 1
ATOM 2782 N N . ALA A 1 376 ? -0.405 5.650 -28.377 1.00 89.56 376 ALA A N 1
ATOM 2783 C CA . ALA A 1 376 ? -0.324 6.807 -27.497 1.00 89.56 376 ALA A CA 1
ATOM 2784 C C . ALA A 1 376 ? -1.709 7.100 -26.916 1.00 89.56 376 ALA A C 1
ATOM 2786 O O . ALA A 1 376 ? -2.685 7.157 -27.655 1.00 89.56 376 ALA A O 1
ATOM 2787 N N . GLN A 1 377 ? -1.788 7.340 -25.609 1.00 82.88 377 GLN A N 1
ATOM 2788 C CA . GLN A 1 377 ? -2.997 7.859 -24.975 1.00 82.88 377 GLN A CA 1
ATOM 2789 C C . GLN A 1 377 ? -2.767 9.319 -24.578 1.00 82.88 377 GLN A C 1
ATOM 2791 O O . GLN A 1 377 ? -1.704 9.663 -24.061 1.00 82.88 377 GLN A O 1
ATOM 2796 N N . THR A 1 378 ? -3.753 10.185 -24.816 1.00 79.69 378 THR A N 1
ATOM 2797 C CA . THR A 1 378 ? -3.713 11.558 -24.290 1.00 79.69 378 THR A CA 1
ATOM 2798 C C . THR A 1 378 ? -4.317 11.558 -22.895 1.00 79.69 378 THR A C 1
ATOM 2800 O O . THR A 1 378 ? -5.484 11.212 -22.742 1.00 79.69 378 THR A O 1
ATOM 2803 N N . ILE A 1 379 ? -3.537 11.957 -21.892 1.00 73.62 379 ILE A N 1
ATOM 2804 C CA . ILE A 1 379 ? -3.988 12.056 -20.501 1.00 73.62 379 ILE A CA 1
ATOM 2805 C C . ILE A 1 379 ? -4.011 13.532 -20.101 1.00 73.62 379 ILE A C 1
ATOM 2807 O O . ILE A 1 379 ? -3.058 14.264 -20.368 1.00 73.62 379 ILE A O 1
ATOM 2811 N N . ASN A 1 380 ? -5.105 13.980 -19.484 1.00 68.56 380 ASN A N 1
ATOM 2812 C CA . ASN A 1 380 ? -5.276 15.364 -19.058 1.00 68.56 380 ASN A CA 1
ATOM 2813 C C . ASN A 1 380 ? -4.912 15.523 -17.576 1.00 68.56 380 ASN A C 1
ATOM 2815 O O . ASN A 1 380 ? -5.730 15.260 -16.704 1.00 68.56 380 ASN A O 1
ATOM 2819 N N . SER A 1 381 ? -3.709 16.016 -17.287 1.00 63.31 381 SER A N 1
ATOM 2820 C CA . SER A 1 381 ? -3.246 16.300 -15.921 1.00 63.31 381 SER A CA 1
ATOM 2821 C C . SER A 1 381 ? -3.766 17.627 -15.341 1.00 63.31 381 SER A C 1
ATOM 2823 O O . SER A 1 381 ? -3.126 18.199 -14.463 1.00 63.31 381 SER A O 1
ATOM 2825 N N . GLY A 1 382 ? -4.851 18.181 -15.891 1.00 52.69 382 GLY A N 1
ATOM 2826 C CA . GLY A 1 382 ? -5.275 19.568 -15.672 1.00 52.69 382 GLY A CA 1
ATOM 2827 C C . GLY A 1 382 ? -5.866 19.893 -14.297 1.00 52.69 382 GLY A C 1
ATOM 2828 O O . GLY A 1 382 ? -6.036 21.074 -14.001 1.00 52.69 382 GLY A O 1
ATOM 2829 N N . SER A 1 383 ? -6.170 18.882 -13.480 1.00 49.19 383 SER A N 1
ATOM 2830 C CA . SER A 1 383 ? -6.673 19.041 -12.107 1.00 49.19 383 SER A CA 1
ATOM 2831 C C . SER A 1 383 ? -5.961 18.137 -11.098 1.00 49.19 383 SER A C 1
ATOM 2833 O O . SER A 1 383 ? -5.524 18.657 -10.080 1.00 49.19 383 SER A O 1
ATOM 2835 N N . ASP A 1 384 ? -5.807 16.833 -11.382 1.00 51.59 384 ASP A N 1
ATOM 2836 C CA . ASP A 1 384 ? -5.515 15.856 -10.313 1.00 51.59 384 ASP A CA 1
ATOM 2837 C C . ASP A 1 384 ? -4.600 14.666 -10.693 1.00 51.59 384 ASP A C 1
ATOM 2839 O O . ASP A 1 384 ? -4.748 13.547 -10.209 1.00 51.59 384 ASP A O 1
ATOM 2843 N N . ALA A 1 385 ? -3.603 14.869 -11.566 1.00 50.97 385 ALA A N 1
ATOM 2844 C CA . ALA A 1 385 ? -2.614 13.819 -11.876 1.00 50.97 385 ALA A CA 1
ATOM 2845 C C . ALA A 1 385 ? -1.567 13.647 -10.754 1.00 50.97 385 ALA A C 1
ATOM 2847 O O . ALA A 1 385 ? -0.371 13.884 -10.942 1.00 50.97 385 ALA A O 1
ATOM 2848 N N . LEU A 1 386 ? -2.039 13.246 -9.575 1.00 61.47 386 LEU A N 1
ATOM 2849 C CA . LEU A 1 386 ? -1.251 13.012 -8.370 1.00 61.47 386 LEU A CA 1
ATOM 2850 C C . LEU A 1 386 ? -0.311 11.800 -8.510 1.00 61.47 386 LEU A C 1
ATOM 2852 O O . LEU A 1 386 ? 0.840 11.861 -8.061 1.00 61.47 386 LEU A O 1
ATOM 2856 N N . ALA A 1 387 ? -0.775 10.723 -9.143 1.00 70.31 387 ALA A N 1
ATOM 2857 C CA . ALA A 1 387 ? 0.002 9.530 -9.474 1.00 70.31 387 ALA A CA 1
ATOM 2858 C C . ALA A 1 387 ? -0.576 8.835 -10.721 1.00 70.31 387 ALA A C 1
ATOM 2860 O O . ALA A 1 387 ? -1.712 9.090 -11.109 1.00 70.31 387 ALA A O 1
ATOM 2861 N N . PHE A 1 388 ? 0.198 7.924 -11.316 1.00 76.69 388 PHE A N 1
ATOM 2862 C CA . PHE A 1 388 ? -0.323 6.908 -12.231 1.00 76.69 388 PHE A CA 1
ATOM 2863 C C . PHE A 1 388 ? 0.030 5.537 -11.678 1.00 76.69 388 PHE A C 1
ATOM 2865 O O . PHE A 1 388 ? 1.209 5.199 -11.580 1.00 76.69 388 PHE A O 1
ATOM 2872 N N . VAL A 1 389 ? -0.994 4.761 -11.340 1.00 80.50 389 VAL A N 1
ATOM 2873 C CA . VAL A 1 389 ? -0.864 3.347 -10.991 1.00 80.50 389 VAL A CA 1
ATOM 2874 C C . VAL A 1 389 ? -1.197 2.540 -12.234 1.00 80.50 389 VAL A C 1
ATOM 2876 O O . VAL A 1 389 ? -2.137 2.858 -12.963 1.00 80.50 389 VAL A O 1
ATOM 2879 N N . PHE A 1 390 ? -0.397 1.518 -12.509 1.00 83.75 390 PHE A N 1
ATOM 2880 C CA . PHE A 1 390 ? -0.598 0.651 -13.657 1.00 83.75 390 PHE A CA 1
ATOM 2881 C C . PHE A 1 390 ? -0.204 -0.772 -13.283 1.00 83.75 390 PHE A C 1
ATOM 2883 O O . PHE A 1 390 ? 0.940 -1.022 -12.909 1.00 83.75 390 PHE A O 1
ATOM 2890 N N . GLN A 1 391 ? -1.165 -1.686 -13.374 1.00 84.69 391 GLN A N 1
ATOM 2891 C CA . GLN A 1 391 ? -1.011 -3.084 -12.993 1.00 84.69 391 GLN A CA 1
ATOM 2892 C C . GLN A 1 391 ? -1.411 -3.998 -14.153 1.00 84.69 391 GLN A C 1
ATOM 2894 O O . GLN A 1 391 ? -2.193 -3.623 -15.031 1.00 84.69 391 GLN A O 1
ATOM 2899 N N . TRP A 1 392 ? -0.893 -5.221 -14.127 1.00 83.06 392 TRP A N 1
ATOM 2900 C CA . TRP A 1 392 ? -1.295 -6.312 -15.009 1.00 83.06 392 TRP A CA 1
ATOM 2901 C C . TRP A 1 392 ? -2.024 -7.381 -14.193 1.00 83.06 392 TRP A C 1
ATOM 2903 O O . TRP A 1 392 ? -1.876 -7.443 -12.977 1.00 83.06 392 TRP A O 1
ATOM 2913 N N . ASN A 1 393 ? -2.755 -8.276 -14.858 1.00 79.81 393 ASN A N 1
ATOM 2914 C CA . ASN A 1 393 ? -3.373 -9.446 -14.220 1.00 79.81 393 ASN A CA 1
ATOM 2915 C C . ASN A 1 393 ? -2.358 -10.570 -13.891 1.00 79.81 393 ASN A C 1
ATOM 2917 O O . ASN A 1 393 ? -2.711 -11.753 -13.908 1.00 79.81 393 ASN A O 1
ATOM 2921 N N . ASP A 1 394 ? -1.094 -10.211 -13.670 1.00 76.75 394 ASP A N 1
ATOM 2922 C CA . ASP A 1 394 ? -0.054 -11.135 -13.229 1.00 76.75 394 ASP A CA 1
ATOM 2923 C C . ASP A 1 394 ? -0.245 -11.452 -11.731 1.00 76.75 394 ASP A C 1
ATOM 2925 O O . ASP A 1 394 ? -0.810 -10.628 -11.004 1.00 76.75 394 ASP A O 1
ATOM 2929 N N . PRO A 1 395 ? 0.195 -12.627 -11.244 1.00 69.44 395 PRO A N 1
ATOM 2930 C CA . PRO A 1 395 ? 0.071 -12.980 -9.833 1.00 69.44 395 PRO A CA 1
ATOM 2931 C C . PRO A 1 395 ? 0.827 -12.005 -8.913 1.00 69.44 395 PRO A C 1
ATOM 2933 O O . PRO A 1 395 ? 2.052 -11.901 -8.988 1.00 69.44 395 PRO A O 1
ATOM 2936 N N . TYR A 1 396 ? 0.086 -11.318 -8.047 1.00 70.12 396 TYR A N 1
ATOM 2937 C CA . TYR A 1 396 ? 0.583 -10.443 -6.978 1.00 70.12 396 TYR A CA 1
ATOM 2938 C C . TYR A 1 396 ? 0.781 -11.290 -5.717 1.00 70.12 396 TYR A C 1
ATOM 2940 O O . TYR A 1 396 ? -0.054 -12.151 -5.444 1.00 70.12 396 TYR A O 1
ATOM 2948 N N . ASP A 1 397 ? 1.896 -11.092 -5.006 1.00 71.38 397 ASP A N 1
ATOM 2949 C CA . ASP A 1 397 ? 2.306 -11.850 -3.810 1.00 71.38 397 ASP A CA 1
ATOM 2950 C C . ASP A 1 397 ? 2.011 -13.354 -3.887 1.00 71.38 397 ASP A C 1
ATOM 2952 O O . ASP A 1 397 ? 1.464 -13.985 -2.987 1.00 71.38 397 ASP A O 1
ATOM 2956 N N . ALA A 1 398 ? 2.365 -13.949 -5.027 1.00 64.88 398 ALA A N 1
ATOM 2957 C CA . ALA A 1 398 ? 2.132 -15.360 -5.268 1.00 64.88 398 ALA A CA 1
ATOM 2958 C C . ALA A 1 398 ? 3.020 -16.221 -4.362 1.00 64.88 398 ALA A C 1
ATOM 2960 O O . ALA A 1 398 ? 4.251 -16.129 -4.428 1.00 64.88 398 ALA A O 1
ATOM 2961 N N . ASN A 1 399 ? 2.389 -17.116 -3.592 1.00 62.16 399 ASN A N 1
ATOM 2962 C CA . ASN A 1 399 ? 3.047 -18.073 -2.704 1.00 62.16 399 ASN A CA 1
ATOM 2963 C C . ASN A 1 399 ? 4.262 -18.702 -3.407 1.00 62.16 399 ASN A C 1
ATOM 2965 O O . ASN A 1 399 ? 4.132 -19.242 -4.513 1.00 62.16 399 ASN A O 1
ATOM 2969 N N . ALA A 1 400 ? 5.428 -18.692 -2.753 1.00 59.50 400 ALA A N 1
ATOM 2970 C CA . ALA A 1 400 ? 6.624 -19.349 -3.272 1.00 59.50 400 ALA A CA 1
ATOM 2971 C C . ALA A 1 400 ? 6.294 -20.828 -3.580 1.00 59.50 400 ALA A C 1
ATOM 2973 O O . ALA A 1 400 ? 5.979 -21.583 -2.654 1.00 59.50 400 ALA A O 1
ATOM 2974 N N . PRO A 1 401 ? 6.301 -21.264 -4.856 1.00 58.84 401 PRO A N 1
ATOM 2975 C CA . PRO A 1 401 ? 5.679 -22.528 -5.224 1.00 58.84 401 PRO A CA 1
ATOM 2976 C C . PRO A 1 401 ? 6.442 -23.702 -4.612 1.00 58.84 401 PRO A C 1
ATOM 2978 O O . PRO A 1 401 ? 7.674 -23.740 -4.651 1.00 58.84 401 PRO A O 1
ATOM 2981 N N . ALA A 1 402 ? 5.689 -24.652 -4.050 1.00 64.25 402 ALA A N 1
ATOM 2982 C CA . ALA A 1 402 ? 6.213 -25.742 -3.233 1.00 64.25 402 ALA A CA 1
ATOM 2983 C C . ALA A 1 402 ? 7.380 -26.474 -3.918 1.00 64.25 402 ALA A C 1
ATOM 2985 O O . ALA A 1 402 ? 7.213 -27.135 -4.947 1.00 64.25 402 ALA A O 1
ATOM 2986 N N . LEU A 1 403 ? 8.572 -26.337 -3.335 1.00 65.06 403 LEU A N 1
ATOM 2987 C CA . LEU A 1 403 ? 9.796 -26.914 -3.875 1.00 65.06 403 LEU A CA 1
ATOM 2988 C C . LEU A 1 403 ? 9.820 -28.429 -3.666 1.00 65.06 403 LEU A C 1
ATOM 2990 O O . LEU A 1 403 ? 9.468 -28.935 -2.601 1.00 65.06 403 LEU A O 1
ATOM 2994 N N . ILE A 1 404 ? 10.299 -29.150 -4.679 1.00 68.44 404 ILE A N 1
ATOM 2995 C CA . ILE A 1 404 ? 10.659 -30.561 -4.538 1.00 68.44 404 ILE A CA 1
ATOM 2996 C C . ILE A 1 404 ? 12.007 -30.616 -3.812 1.00 68.44 404 ILE A C 1
ATOM 2998 O O . ILE A 1 404 ? 12.998 -30.095 -4.326 1.00 68.44 404 ILE A O 1
ATOM 3002 N N . ASP A 1 405 ? 12.029 -31.241 -2.636 1.00 67.62 405 ASP A N 1
ATOM 3003 C CA . ASP A 1 405 ? 13.232 -31.523 -1.847 1.00 67.62 405 ASP A CA 1
ATOM 3004 C C . ASP A 1 405 ? 13.473 -33.051 -1.805 1.00 67.62 405 ASP A C 1
ATOM 3006 O O . ASP A 1 405 ? 12.550 -33.792 -1.446 1.00 67.62 405 ASP A O 1
ATOM 3010 N N . PRO A 1 406 ? 14.659 -33.564 -2.193 1.00 75.19 406 PRO A N 1
ATOM 3011 C CA . PRO A 1 406 ? 15.793 -32.840 -2.770 1.00 75.19 406 PRO A CA 1
ATOM 3012 C C . PRO A 1 406 ? 15.481 -32.247 -4.149 1.00 75.19 406 PRO A C 1
ATOM 3014 O O . PRO A 1 406 ? 14.691 -32.798 -4.919 1.00 75.19 406 PRO A O 1
ATOM 3017 N N . ALA A 1 407 ? 16.156 -31.142 -4.473 1.00 78.94 407 ALA A N 1
ATOM 3018 C CA . ALA A 1 407 ? 16.025 -30.467 -5.759 1.00 78.94 407 ALA A CA 1
ATOM 3019 C C . ALA A 1 407 ? 16.275 -31.423 -6.940 1.00 78.94 407 ALA A C 1
ATOM 3021 O O . ALA A 1 407 ? 17.222 -32.211 -6.941 1.00 78.94 407 ALA A O 1
ATOM 3022 N N . ILE A 1 408 ? 15.448 -31.306 -7.985 1.00 82.44 408 ILE A N 1
ATOM 3023 C CA . ILE A 1 408 ? 15.520 -32.145 -9.198 1.00 82.44 408 ILE A CA 1
ATOM 3024 C C . ILE A 1 408 ? 16.845 -32.007 -9.969 1.00 82.44 408 ILE A C 1
ATOM 3026 O O . ILE A 1 408 ? 17.178 -32.860 -10.790 1.00 82.44 408 ILE A O 1
ATOM 3030 N N . PHE A 1 409 ? 17.578 -30.923 -9.719 1.00 84.38 409 PHE A N 1
ATOM 3031 C CA . PHE A 1 409 ? 18.919 -30.660 -10.214 1.00 84.38 409 PHE A CA 1
ATOM 3032 C C . PHE A 1 409 ? 19.645 -29.739 -9.227 1.00 84.38 409 PHE A C 1
ATOM 3034 O O . PHE A 1 409 ? 19.062 -28.762 -8.757 1.00 84.38 409 PHE A O 1
ATOM 3041 N N . THR A 1 410 ? 20.924 -30.019 -8.979 1.00 85.31 410 THR A N 1
ATOM 3042 C CA . THR A 1 410 ? 21.836 -29.155 -8.219 1.00 85.31 410 THR A CA 1
ATOM 3043 C C . THR A 1 410 ? 23.182 -29.141 -8.932 1.00 85.31 410 THR A C 1
ATOM 3045 O O . THR A 1 410 ? 23.712 -30.203 -9.262 1.00 85.31 410 THR A O 1
ATOM 3048 N N . GLY A 1 411 ? 23.752 -27.956 -9.141 1.00 83.12 411 GLY A N 1
ATOM 3049 C CA . GLY A 1 411 ? 25.073 -27.776 -9.735 1.00 83.12 411 GLY A CA 1
ATOM 3050 C C . GLY A 1 411 ? 25.806 -26.609 -9.081 1.00 83.12 411 GLY A C 1
ATOM 3051 O O . GLY A 1 411 ? 25.197 -25.584 -8.795 1.00 83.12 411 GLY A O 1
ATOM 3052 N N . ASN A 1 412 ? 27.111 -26.775 -8.870 1.00 85.06 412 ASN A N 1
ATOM 3053 C CA . ASN A 1 412 ? 28.015 -25.746 -8.356 1.00 85.06 412 ASN A CA 1
ATOM 3054 C C . ASN A 1 412 ? 29.106 -25.492 -9.407 1.00 85.06 412 ASN A C 1
ATOM 3056 O O . ASN A 1 412 ? 29.530 -26.436 -10.076 1.00 85.06 412 ASN A O 1
ATOM 3060 N N . GLY A 1 413 ? 29.587 -24.256 -9.537 1.00 80.31 413 GLY A N 1
ATOM 3061 C CA . GLY A 1 413 ? 30.692 -23.932 -10.439 1.00 80.31 413 GLY A CA 1
ATOM 3062 C C . GLY A 1 413 ? 31.166 -22.489 -10.298 1.00 80.31 413 GLY A C 1
ATOM 3063 O O . GLY A 1 413 ? 30.390 -21.607 -9.935 1.00 80.31 413 GLY A O 1
ATOM 3064 N N . ASP A 1 414 ? 32.445 -22.265 -10.591 1.00 79.25 414 ASP A N 1
ATOM 3065 C CA . ASP A 1 414 ? 33.128 -20.994 -10.355 1.00 79.25 414 ASP A CA 1
ATOM 3066 C C . ASP A 1 414 ? 33.113 -20.105 -11.610 1.00 79.25 414 ASP A C 1
ATOM 3068 O O . ASP A 1 414 ? 33.585 -20.498 -12.679 1.00 79.25 414 ASP A O 1
ATOM 3072 N N . SER A 1 415 ? 32.591 -18.880 -11.491 1.00 72.00 415 SER A N 1
ATOM 3073 C CA . SER A 1 415 ? 32.551 -17.901 -12.588 1.00 72.00 415 SER A CA 1
ATOM 3074 C C . SER A 1 415 ? 33.708 -16.904 -12.477 1.00 72.00 415 SER A C 1
ATOM 3076 O O . SER A 1 415 ? 33.585 -15.808 -11.923 1.00 72.00 415 SER A O 1
ATOM 3078 N N . GLU A 1 416 ? 34.867 -17.270 -13.023 1.00 74.69 416 GLU A N 1
ATOM 3079 C CA . GLU A 1 416 ? 35.995 -16.343 -13.119 1.00 74.69 416 GLU A CA 1
ATOM 3080 C C . GLU A 1 416 ? 35.794 -15.309 -14.243 1.00 74.69 416 GLU A C 1
ATOM 3082 O O . GLU A 1 416 ? 35.408 -15.623 -15.371 1.00 74.69 416 GLU A O 1
ATOM 3087 N N . GLY A 1 417 ? 36.088 -14.037 -13.949 1.00 64.00 417 GLY A N 1
ATOM 3088 C CA . GLY A 1 417 ? 36.186 -12.976 -14.960 1.00 64.00 417 GLY A CA 1
ATOM 3089 C C . GLY A 1 417 ? 34.897 -12.653 -15.730 1.00 64.00 417 GLY A C 1
ATOM 3090 O O . GLY A 1 417 ? 34.975 -11.999 -16.770 1.00 64.00 417 GLY A O 1
ATOM 3091 N N . GLY A 1 418 ? 33.731 -13.096 -15.249 1.00 62.91 418 GLY A N 1
ATOM 3092 C CA . GLY A 1 418 ? 32.447 -12.918 -15.932 1.00 62.91 418 GLY A CA 1
ATOM 3093 C C . GLY A 1 418 ? 32.214 -13.887 -17.097 1.00 62.91 418 GLY A C 1
ATOM 3094 O O . GLY A 1 418 ? 31.436 -13.573 -17.996 1.00 62.91 418 GLY A O 1
ATOM 3095 N N . GLN A 1 419 ? 32.890 -15.041 -17.116 1.00 69.44 419 GLN A N 1
ATOM 3096 C CA . GLN A 1 419 ? 32.474 -16.168 -17.955 1.00 69.44 419 GLN A CA 1
ATOM 3097 C C . GLN A 1 419 ? 31.238 -16.842 -17.349 1.00 69.44 419 GLN A C 1
ATOM 3099 O O . GLN A 1 419 ? 31.194 -17.099 -16.146 1.00 69.44 419 GLN A O 1
ATOM 3104 N N . GLY A 1 420 ? 30.235 -17.131 -18.178 1.00 74.19 420 GLY A N 1
ATOM 3105 C CA . GLY A 1 420 ? 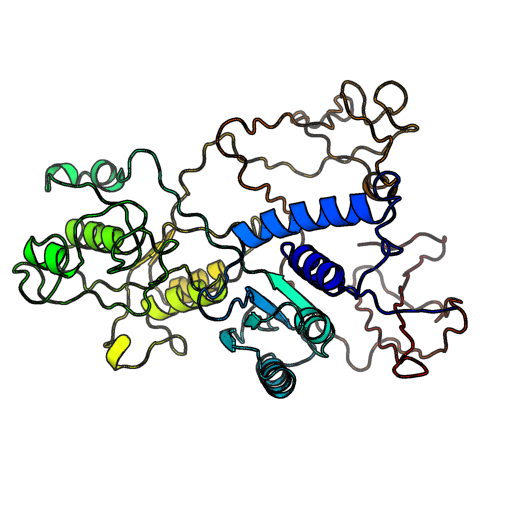29.054 -17.878 -17.747 1.00 74.19 420 GLY A CA 1
ATOM 3106 C C . GLY A 1 420 ? 29.400 -19.341 -17.465 1.00 74.19 420 GLY A C 1
ATOM 3107 O O . GLY A 1 420 ? 30.139 -19.956 -18.233 1.00 74.19 420 GLY A O 1
ATOM 3108 N N . VAL A 1 421 ? 28.853 -19.894 -16.383 1.00 81.00 421 VAL A N 1
ATOM 3109 C CA . VAL A 1 421 ? 28.928 -21.330 -16.087 1.00 81.00 421 VAL A CA 1
ATOM 3110 C C . VAL A 1 421 ? 27.749 -22.019 -16.770 1.00 81.00 421 VAL A C 1
ATOM 3112 O O . VAL A 1 421 ? 26.597 -21.689 -16.494 1.00 81.00 421 VAL A O 1
ATOM 3115 N N . ASP A 1 422 ? 28.031 -22.964 -17.666 1.00 83.69 422 ASP A N 1
ATOM 3116 C CA . ASP A 1 422 ? 27.010 -23.840 -18.244 1.00 83.69 422 ASP A CA 1
ATOM 3117 C C . ASP A 1 422 ? 26.826 -25.071 -17.345 1.00 83.69 422 ASP A C 1
ATOM 3119 O O . ASP A 1 422 ? 27.756 -25.854 -17.139 1.00 83.69 422 ASP A O 1
ATOM 3123 N N . PHE A 1 423 ? 25.620 -25.231 -16.804 1.00 84.75 423 PHE A N 1
ATOM 3124 C CA . PHE A 1 423 ? 25.230 -26.376 -15.976 1.00 84.75 423 PHE A CA 1
ATOM 3125 C C . PHE A 1 423 ? 24.682 -27.557 -16.799 1.00 84.75 423 PHE A C 1
ATOM 3127 O O . PHE A 1 423 ? 24.357 -28.606 -16.240 1.00 84.75 423 PHE A O 1
ATOM 3134 N N . GLY A 1 424 ? 24.628 -27.414 -18.125 1.00 80.88 424 GLY A N 1
ATOM 3135 C CA . GLY A 1 424 ? 24.172 -28.424 -19.065 1.00 80.88 424 GLY A CA 1
ATOM 3136 C C . GLY A 1 424 ? 22.645 -28.501 -19.206 1.00 80.88 424 GLY A C 1
ATOM 3137 O O . GLY A 1 424 ? 21.892 -27.775 -18.551 1.00 80.88 424 GLY A O 1
ATOM 3138 N N . PRO A 1 425 ? 22.151 -29.394 -20.083 1.00 80.50 425 PRO A N 1
ATOM 3139 C CA . PRO A 1 425 ? 20.725 -29.536 -20.349 1.00 80.50 425 PRO A CA 1
ATOM 3140 C C . PRO A 1 425 ? 19.995 -30.201 -19.172 1.00 80.50 425 PRO A C 1
ATOM 3142 O O . PRO A 1 425 ? 19.972 -31.427 -19.044 1.00 80.50 425 PRO A O 1
ATOM 3145 N N . VAL A 1 426 ? 19.343 -29.393 -18.334 1.00 80.69 426 VAL A N 1
ATOM 3146 C CA . VAL A 1 426 ? 18.409 -29.881 -17.308 1.00 80.69 426 VAL A CA 1
ATOM 3147 C C . VAL A 1 426 ? 17.148 -30.434 -17.985 1.00 80.69 426 VAL A C 1
ATOM 3149 O O . VAL A 1 426 ? 16.541 -29.783 -18.837 1.00 80.69 426 VAL A O 1
ATOM 3152 N N . ALA A 1 427 ? 16.733 -31.646 -17.609 1.00 81.44 427 ALA A N 1
ATOM 3153 C CA . ALA A 1 427 ? 15.602 -32.346 -18.219 1.00 81.44 427 ALA A CA 1
ATOM 3154 C C . ALA A 1 427 ? 14.241 -31.807 -17.727 1.00 81.44 427 ALA A C 1
ATOM 3156 O O . ALA A 1 427 ? 13.584 -32.404 -16.873 1.00 81.44 427 ALA A O 1
ATOM 3157 N N . LEU A 1 428 ? 13.810 -30.669 -18.275 1.00 80.12 428 LEU A N 1
ATOM 3158 C CA . LEU A 1 428 ? 12.521 -30.047 -17.957 1.00 80.12 428 LEU A CA 1
ATOM 3159 C C . LEU A 1 428 ? 11.370 -30.673 -18.764 1.00 80.12 428 LEU A C 1
ATOM 3161 O O . LEU A 1 428 ? 11.477 -30.904 -19.967 1.00 80.12 428 LEU A O 1
ATOM 3165 N N . THR A 1 429 ? 10.240 -30.919 -18.100 1.00 79.31 429 THR A N 1
ATOM 3166 C CA . THR A 1 429 ? 9.014 -31.469 -18.699 1.00 79.31 429 THR A CA 1
ATOM 3167 C C . THR A 1 429 ? 7.979 -30.363 -18.881 1.00 79.31 429 THR A C 1
ATOM 3169 O O . THR A 1 429 ? 7.590 -29.703 -17.916 1.00 79.31 429 THR A O 1
ATOM 3172 N N . ALA A 1 430 ? 7.513 -30.176 -20.117 1.00 72.75 430 ALA A N 1
ATOM 3173 C CA . ALA A 1 430 ? 6.537 -29.147 -20.465 1.00 72.75 430 ALA A CA 1
ATOM 3174 C C . ALA A 1 430 ? 5.228 -29.284 -19.663 1.00 72.75 430 ALA A C 1
ATOM 3176 O O . ALA A 1 430 ? 4.738 -30.388 -19.438 1.00 72.75 430 ALA A O 1
ATOM 3177 N N . GLY A 1 431 ? 4.659 -28.144 -19.263 1.00 68.44 431 GLY A N 1
ATOM 3178 C CA . GLY A 1 431 ? 3.434 -28.065 -18.458 1.00 68.44 431 GLY A CA 1
ATOM 3179 C C . GLY A 1 431 ? 3.658 -27.921 -16.948 1.00 68.44 431 GLY A C 1
ATOM 3180 O O . GLY A 1 431 ? 2.716 -27.567 -16.248 1.00 68.44 431 GLY A O 1
ATOM 3181 N N . ASN A 1 432 ? 4.883 -28.121 -16.450 1.00 68.19 432 ASN A N 1
ATOM 3182 C CA . ASN A 1 432 ? 5.230 -27.892 -15.044 1.00 68.19 432 ASN A CA 1
ATOM 3183 C C . ASN A 1 432 ? 5.824 -26.494 -14.817 1.00 68.19 432 ASN A C 1
ATOM 3185 O O . ASN A 1 432 ? 6.486 -25.938 -15.697 1.00 68.19 432 ASN A O 1
ATOM 3189 N N . SER A 1 433 ? 5.644 -25.966 -13.605 1.00 68.38 433 SER A N 1
ATOM 3190 C CA . SER A 1 433 ? 6.423 -24.834 -13.091 1.00 68.38 433 SER A CA 1
ATOM 3191 C C . SER A 1 433 ? 7.754 -25.328 -12.520 1.00 68.38 433 SER A C 1
ATOM 3193 O O . SER A 1 433 ? 7.809 -26.388 -11.899 1.00 68.38 433 SER A O 1
ATOM 3195 N N . TYR A 1 434 ? 8.814 -24.539 -12.694 1.00 73.44 434 TYR A N 1
ATOM 3196 C CA . TYR A 1 434 ? 10.150 -24.821 -12.171 1.00 73.44 434 TYR A CA 1
ATOM 3197 C C . TYR A 1 434 ? 10.696 -23.586 -11.456 1.00 73.44 434 TYR A C 1
ATOM 3199 O O . TYR A 1 434 ? 10.533 -22.472 -11.950 1.00 73.44 434 TYR A O 1
ATOM 3207 N N . VAL A 1 435 ? 11.355 -23.789 -10.314 1.00 73.19 435 VAL A N 1
ATOM 3208 C CA . VAL A 1 435 ? 12.041 -22.728 -9.566 1.00 73.19 435 VAL A CA 1
ATOM 3209 C C . VAL A 1 435 ? 13.542 -22.907 -9.708 1.00 73.19 435 VAL A C 1
ATOM 3211 O O . VAL A 1 435 ? 14.056 -24.018 -9.587 1.00 73.19 435 VAL A O 1
ATOM 3214 N N . ILE A 1 436 ? 14.239 -21.797 -9.924 1.00 74.56 436 ILE A N 1
ATOM 3215 C CA . ILE A 1 436 ? 15.695 -21.728 -9.904 1.00 74.56 436 ILE A CA 1
ATOM 3216 C C . ILE A 1 436 ? 16.095 -21.042 -8.599 1.00 74.56 436 ILE A C 1
ATOM 3218 O O . ILE A 1 436 ? 15.821 -19.862 -8.390 1.00 74.56 436 ILE A O 1
ATOM 3222 N N . SER A 1 437 ? 16.727 -21.801 -7.709 1.00 70.19 437 SER A N 1
ATOM 3223 C CA . SER A 1 437 ? 17.304 -21.282 -6.469 1.00 70.19 437 SER A CA 1
ATOM 3224 C C . SER A 1 437 ? 18.796 -21.067 -6.671 1.00 70.19 437 SER A C 1
ATOM 3226 O O . SER A 1 437 ? 19.581 -21.996 -6.505 1.00 70.19 437 SER A O 1
ATOM 3228 N N . GLU A 1 438 ? 19.186 -19.848 -7.036 1.00 70.56 438 GLU A N 1
ATOM 3229 C CA . GLU A 1 438 ? 20.598 -19.467 -7.061 1.00 70.56 438 GLU A CA 1
ATOM 3230 C C . GLU A 1 438 ? 21.120 -19.190 -5.639 1.00 70.56 438 GLU A C 1
ATOM 3232 O O . GLU A 1 438 ? 20.381 -18.698 -4.779 1.00 70.56 438 GLU A O 1
ATOM 3237 N N . LEU A 1 439 ? 22.392 -19.524 -5.399 1.00 69.06 439 LEU A N 1
ATOM 3238 C CA . LEU A 1 439 ? 23.144 -19.236 -4.177 1.00 69.06 439 LEU A CA 1
ATOM 3239 C C . LEU A 1 439 ? 24.611 -18.959 -4.540 1.00 69.06 439 LEU A C 1
ATOM 3241 O O . LEU A 1 439 ? 25.442 -19.866 -4.560 1.00 69.06 439 LEU A O 1
ATOM 3245 N N . ALA A 1 440 ? 24.935 -17.701 -4.821 1.00 68.19 440 ALA A N 1
ATOM 3246 C CA . ALA A 1 440 ? 26.314 -17.271 -5.011 1.00 68.19 440 ALA A CA 1
ATOM 3247 C C . ALA A 1 440 ? 27.056 -17.091 -3.675 1.00 68.19 440 ALA A C 1
ATOM 3249 O O . ALA A 1 440 ? 26.485 -16.650 -2.679 1.00 68.19 440 ALA A O 1
ATOM 3250 N N . THR A 1 441 ? 28.359 -17.380 -3.660 1.00 66.31 441 THR A N 1
ATOM 3251 C CA . THR A 1 441 ? 29.273 -17.002 -2.570 1.00 66.31 441 THR A CA 1
ATOM 3252 C C . THR A 1 441 ? 30.466 -16.264 -3.183 1.00 66.31 441 THR A C 1
ATOM 3254 O O . THR A 1 441 ? 31.166 -16.859 -4.003 1.00 66.31 441 THR A O 1
ATOM 3257 N N . PRO A 1 442 ? 30.714 -14.986 -2.843 1.00 64.06 442 PRO A N 1
ATOM 3258 C CA . PRO A 1 442 ? 31.824 -14.232 -3.417 1.00 64.06 442 PRO A CA 1
ATOM 3259 C C . PRO A 1 442 ? 33.171 -14.732 -2.873 1.00 64.06 442 PRO A C 1
ATOM 3261 O O . PRO A 1 442 ? 33.290 -15.083 -1.698 1.00 64.06 442 PRO A O 1
ATOM 3264 N N . ALA A 1 443 ? 34.203 -14.739 -3.724 1.00 66.50 443 ALA A N 1
ATOM 3265 C CA . ALA A 1 443 ? 35.531 -15.260 -3.380 1.00 66.50 443 ALA A CA 1
ATOM 3266 C C . ALA A 1 443 ? 36.212 -14.487 -2.231 1.00 66.50 443 ALA A C 1
ATOM 3268 O O . ALA A 1 443 ? 36.973 -15.068 -1.455 1.00 66.50 443 ALA A O 1
ATOM 3269 N N . THR A 1 444 ? 35.912 -13.192 -2.084 1.00 61.22 444 THR A N 1
ATOM 3270 C CA . THR A 1 444 ? 36.206 -12.410 -0.879 1.00 61.22 444 THR A CA 1
ATOM 3271 C C . THR A 1 444 ? 34.981 -11.587 -0.455 1.00 61.22 444 THR A C 1
ATOM 3273 O O . THR A 1 444 ? 34.173 -11.225 -1.309 1.00 61.22 444 THR A O 1
ATOM 3276 N N . PRO A 1 445 ? 34.848 -11.188 0.828 1.00 51.69 445 PRO A N 1
ATOM 3277 C CA . PRO A 1 445 ? 33.737 -10.344 1.295 1.00 51.69 445 PRO A CA 1
ATOM 3278 C C . PRO A 1 445 ? 33.668 -8.926 0.693 1.00 51.69 445 PRO A C 1
ATOM 3280 O O . PRO A 1 445 ? 32.795 -8.153 1.078 1.00 51.69 445 PRO A O 1
ATOM 3283 N N . ALA A 1 446 ? 34.604 -8.555 -0.187 1.00 47.94 446 ALA A N 1
ATOM 3284 C CA . ALA A 1 446 ? 34.630 -7.276 -0.896 1.00 47.94 446 ALA A CA 1
ATOM 3285 C C . ALA A 1 446 ? 34.311 -7.407 -2.399 1.00 47.94 446 ALA A C 1
ATOM 3287 O O . ALA A 1 446 ? 34.133 -6.387 -3.067 1.00 47.94 446 ALA A O 1
ATOM 3288 N N . ASP A 1 447 ? 34.241 -8.631 -2.933 1.00 53.47 447 ASP A N 1
ATOM 3289 C CA . ASP A 1 447 ? 33.815 -8.876 -4.308 1.00 53.47 447 ASP A CA 1
ATOM 3290 C C . ASP A 1 447 ? 32.289 -8.892 -4.380 1.00 53.47 447 ASP A C 1
ATOM 3292 O O . ASP A 1 447 ? 31.627 -9.588 -3.611 1.00 53.47 447 ASP A O 1
ATOM 3296 N N . ASN A 1 448 ? 31.715 -8.168 -5.340 1.00 54.84 448 ASN A N 1
ATOM 3297 C CA . ASN A 1 448 ? 30.323 -8.400 -5.701 1.00 54.84 448 ASN A CA 1
ATOM 3298 C C . ASN A 1 448 ? 30.195 -9.580 -6.656 1.00 54.84 448 ASN A C 1
ATOM 3300 O O . ASN A 1 448 ? 30.974 -9.711 -7.601 1.00 54.84 448 ASN A O 1
ATOM 3304 N N . PHE A 1 449 ? 29.132 -10.350 -6.472 1.00 54.88 449 PHE A N 1
ATOM 3305 C CA . PHE A 1 449 ? 28.676 -11.318 -7.445 1.00 54.88 449 PHE A CA 1
ATOM 3306 C C . PHE A 1 449 ? 27.173 -11.128 -7.663 1.00 54.88 449 PHE A C 1
ATOM 3308 O O . PHE A 1 449 ? 26.364 -11.416 -6.789 1.00 54.88 449 PHE A O 1
ATOM 3315 N N . ASP A 1 450 ? 26.840 -10.589 -8.832 1.00 53.59 450 ASP A N 1
ATOM 3316 C CA . ASP A 1 450 ? 25.488 -10.430 -9.365 1.00 53.59 450 ASP A CA 1
ATOM 3317 C C . ASP A 1 450 ? 25.416 -11.376 -10.567 1.00 53.59 450 ASP A C 1
ATOM 3319 O O . ASP A 1 450 ? 26.149 -11.181 -11.545 1.00 53.59 450 ASP A O 1
ATOM 3323 N N . ALA A 1 451 ? 24.639 -12.451 -10.445 1.00 57.06 451 ALA A N 1
ATOM 3324 C CA . ALA A 1 451 ? 24.528 -13.489 -11.458 1.00 57.06 451 ALA A CA 1
ATOM 3325 C C . ALA A 1 451 ? 23.140 -13.528 -12.092 1.00 57.06 451 ALA A C 1
ATOM 3327 O O . ALA A 1 451 ? 22.128 -13.108 -11.539 1.00 57.06 451 ALA A O 1
ATOM 3328 N N . ILE A 1 452 ? 23.140 -13.978 -13.344 1.00 61.31 452 ILE A N 1
ATOM 3329 C CA . ILE A 1 452 ? 21.988 -13.935 -14.233 1.00 61.31 452 ILE A CA 1
ATOM 3330 C C . ILE A 1 452 ? 21.816 -15.342 -14.788 1.00 61.31 452 ILE A C 1
ATOM 3332 O O . ILE A 1 452 ? 22.446 -15.706 -15.785 1.00 61.31 452 ILE A O 1
ATOM 3336 N N . VAL A 1 453 ? 20.968 -16.148 -14.146 1.00 65.00 453 VAL A N 1
ATOM 3337 C CA . VAL A 1 453 ? 20.617 -17.464 -14.686 1.00 65.00 453 VAL A CA 1
ATOM 3338 C C . VAL A 1 453 ? 19.735 -17.283 -15.921 1.00 65.00 453 VAL A C 1
ATOM 3340 O O . VAL A 1 453 ? 18.613 -16.785 -15.843 1.00 65.00 453 VAL A O 1
ATOM 3343 N N . ALA A 1 454 ? 20.240 -17.709 -17.077 1.00 68.62 454 ALA A N 1
ATOM 3344 C CA . ALA A 1 454 ? 19.494 -17.723 -18.327 1.00 68.62 454 ALA A CA 1
ATOM 3345 C C . ALA A 1 454 ? 19.004 -19.142 -18.638 1.00 68.62 454 ALA A C 1
ATOM 3347 O O . ALA A 1 454 ? 19.808 -20.043 -18.870 1.00 68.62 454 ALA A O 1
ATOM 3348 N N . VAL A 1 455 ? 17.684 -19.336 -18.707 1.00 71.06 455 VAL A N 1
ATOM 3349 C CA . VAL A 1 455 ? 17.097 -20.562 -19.268 1.00 71.06 455 VAL A CA 1
ATOM 3350 C C . VAL A 1 455 ? 17.007 -20.400 -20.782 1.00 71.06 455 VAL A C 1
ATOM 3352 O O . VAL A 1 455 ? 16.242 -19.570 -21.282 1.00 71.06 455 VAL A O 1
ATOM 3355 N N . ILE A 1 456 ? 17.808 -21.180 -21.504 1.00 72.06 456 ILE A N 1
ATOM 3356 C CA . ILE A 1 456 ? 17.931 -21.131 -22.963 1.00 72.06 456 ILE A CA 1
ATOM 3357 C C . ILE A 1 456 ? 17.384 -22.442 -23.542 1.00 72.06 456 ILE A C 1
ATOM 3359 O O . ILE A 1 456 ? 17.723 -23.523 -23.061 1.00 72.06 456 ILE A O 1
ATOM 3363 N N . ASP A 1 457 ? 16.518 -22.359 -24.553 1.00 71.25 457 ASP A N 1
ATOM 3364 C CA . ASP A 1 457 ? 15.993 -23.544 -25.240 1.00 71.25 457 ASP A CA 1
ATOM 3365 C C . ASP A 1 457 ? 17.047 -24.181 -26.184 1.00 71.25 457 ASP A C 1
ATOM 3367 O O . ASP A 1 457 ? 18.052 -23.547 -26.520 1.00 71.25 457 ASP A O 1
ATOM 3371 N N . PRO A 1 458 ? 16.833 -25.413 -26.688 1.00 73.50 458 PRO A N 1
ATOM 3372 C CA . PRO A 1 458 ? 17.760 -26.059 -27.628 1.00 73.50 458 PRO A CA 1
ATOM 3373 C C . PRO A 1 458 ? 17.968 -25.334 -28.973 1.00 73.50 458 PRO A C 1
ATOM 3375 O O . PRO A 1 458 ? 18.777 -25.786 -29.781 1.00 73.50 458 PRO A O 1
ATOM 3378 N N . ASN A 1 459 ? 17.242 -24.242 -29.236 1.00 71.12 459 ASN A N 1
ATOM 3379 C CA . ASN A 1 459 ? 17.352 -23.415 -30.436 1.00 71.12 459 ASN A CA 1
ATOM 3380 C C . ASN A 1 459 ? 18.069 -22.072 -30.166 1.00 71.12 459 ASN A C 1
ATOM 3382 O O . ASN A 1 459 ? 18.282 -21.305 -31.105 1.00 71.12 459 ASN A O 1
ATOM 3386 N N . GLY A 1 460 ? 18.439 -21.775 -28.912 1.00 64.81 460 GLY A N 1
ATOM 3387 C CA . GLY A 1 460 ? 19.070 -20.516 -28.503 1.00 64.81 460 GLY A CA 1
ATOM 3388 C C . GLY A 1 460 ? 18.104 -19.403 -28.070 1.00 64.81 460 GLY A C 1
ATOM 3389 O O . GLY A 1 460 ? 18.537 -18.264 -27.900 1.00 64.81 460 GLY A O 1
ATOM 3390 N N . ASN A 1 461 ? 16.810 -19.689 -27.892 1.00 63.84 461 ASN A N 1
ATOM 3391 C CA . ASN A 1 461 ? 15.823 -18.713 -27.422 1.00 63.84 461 ASN A CA 1
ATOM 3392 C C . ASN A 1 461 ? 15.842 -18.588 -25.892 1.00 63.84 461 ASN A C 1
ATOM 3394 O O . ASN A 1 461 ? 15.906 -19.591 -25.182 1.00 63.84 461 ASN A O 1
ATOM 3398 N N . PHE A 1 462 ? 15.680 -17.369 -25.374 1.00 55.72 462 PHE A N 1
ATOM 3399 C CA . PHE A 1 462 ? 15.466 -17.138 -23.943 1.00 55.72 462 PHE A CA 1
ATOM 3400 C C . PHE A 1 462 ? 14.037 -17.506 -23.526 1.00 55.72 462 PHE A C 1
ATOM 3402 O O . PHE A 1 462 ? 13.072 -16.931 -24.031 1.00 55.72 462 PHE A O 1
ATOM 3409 N N . SER A 1 463 ? 13.902 -18.388 -22.536 1.00 50.03 463 SER A N 1
ATOM 3410 C CA . SER A 1 463 ? 12.631 -18.649 -21.859 1.00 50.03 463 SER A CA 1
ATOM 3411 C C . SER A 1 463 ? 12.355 -17.578 -20.799 1.00 50.03 463 SER A C 1
ATOM 3413 O O . SER A 1 463 ? 12.570 -17.810 -19.609 1.00 50.03 463 SER A O 1
ATOM 3415 N N . ARG A 1 464 ? 11.844 -16.413 -21.216 1.00 40.22 464 ARG A N 1
ATOM 3416 C CA . ARG A 1 464 ? 11.138 -15.508 -20.295 1.00 40.22 464 ARG A CA 1
ATOM 3417 C C . ARG A 1 464 ? 9.681 -15.946 -20.147 1.00 40.22 464 ARG A C 1
ATOM 3419 O O . ARG A 1 464 ? 8.944 -15.979 -21.133 1.00 40.22 464 ARG A O 1
ATOM 3426 N N . LYS A 1 465 ? 9.283 -16.230 -18.910 1.00 35.97 465 LYS A N 1
ATOM 3427 C CA . LYS A 1 465 ? 8.089 -15.594 -18.353 1.00 35.97 465 LYS A CA 1
ATOM 3428 C C . LYS A 1 465 ? 8.584 -14.340 -17.641 1.00 35.97 465 LYS A C 1
ATOM 3430 O O . LYS A 1 465 ? 9.651 -14.465 -16.999 1.00 35.97 465 LYS A O 1
#

Sequence (465 aa):
MHLSAKPVPDNLGNGLDKLVTNNLIQKGVITAVPRGDRTTTTKDFATYTAMIGKQATGYMQRAMIDSTTGKYLVQIMPNGRVPVTILQTTLQAAYPTISVQATDQRYADHGVIEAYLVLDDVPRIANAQGVGSVILELRPIHSAGAVTSQGVHLHRVNRINNFYNAGVDSFDSEPAAEGGDTTAAMDVGTGDLPGTGNTDNSQPVVVLQDFNSPPFATNEGRAMCQIVHDMAPQARIGFATADSGELGFANNIRALAGLNGYTYPDATQQGFKADVVCDDVSYLDEAMFQDGIIAQGVNDVVAAGVSYASSAANNWSVDGYQAPFRYVANGKGLIATTNTALKNTNINLAGVPPELYAGGFHNFNPSGSPAKVDVAQTINSGSDALAFVFQWNDPYDANAPALIDPAIFTGNGDSEGGQGVDFGPVALTAGNSYVISELATPATPADNFDAIVAVIDPNGNFSRK